Protein AF-A0AAD8ZBL0-F1 (afdb_monomer)

Nearest PDB structures (foldseek):
  8afz-assembly1_A  TM=7.408E-01  e=2.639E-10  Homo sapiens
  4ckg-assembly1_A  TM=6.333E-01  e=9.654E-02  Homo sapiens
  1i4d-assembly1_B  TM=4.138E-01  e=4.995E-02  Homo sapiens
  4nqi-assembly1_B  TM=3.858E-01  e=5.488E-02  Dictyostelium discoideum
  1i4d-assembly1_A  TM=3.928E-01  e=6.944E-02  Homo sapiens

Foldseek 3Di:
DPVVVVVVVVVVVVVVVVVVVPVPDDDDDPPPPDPPCPVVVVVVVVVVVVVVVVVVVVVVVVVVVVVVVVVCLLVVVDPDPVCCVVDPDNNVVVNVVVVVVVVVVVVVVVPPDDDDDPDPPPDPDDPDQQQDWDWDAALVRDIDIDGNVCVVVRVVVSVVVVVPVPPPDPPPVPDDPVRVVVVVVVVVVVVVVVVVPDPDDDDDPLNPCVPPPDDDDPPDDRADPDPVRNVVVVVVVVVVVVVVVVVVVVVVVVVVVVVVVVVVVVVVVVVVVVVVVPDDDDDDDDDDDDDDDDDDDDDDDDDDDDDDDDDDDDDPPPPDDPPPDPPDDPPDDDADPVCVPVPPDPVVVVVVVLVPDDPVPHDDPVVPDDDDDDDPDDQDQQQWQLVQWAFPDWDDDPFWIKTWIWTDGNVPDDIAIEIDTVVLVVVLVLLLVPPPVDLLSLLALQQFQQDDQGPDDPDDPVVNCLRRPLCSDDDGSPLVRVSNSVNLSVLCPDPPSSSRVSNNCSRHPRDRPPPDPDDPDPLVPQLVVLSPCLDPVLVVLSVVLVVLLVLLVVLVVQLVVLCVQQDDPDPVSNLSNVVSNLVSVLSNLSSVLSVLLSVLSSNFLSSLSSSVSSSVVSLVSSVVSLVVLVVVLVVLVVCLVVDDPVCNVVSVVVNVVSVVSSVSSVVSNVVNVVVCVVVSVVSNVVSVVSSVVSVVVSVVVSVVVVVVSVVVVVVSPD

Mean predicted aligned error: 22.81 Å

Sequence (718 aa):
MVDLKAELYRKQETFKQERLSQDAGAKPSIWSKQNEGVSARAQRDVEKATEEENTLNKSRQKLEEKARLYEQMTKGDFPDEETESLYLVDFTQKIIDQKREVHIRQAEKGDRDGEDTDTQIPIPPPQSEDEEWVDYVDALGRSRKCLRKDLPEFQKMDQDLQGTSRVVGPDRTLLSEDMRREMQREQWEREEEEQMKRPMGPIHYENIRDQEARELGVGYFAFSQDEEHRQKQRETLDMLRDQTTVQRSKREQLKEKRKSLLEARLAKVRMRKIKKSKLEPGAEEEEVPIADATVQEDEDKVGDLNGPPPSASTTPKVEVVIQERKDSRPGVPHVREWDRGKEFFLGQWTSRRRDERESEFAPPTSYFTDDKRDASNKESALNVNASSIKISDVSQDGDMLTFAITSQNLSGSGGVCVFRTYEDFIWLQQSLFSQEDVPELQGVIFPPLPGKPLPSHSHTQAKVLKQLGFLSLGDKWQIYCKALELYLQQVAAHTLLSKNKELYNFLSSSESPGKQRSKKGIFNRLSQVMEEMRKEGHKKFLEVVLTKQKLALACGHFSTSLHLCVNQENADAVAFSKICLKLSDIIETMKRNFEKVSDNDMSTLGLGLELESRYQEAKREMLFRRTCRLVELDNANKNVDRAKPNKKAHMEEVQKATQKEFNLISSVAKQEIVHYHRTRVQVLRDFLIDWCEKQLSTAQESSTLFSQYLEACKGLAV

Organism: NCBI:txid2609070

Structure (mmCIF, N/CA/C/O backbone):
data_AF-A0AAD8ZBL0-F1
#
_entry.id   AF-A0AAD8ZBL0-F1
#
loop_
_atom_site.group_PDB
_atom_site.id
_atom_site.type_symbol
_atom_site.label_atom_id
_atom_site.label_alt_id
_atom_site.label_comp_id
_atom_site.label_asym_id
_atom_site.label_entity_id
_atom_site.label_seq_id
_atom_site.pdbx_PDB_ins_code
_atom_site.Cartn_x
_atom_site.Cartn_y
_atom_site.Cartn_z
_atom_site.occupancy
_atom_site.B_iso_or_equiv
_atom_site.auth_seq_id
_atom_site.auth_comp_id
_atom_site.auth_asym_id
_atom_site.auth_atom_id
_atom_site.pdbx_PDB_model_num
ATOM 1 N N . MET A 1 1 ? -82.265 -38.383 -0.611 1.00 50.84 1 MET A N 1
ATOM 2 C CA . MET A 1 1 ? -81.178 -39.357 -0.344 1.00 50.84 1 MET A CA 1
ATOM 3 C C . MET A 1 1 ? -79.758 -38.774 -0.484 1.00 50.84 1 MET A C 1
ATOM 5 O O . MET A 1 1 ? -78.807 -39.530 -0.349 1.00 50.84 1 MET A O 1
ATOM 9 N N . VAL A 1 2 ? -79.583 -37.460 -0.710 1.00 54.34 2 VAL A N 1
ATOM 10 C CA . VAL A 1 2 ? -78.250 -36.825 -0.851 1.00 54.34 2 VAL A CA 1
ATOM 11 C C . VAL A 1 2 ? -77.817 -36.062 0.417 1.00 54.34 2 VAL A C 1
ATOM 13 O O . VAL A 1 2 ? -76.625 -35.902 0.644 1.00 54.34 2 VAL A O 1
ATOM 16 N N . ASP A 1 3 ? -78.747 -35.713 1.311 1.00 57.59 3 ASP A N 1
ATOM 17 C CA . ASP A 1 3 ? -78.436 -34.980 2.554 1.00 57.59 3 ASP A CA 1
ATOM 18 C C . ASP A 1 3 ? -77.899 -35.875 3.688 1.00 57.59 3 ASP A C 1
ATOM 20 O O . ASP A 1 3 ? -76.963 -35.525 4.400 1.00 57.59 3 ASP A O 1
ATOM 24 N N . LEU A 1 4 ? -78.413 -37.105 3.789 1.00 64.44 4 LEU A N 1
ATOM 25 C CA . LEU A 1 4 ? -78.043 -38.050 4.851 1.00 64.44 4 LEU A CA 1
ATOM 26 C C . LEU A 1 4 ? -76.572 -38.476 4.788 1.00 64.44 4 LEU A C 1
ATOM 28 O O . LEU A 1 4 ? -75.959 -38.722 5.819 1.00 64.44 4 LEU A O 1
ATOM 32 N N . LYS A 1 5 ? -75.988 -38.543 3.584 1.00 71.38 5 LYS A N 1
ATOM 33 C CA . LYS A 1 5 ? -74.578 -38.910 3.394 1.00 71.38 5 LYS A CA 1
ATOM 34 C C . LYS A 1 5 ? -73.641 -37.770 3.800 1.00 71.38 5 LYS A C 1
ATOM 36 O O . LYS A 1 5 ? -72.589 -38.041 4.370 1.00 71.38 5 LYS A O 1
ATOM 41 N N . ALA A 1 6 ? -74.032 -36.521 3.546 1.00 74.25 6 ALA A N 1
ATOM 42 C CA . ALA A 1 6 ? -73.282 -35.341 3.971 1.00 74.25 6 ALA A CA 1
ATOM 43 C C . ALA A 1 6 ? -73.350 -35.156 5.495 1.00 74.25 6 ALA A C 1
ATOM 45 O O . ALA A 1 6 ? -72.344 -34.838 6.128 1.00 74.25 6 ALA A O 1
ATOM 46 N N . GLU A 1 7 ? -74.509 -35.431 6.095 1.00 77.00 7 GLU A N 1
ATOM 47 C CA . GLU A 1 7 ? -74.698 -35.375 7.544 1.00 77.00 7 GLU A CA 1
ATOM 48 C C . GLU A 1 7 ? -73.941 -36.499 8.274 1.00 77.00 7 GLU A C 1
ATOM 50 O O . GLU A 1 7 ? -73.299 -36.250 9.295 1.00 77.00 7 GLU A O 1
ATOM 55 N N . LEU A 1 8 ? -73.905 -37.711 7.702 1.00 79.31 8 LEU A N 1
ATOM 56 C CA . LEU A 1 8 ? -73.068 -38.815 8.190 1.00 79.31 8 LEU A CA 1
ATOM 57 C C . LEU A 1 8 ? -71.579 -38.482 8.119 1.00 79.31 8 LEU A C 1
ATOM 59 O O . LEU A 1 8 ? -70.851 -38.767 9.066 1.00 79.31 8 LEU A O 1
ATOM 63 N N . TYR A 1 9 ? -71.129 -37.854 7.029 1.00 78.12 9 TYR A N 1
ATOM 64 C CA . TYR A 1 9 ? -69.725 -37.474 6.873 1.00 78.12 9 TYR A CA 1
ATOM 65 C C . TYR A 1 9 ? -69.316 -36.399 7.884 1.00 78.12 9 TYR A C 1
ATOM 67 O O . TYR A 1 9 ? -68.274 -36.526 8.523 1.00 78.12 9 TYR A O 1
ATOM 75 N N . ARG A 1 10 ? -70.172 -35.391 8.109 1.00 78.31 10 ARG A N 1
ATOM 76 C CA . ARG A 1 10 ? -69.953 -34.384 9.158 1.00 78.31 10 ARG A CA 1
ATOM 77 C C . ARG A 1 10 ? -69.924 -35.017 10.545 1.00 78.31 10 ARG A C 1
ATOM 79 O O . ARG A 1 10 ? -69.007 -34.727 11.302 1.00 78.31 10 ARG A O 1
ATOM 86 N N . LYS A 1 11 ? -70.854 -35.931 10.859 1.00 80.38 11 LYS A N 1
ATOM 87 C CA . LYS A 1 11 ? -70.844 -36.648 12.145 1.00 80.38 11 LYS A CA 1
ATOM 88 C C . LYS A 1 11 ? -69.634 -37.568 12.314 1.00 80.38 11 LYS A C 1
ATOM 90 O O . LYS A 1 11 ? -69.156 -37.755 13.429 1.00 80.38 11 LYS A O 1
ATOM 95 N N . GLN A 1 12 ? -69.114 -38.129 11.226 1.00 76.38 12 GLN A N 1
ATOM 96 C CA . GLN A 1 12 ? -67.906 -38.947 11.253 1.00 76.38 12 GLN A CA 1
ATOM 97 C C . GLN A 1 12 ? -66.645 -38.097 11.467 1.00 76.38 12 GLN A C 1
ATOM 99 O O . GLN A 1 12 ? -65.740 -38.536 12.178 1.00 76.38 12 GLN A O 1
ATOM 104 N N . GLU A 1 13 ? -66.580 -36.887 10.905 1.00 75.00 13 GLU A N 1
ATOM 105 C CA . GLU A 1 13 ? -65.489 -35.945 11.181 1.00 75.00 13 GLU A CA 1
ATOM 106 C C . GLU A 1 13 ? -65.547 -35.385 12.604 1.00 75.00 13 GLU A C 1
ATOM 108 O O . GLU A 1 13 ? -64.514 -35.370 13.275 1.00 75.00 13 GLU A O 1
ATOM 113 N N . THR A 1 14 ? -66.734 -35.039 13.116 1.00 73.38 14 THR A N 1
ATOM 114 C CA . THR A 1 14 ? -66.879 -34.613 14.519 1.00 73.38 14 THR A CA 1
ATOM 115 C C . THR A 1 14 ? -66.514 -35.741 15.480 1.00 73.38 14 THR A C 1
ATOM 117 O O . THR A 1 14 ? -65.819 -35.494 16.457 1.00 73.38 14 THR A O 1
ATOM 120 N N . PHE A 1 15 ? -66.871 -36.994 15.173 1.00 71.75 15 PHE A N 1
ATOM 121 C CA . PHE A 1 15 ? -66.494 -38.151 15.993 1.00 71.75 15 PHE A CA 1
ATOM 122 C C . PHE A 1 15 ? -64.986 -38.453 15.940 1.00 71.75 15 PHE A C 1
ATOM 124 O O . PHE A 1 15 ? -64.397 -38.875 16.934 1.00 71.75 15 PHE A O 1
ATOM 131 N N . LYS A 1 16 ? -64.324 -38.213 14.797 1.00 72.81 16 LYS A N 1
ATOM 132 C CA . LYS A 1 16 ? -62.858 -38.303 14.690 1.00 72.81 16 LYS A CA 1
ATOM 133 C C . LYS A 1 16 ? -62.161 -37.193 15.484 1.00 72.81 16 LYS A C 1
ATOM 135 O O . LYS A 1 16 ? -61.176 -37.485 16.158 1.00 72.81 16 LYS A O 1
ATOM 140 N N . GLN A 1 17 ? -62.675 -35.961 15.451 1.00 65.81 17 GLN A N 1
ATOM 141 C CA . GLN A 1 17 ? -62.169 -34.858 16.277 1.00 65.81 17 GLN A CA 1
ATOM 142 C C . GLN A 1 17 ? -62.417 -35.093 17.773 1.00 65.81 17 GLN A C 1
ATOM 144 O O . GLN A 1 17 ? -61.515 -34.848 18.572 1.00 65.81 17 GLN A O 1
ATOM 149 N N . GLU A 1 18 ? -63.570 -35.643 18.164 1.00 64.38 18 GLU A N 1
ATOM 150 C CA . GLU A 1 18 ? -63.848 -36.008 19.559 1.00 64.38 18 GLU A CA 1
ATOM 151 C C . GLU A 1 18 ? -62.961 -37.160 20.036 1.00 64.38 18 GLU A C 1
ATOM 153 O O . GLU A 1 18 ? -62.407 -37.064 21.127 1.00 64.38 18 GLU A O 1
ATOM 158 N N . ARG A 1 19 ? -62.716 -38.197 19.217 1.00 63.44 19 ARG A N 1
ATOM 159 C CA . ARG A 1 19 ? -61.765 -39.267 19.579 1.00 63.44 19 ARG A CA 1
ATOM 160 C C . ARG A 1 19 ? -60.334 -38.761 19.736 1.00 63.44 19 ARG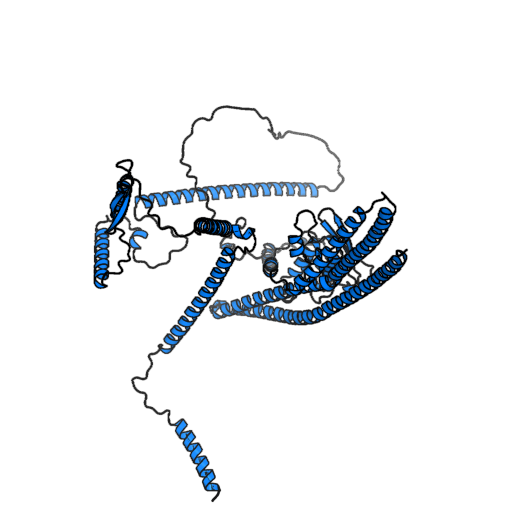 A C 1
ATOM 162 O O . ARG A 1 19 ? -59.654 -39.198 20.655 1.00 63.44 19 ARG A O 1
ATOM 169 N N . LEU A 1 20 ? -59.886 -37.840 18.880 1.00 54.72 20 LEU A N 1
ATOM 170 C CA . LEU A 1 20 ? -58.570 -37.200 19.017 1.00 54.72 20 LEU A CA 1
ATOM 171 C C . LEU A 1 20 ? -58.494 -36.282 20.250 1.00 54.72 20 LEU A C 1
ATOM 173 O O . LEU A 1 20 ? -57.408 -36.074 20.781 1.00 54.72 20 LEU A O 1
ATOM 177 N N . SER A 1 21 ? -59.635 -35.777 20.729 1.00 51.28 21 SER A N 1
ATOM 178 C CA . SER A 1 21 ? -59.731 -34.939 21.934 1.00 51.28 21 SER A CA 1
ATOM 179 C C . SER A 1 21 ? -59.930 -35.748 23.226 1.00 51.28 21 SER A C 1
ATOM 181 O O . SER A 1 21 ? -59.638 -35.246 24.308 1.00 51.28 21 SER A O 1
ATOM 183 N N . GLN A 1 22 ? -60.409 -36.996 23.136 1.00 49.47 22 GLN A N 1
ATOM 184 C CA . GLN A 1 22 ? -60.715 -37.863 24.283 1.00 49.47 22 GLN A CA 1
ATOM 185 C C . GLN A 1 22 ? -59.680 -38.967 24.561 1.00 49.47 22 GLN A C 1
ATOM 187 O O . GLN A 1 22 ? -59.798 -39.635 25.586 1.00 49.47 22 GLN A O 1
ATOM 192 N N . ASP A 1 23 ? -58.626 -39.119 23.750 1.00 45.22 23 ASP A N 1
ATOM 193 C CA . ASP A 1 23 ? -57.521 -40.061 24.031 1.00 45.22 23 ASP A CA 1
ATOM 194 C C . ASP A 1 23 ? -56.408 -39.478 24.936 1.00 45.22 23 ASP A C 1
ATOM 196 O O . ASP A 1 23 ? -55.287 -39.979 24.985 1.00 45.22 23 ASP A O 1
ATOM 200 N N . ALA A 1 24 ? -56.716 -38.434 25.715 1.00 46.47 24 ALA A N 1
ATOM 201 C CA . ALA A 1 24 ? -55.834 -37.877 26.751 1.00 46.47 24 ALA A CA 1
ATOM 202 C C . ALA A 1 24 ? -56.323 -38.177 28.185 1.00 46.47 24 ALA A C 1
ATOM 204 O O . ALA A 1 24 ? -56.061 -37.422 29.119 1.00 46.47 24 ALA A O 1
ATOM 205 N N . GLY A 1 25 ? -57.054 -39.280 28.367 1.00 44.97 25 GLY A N 1
ATOM 206 C CA . GLY A 1 25 ? -57.648 -39.690 29.643 1.00 44.97 25 GLY A CA 1
ATOM 207 C C . GLY A 1 25 ? -57.038 -40.947 30.266 1.00 44.97 25 GLY A C 1
ATOM 208 O O . GLY A 1 25 ? -57.769 -41.738 30.859 1.00 44.97 25 GLY A O 1
ATOM 209 N N . ALA A 1 26 ? -55.728 -41.182 30.134 1.00 47.22 26 ALA A N 1
ATOM 210 C CA . ALA A 1 26 ? -55.059 -42.242 30.889 1.00 47.22 26 ALA A CA 1
ATOM 211 C C . ALA A 1 26 ? -54.902 -41.814 32.360 1.00 47.22 26 ALA A C 1
ATOM 213 O O . ALA A 1 26 ? -54.285 -40.792 32.661 1.00 47.22 26 ALA A O 1
ATOM 214 N N . LYS A 1 27 ? -55.453 -42.604 33.292 1.00 50.03 27 LYS A N 1
ATOM 215 C CA . LYS A 1 27 ? -55.200 -42.452 34.736 1.00 50.03 27 LYS A CA 1
ATOM 216 C C . LYS A 1 27 ? -53.678 -42.406 34.972 1.00 50.03 27 LYS A C 1
ATOM 218 O O . LYS A 1 27 ? -52.985 -43.276 34.441 1.00 50.03 27 LYS A O 1
ATOM 223 N N . PRO A 1 28 ? -53.139 -41.451 35.753 1.00 44.84 28 PRO A N 1
ATOM 224 C CA . PRO A 1 28 ? -51.698 -41.339 35.922 1.00 44.84 28 PRO A CA 1
ATOM 225 C C . PRO A 1 28 ? -51.182 -42.568 36.672 1.00 44.84 28 PRO A C 1
ATOM 227 O O . PRO A 1 28 ? -51.557 -42.826 37.816 1.00 44.84 28 PRO A O 1
ATOM 230 N N . SER A 1 29 ? -50.324 -43.339 36.005 1.00 50.44 29 SER A N 1
ATOM 231 C CA . SER A 1 29 ? -49.558 -44.410 36.632 1.00 50.44 29 SER A CA 1
ATOM 232 C C . SER A 1 29 ? -48.677 -43.807 37.724 1.00 50.44 29 SER A C 1
ATOM 234 O O . SER A 1 29 ? -47.951 -42.840 37.483 1.00 50.44 29 SER A O 1
ATOM 236 N N . ILE A 1 30 ? -48.709 -44.393 38.919 1.00 50.62 30 ILE A N 1
ATOM 237 C CA . ILE A 1 30 ? -47.925 -43.967 40.091 1.00 50.62 30 ILE A CA 1
ATOM 238 C C . ILE A 1 30 ? -46.404 -43.996 39.807 1.00 50.62 30 ILE A C 1
ATOM 240 O O . ILE A 1 30 ? -45.641 -43.327 40.495 1.00 50.62 30 ILE A O 1
ATOM 244 N N . TRP A 1 31 ? -45.967 -44.661 38.730 1.00 52.16 31 TRP A N 1
ATOM 245 C CA . TRP A 1 31 ? -44.575 -44.690 38.263 1.00 52.16 31 TRP A CA 1
ATOM 246 C C . TRP A 1 31 ? -44.181 -43.614 37.237 1.00 52.16 31 TRP A C 1
ATOM 248 O O . TRP A 1 31 ? -43.035 -43.590 36.802 1.00 52.16 31 TRP A O 1
ATOM 258 N N . SER A 1 32 ? -45.087 -42.711 36.848 1.00 55.22 32 SER A N 1
ATOM 259 C CA . SER A 1 32 ? -44.827 -41.703 35.797 1.00 55.22 32 SER A CA 1
ATOM 260 C C . SER A 1 32 ? -44.511 -40.290 36.310 1.00 55.22 32 SER A C 1
ATOM 262 O O . SER A 1 32 ? -44.302 -39.376 35.514 1.00 55.22 32 SER A O 1
ATOM 264 N N . LYS A 1 33 ? -44.410 -40.089 37.631 1.00 59.84 33 LYS A N 1
ATOM 265 C CA . LYS A 1 33 ? -43.881 -38.835 38.189 1.00 59.84 33 LYS A CA 1
ATOM 266 C C . LYS A 1 33 ? -42.360 -38.817 38.044 1.00 59.84 33 LYS A C 1
ATOM 268 O O . LYS A 1 33 ? -41.643 -39.387 38.860 1.00 59.84 33 LYS A O 1
ATOM 273 N N . GLN A 1 34 ? -41.872 -38.164 36.995 1.00 61.28 34 GLN A N 1
ATOM 274 C CA . GLN A 1 34 ? -40.456 -37.839 36.858 1.00 61.28 34 GLN A CA 1
ATOM 275 C C . GLN A 1 34 ? -40.047 -36.943 38.039 1.00 61.28 34 GLN A C 1
ATOM 277 O O . GLN A 1 34 ? -40.693 -35.925 38.287 1.00 61.28 34 GLN A O 1
ATOM 282 N N . ASN A 1 35 ? -39.013 -37.344 38.789 1.00 64.88 35 ASN A N 1
ATOM 283 C CA . ASN A 1 35 ? -38.543 -36.595 39.956 1.00 64.88 35 ASN A CA 1
ATOM 284 C C . ASN A 1 35 ? -38.276 -35.127 39.591 1.00 64.88 35 ASN A C 1
ATOM 286 O O . ASN A 1 35 ? -37.651 -34.821 38.568 1.00 64.88 35 ASN A O 1
ATOM 290 N N . GLU A 1 36 ? -38.746 -34.223 40.447 1.00 66.69 36 GLU A N 1
ATOM 291 C CA . GLU A 1 36 ? -38.617 -32.783 40.255 1.00 66.69 36 GLU A CA 1
ATOM 292 C C . GLU A 1 36 ? -37.127 -32.411 40.151 1.00 66.69 36 GLU A C 1
ATOM 294 O O . GLU A 1 36 ? -36.310 -32.757 41.005 1.00 66.69 36 GLU A O 1
ATOM 299 N N . GLY A 1 37 ? -36.743 -31.785 39.035 1.00 71.31 37 GLY A N 1
ATOM 300 C CA . GLY A 1 37 ? -35.353 -31.428 38.742 1.00 71.31 37 GLY A CA 1
ATOM 301 C C . GLY A 1 37 ? -34.557 -32.423 37.887 1.00 71.31 37 GLY A C 1
ATOM 302 O O . GLY A 1 37 ? -33.443 -32.082 37.494 1.00 71.31 37 GLY A O 1
ATOM 303 N N . VAL A 1 38 ? -35.097 -33.594 37.516 1.00 75.50 38 VAL A N 1
ATOM 304 C CA . VAL A 1 38 ? -34.411 -34.523 36.586 1.00 75.50 38 VAL A CA 1
ATOM 305 C C . VAL A 1 38 ? -34.318 -33.938 35.177 1.00 75.50 38 VAL A C 1
ATOM 307 O O . VAL A 1 38 ? -33.246 -33.978 34.586 1.00 75.50 38 VAL A O 1
ATOM 310 N N . SER A 1 39 ? -35.382 -33.310 34.665 1.00 74.56 39 SER A N 1
ATOM 311 C CA . SER A 1 39 ? -35.335 -32.622 33.362 1.00 74.56 39 SER A CA 1
ATOM 312 C C . SER A 1 39 ? -34.350 -31.447 33.365 1.00 74.56 39 SER A C 1
ATOM 314 O O . SER A 1 39 ? -33.630 -31.242 32.395 1.00 74.56 39 SER A O 1
ATOM 316 N N . ALA A 1 40 ? -34.274 -30.701 34.472 1.00 76.94 40 ALA A N 1
ATOM 317 C CA . ALA A 1 40 ? -33.344 -29.582 34.623 1.00 76.94 40 ALA A CA 1
ATOM 318 C C . ALA A 1 40 ? -31.887 -30.036 34.832 1.00 76.94 40 ALA A C 1
ATOM 320 O O . ALA A 1 40 ? -30.961 -29.283 34.538 1.00 76.94 40 ALA A O 1
ATOM 321 N N . ARG A 1 41 ? -31.668 -31.244 35.372 1.00 77.19 41 ARG A N 1
ATOM 322 C CA . ARG A 1 41 ? -30.344 -31.873 35.471 1.00 77.19 41 ARG A CA 1
ATOM 323 C C . ARG A 1 41 ? -29.910 -32.419 34.113 1.00 77.19 41 ARG A C 1
ATOM 325 O O . ARG A 1 41 ? -28.825 -32.082 33.678 1.00 77.19 41 ARG A O 1
ATOM 332 N N . ALA A 1 42 ? -30.802 -33.109 33.404 1.00 80.44 42 ALA A N 1
ATOM 333 C CA . ALA A 1 42 ? -30.555 -33.597 32.050 1.00 80.44 42 ALA A CA 1
ATOM 334 C C . ALA A 1 42 ? -30.249 -32.456 31.063 1.00 80.44 42 ALA A C 1
ATOM 336 O O . ALA A 1 42 ? -29.322 -32.574 30.273 1.00 80.44 42 ALA A O 1
ATOM 337 N N . GLN A 1 43 ? -30.967 -31.327 31.135 1.00 78.81 43 GLN A N 1
ATOM 338 C CA . GLN A 1 43 ? -30.644 -30.141 30.329 1.00 78.81 43 GLN A CA 1
ATOM 339 C C . GLN A 1 43 ? -29.266 -29.563 30.667 1.00 78.81 43 GLN A C 1
ATOM 341 O O . GLN A 1 43 ? -28.508 -29.257 29.754 1.00 78.81 43 GLN A O 1
ATOM 346 N N . ARG A 1 44 ? -28.904 -29.482 31.954 1.00 80.38 44 ARG A N 1
ATOM 347 C CA . ARG A 1 44 ? -27.565 -29.040 32.371 1.00 80.38 44 ARG A CA 1
ATOM 348 C C . ARG A 1 44 ? -26.459 -30.006 31.960 1.00 80.38 44 ARG A C 1
ATOM 350 O O . ARG A 1 44 ? -25.381 -29.549 31.607 1.00 80.38 44 ARG A O 1
ATOM 357 N N . ASP A 1 45 ? -26.712 -31.310 31.990 1.00 81.25 45 ASP A N 1
ATOM 358 C CA . ASP A 1 45 ? -25.748 -32.322 31.551 1.00 81.25 45 ASP A CA 1
ATOM 359 C C . ASP A 1 45 ? -25.529 -32.234 30.029 1.00 81.25 45 ASP A C 1
ATOM 361 O O . ASP A 1 45 ? -24.395 -32.339 29.567 1.00 81.25 45 ASP A O 1
ATOM 365 N N . VAL A 1 46 ? -26.585 -31.948 29.254 1.00 82.00 46 VAL A N 1
ATOM 366 C CA . VAL A 1 46 ? -26.494 -31.683 27.806 1.00 82.00 46 VAL A CA 1
ATOM 367 C C . VAL A 1 46 ? -25.751 -30.377 27.521 1.00 82.00 46 VAL A C 1
ATOM 369 O O . VAL A 1 46 ? -24.842 -30.369 26.696 1.00 82.00 46 VAL A O 1
ATOM 372 N N . GLU A 1 47 ? -26.077 -29.283 28.214 1.00 78.88 47 GLU A N 1
ATOM 373 C CA . GLU A 1 47 ? -25.363 -28.006 28.071 1.00 78.88 47 GLU A CA 1
ATOM 374 C C . GLU A 1 47 ? -23.878 -28.168 28.411 1.00 78.88 47 GLU A C 1
ATOM 376 O O . GLU A 1 47 ? -23.018 -27.783 27.619 1.00 78.88 47 GLU A O 1
ATOM 381 N N . LYS A 1 48 ? -23.560 -28.841 29.520 1.00 81.19 48 LYS A N 1
ATOM 382 C CA . LYS A 1 48 ? -22.181 -29.103 29.932 1.00 81.19 48 LYS A CA 1
ATOM 383 C C . LYS A 1 48 ? -21.428 -29.967 28.918 1.00 81.19 48 LYS A C 1
ATOM 385 O O . LYS A 1 48 ? -20.303 -29.629 28.568 1.00 81.19 48 LYS A O 1
ATOM 390 N N . ALA A 1 49 ? -22.056 -31.014 28.379 1.00 83.12 49 ALA A N 1
ATOM 391 C CA . ALA A 1 49 ? -21.464 -31.826 27.317 1.00 83.12 49 ALA A CA 1
ATOM 392 C C . ALA A 1 49 ? -21.182 -30.997 26.049 1.00 83.12 49 ALA A C 1
ATOM 394 O O . ALA A 1 49 ? -20.121 -31.136 25.445 1.00 83.12 49 ALA A O 1
ATOM 395 N N . THR A 1 50 ? -22.083 -30.081 25.674 1.00 80.81 50 THR A N 1
ATOM 396 C CA . THR A 1 50 ? -21.871 -29.197 24.512 1.00 80.81 50 THR A CA 1
ATOM 397 C C . THR A 1 50 ? -20.779 -28.151 24.759 1.00 80.81 50 THR A C 1
ATOM 399 O O . THR A 1 50 ? -20.036 -27.796 23.843 1.00 80.81 50 THR A O 1
ATOM 402 N N . GLU A 1 51 ? -20.630 -27.654 25.989 1.00 81.50 51 GLU A N 1
ATOM 403 C CA . GLU A 1 51 ? -19.529 -26.765 26.371 1.00 81.50 51 GLU A CA 1
ATOM 404 C C . GLU A 1 51 ? -18.182 -27.506 26.363 1.00 81.50 51 GLU A C 1
ATOM 406 O O . GLU A 1 51 ? -17.198 -26.998 25.817 1.00 81.50 51 GLU A O 1
ATOM 411 N N . GLU A 1 52 ? -18.142 -28.729 26.893 1.00 82.50 52 GLU A N 1
ATOM 412 C CA . GLU A 1 52 ? -16.971 -29.612 26.859 1.00 82.50 52 GLU A CA 1
ATOM 413 C C . GLU A 1 52 ? -16.573 -29.958 25.413 1.00 82.50 52 GLU A C 1
ATOM 415 O O . GLU A 1 52 ? -15.404 -29.841 25.046 1.00 82.50 52 GLU A O 1
ATOM 420 N N . GLU A 1 53 ? -17.531 -30.254 24.534 1.00 86.38 53 GLU A N 1
ATOM 421 C CA . GLU A 1 53 ? -17.270 -30.497 23.110 1.00 86.38 53 GLU A CA 1
ATOM 422 C C . GLU A 1 53 ? -16.745 -29.243 22.390 1.00 86.38 53 GLU A C 1
ATOM 424 O O . GLU A 1 53 ? -15.779 -29.300 21.624 1.00 86.38 53 GLU A O 1
ATOM 429 N N . ASN A 1 54 ? -17.320 -28.072 22.671 1.00 85.38 54 ASN A N 1
ATOM 430 C CA . ASN A 1 54 ? -16.858 -26.807 22.100 1.00 85.38 54 ASN A CA 1
ATOM 431 C C . ASN A 1 54 ? -15.449 -26.426 22.578 1.00 85.38 54 ASN A C 1
ATOM 433 O O . ASN A 1 54 ? -14.667 -25.851 21.814 1.00 85.38 54 ASN A O 1
ATOM 437 N N . THR A 1 55 ? -15.106 -26.724 23.832 1.00 84.19 55 THR A N 1
ATOM 438 C CA . THR A 1 55 ? -13.755 -26.490 24.363 1.00 84.19 55 THR A CA 1
ATOM 439 C C . THR A 1 55 ? -12.744 -27.478 23.782 1.00 84.19 55 THR A C 1
ATOM 441 O O . THR A 1 55 ? -11.654 -27.046 23.397 1.00 84.19 55 THR A O 1
ATOM 444 N N . LEU A 1 56 ? -13.123 -28.749 23.601 1.00 84.94 56 LEU A N 1
ATOM 445 C CA . LEU A 1 56 ? -12.327 -29.755 22.889 1.00 84.94 56 LEU A CA 1
ATOM 446 C C . LEU A 1 56 ? -12.086 -29.381 21.424 1.00 84.94 56 LEU A C 1
ATOM 448 O O . LEU A 1 56 ? -10.962 -29.468 20.936 1.00 84.94 56 LEU A O 1
ATOM 452 N N . ASN A 1 57 ? -13.107 -28.904 20.715 1.00 87.56 57 ASN A N 1
ATOM 453 C CA . ASN A 1 57 ? -12.952 -28.484 19.324 1.00 87.56 57 ASN A CA 1
ATOM 454 C C . ASN A 1 57 ? -12.031 -27.262 19.194 1.00 87.56 57 ASN A C 1
ATOM 456 O O . ASN A 1 57 ? -11.185 -27.218 18.300 1.00 87.56 57 ASN A O 1
ATOM 460 N N . LYS A 1 58 ? -12.116 -26.298 20.121 1.00 87.19 58 LYS A N 1
ATOM 461 C CA . LYS A 1 58 ? -11.195 -25.149 20.164 1.00 87.19 58 LYS A CA 1
ATOM 462 C C . LYS A 1 58 ? -9.758 -25.564 20.476 1.00 87.19 58 LYS A C 1
ATOM 464 O O . LYS A 1 58 ? -8.834 -25.052 19.844 1.00 87.19 58 LYS A O 1
ATOM 469 N N . SER A 1 59 ? -9.549 -26.469 21.435 1.00 87.19 59 SER A N 1
ATOM 470 C CA . SER A 1 59 ? -8.205 -26.952 21.771 1.00 87.19 59 SER A CA 1
ATOM 471 C C . SER A 1 59 ? -7.601 -27.754 20.616 1.00 87.19 59 SER A C 1
ATOM 473 O O . SER A 1 59 ? -6.437 -27.538 20.278 1.00 87.19 59 SER A O 1
ATOM 475 N N . ARG A 1 60 ? -8.407 -28.579 19.935 1.00 89.75 60 ARG A N 1
ATOM 476 C CA . ARG A 1 60 ? -8.015 -29.325 18.734 1.00 89.75 60 ARG A CA 1
ATOM 477 C C . ARG A 1 60 ? -7.602 -28.406 17.586 1.00 89.75 60 ARG A C 1
ATOM 479 O O . ARG A 1 60 ? -6.513 -28.585 17.055 1.00 89.75 60 ARG A O 1
ATOM 486 N N . GLN A 1 61 ? -8.399 -27.384 17.263 1.00 90.56 61 GLN A N 1
ATOM 487 C CA . GLN A 1 61 ? -8.048 -26.400 16.227 1.00 90.56 61 GLN A CA 1
ATOM 488 C C . GLN A 1 61 ? -6.740 -25.671 16.553 1.00 90.56 61 GLN A C 1
ATOM 490 O O . GLN A 1 61 ? -5.881 -25.508 15.692 1.00 90.56 61 GLN A O 1
ATOM 495 N N . LYS A 1 62 ? -6.542 -25.279 17.818 1.00 86.81 62 LYS A N 1
ATOM 496 C CA . LYS A 1 62 ? -5.300 -24.622 18.251 1.00 86.81 62 LYS A CA 1
ATOM 497 C C . LYS A 1 62 ? -4.089 -25.550 18.195 1.00 86.81 62 LYS A C 1
ATOM 499 O O . LYS A 1 62 ? -2.992 -25.086 17.894 1.00 86.81 62 LYS A O 1
ATOM 504 N N . LEU A 1 63 ? -4.263 -26.837 18.493 1.00 85.38 63 LEU A N 1
ATOM 505 C CA . LEU A 1 63 ? -3.207 -27.839 18.345 1.00 85.38 63 LEU A CA 1
ATOM 506 C C . LEU A 1 63 ? -2.867 -28.085 16.874 1.00 85.38 63 LEU A C 1
ATOM 508 O O . LEU A 1 63 ? -1.692 -28.197 16.548 1.00 85.38 63 LEU A O 1
ATOM 512 N N . GLU A 1 64 ? -3.863 -28.098 15.993 1.00 88.44 64 GLU A N 1
ATOM 513 C CA . GLU A 1 64 ? -3.674 -28.253 14.550 1.00 88.44 64 GLU A CA 1
ATOM 514 C C . GLU A 1 64 ? -2.966 -27.038 13.927 1.00 88.44 64 GLU A C 1
ATOM 516 O O . GLU A 1 64 ? -2.009 -27.205 13.174 1.00 88.44 64 GLU A O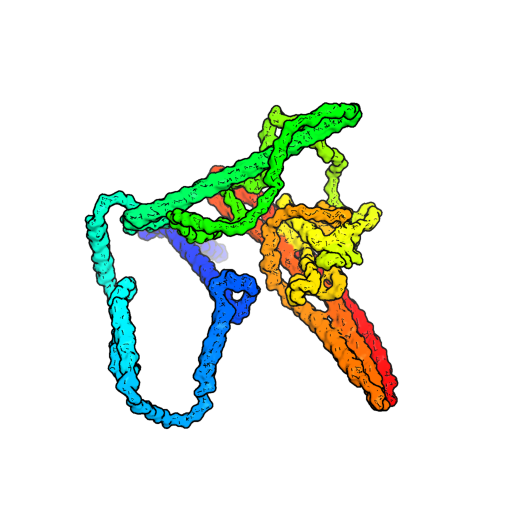 1
ATOM 521 N N . GLU A 1 65 ? -3.335 -25.813 14.320 1.00 83.56 65 GLU A N 1
ATOM 522 C CA . GLU A 1 65 ? -2.613 -24.585 13.947 1.00 83.56 65 GLU A CA 1
ATOM 523 C C . GLU A 1 65 ? -1.148 -24.621 14.414 1.00 83.56 65 GLU A C 1
ATOM 525 O O . GLU A 1 65 ? -0.241 -24.291 13.649 1.00 83.56 65 GLU A O 1
ATOM 530 N N . LYS A 1 66 ? -0.899 -25.060 15.657 1.00 80.50 66 LYS A N 1
ATOM 531 C CA . LYS A 1 66 ? 0.462 -25.205 16.198 1.00 80.50 66 LYS A CA 1
ATOM 532 C C . LYS A 1 66 ? 1.264 -26.288 15.479 1.00 80.50 66 LYS A C 1
ATOM 534 O O . LYS A 1 66 ? 2.440 -26.071 15.204 1.00 80.50 66 LYS A O 1
ATOM 539 N N . ALA A 1 67 ? 0.648 -27.428 15.171 1.00 85.12 67 ALA A N 1
ATOM 540 C CA . ALA A 1 67 ? 1.287 -28.513 14.433 1.00 85.12 67 ALA A CA 1
ATOM 541 C C . ALA A 1 67 ? 1.661 -28.065 13.014 1.00 85.12 67 ALA A C 1
ATOM 543 O O . ALA A 1 67 ? 2.784 -28.298 12.575 1.00 85.12 67 ALA A O 1
ATOM 544 N N . ARG A 1 68 ? 0.765 -27.334 12.340 1.00 85.75 68 ARG A N 1
ATOM 545 C CA . ARG A 1 68 ? 1.020 -26.752 11.019 1.00 85.75 68 ARG A CA 1
ATOM 546 C C . ARG A 1 68 ? 2.175 -25.751 11.043 1.00 85.75 68 ARG A C 1
ATOM 548 O O . ARG A 1 68 ? 3.032 -25.800 10.166 1.00 85.75 68 ARG A O 1
ATOM 555 N N . LEU A 1 69 ? 2.220 -24.880 12.051 1.00 79.56 69 LEU A N 1
ATOM 556 C CA . LEU A 1 69 ? 3.323 -23.933 12.228 1.00 79.56 69 LEU A CA 1
ATOM 557 C C . LEU A 1 69 ? 4.650 -24.671 12.467 1.00 79.56 69 LEU A C 1
ATOM 559 O O . LEU A 1 69 ? 5.661 -24.337 11.857 1.00 79.56 69 LEU A O 1
ATOM 563 N N . TYR A 1 70 ? 4.643 -25.712 13.306 1.00 77.25 70 TYR A N 1
ATOM 564 C CA . TYR A 1 70 ? 5.820 -26.550 13.551 1.00 77.25 70 TYR A CA 1
ATOM 565 C C . TYR A 1 70 ? 6.310 -27.237 12.270 1.00 77.25 70 TYR A C 1
ATOM 567 O O . TYR A 1 70 ? 7.511 -27.286 12.010 1.00 77.25 70 TYR A O 1
ATOM 575 N N . GLU A 1 71 ? 5.391 -27.734 11.441 1.00 83.88 71 GLU A N 1
ATOM 576 C CA . GLU A 1 71 ? 5.715 -28.364 10.162 1.00 83.88 71 GLU A CA 1
ATOM 577 C C . GLU A 1 71 ? 6.304 -27.362 9.153 1.00 83.88 71 GLU A C 1
ATOM 579 O O . GLU A 1 71 ? 7.259 -27.700 8.456 1.00 83.88 71 GLU A O 1
ATOM 584 N N . GLN A 1 72 ? 5.799 -26.122 9.111 1.00 80.62 72 GLN A N 1
ATOM 585 C CA . GLN A 1 72 ? 6.370 -25.040 8.295 1.00 80.62 72 GLN A CA 1
ATOM 586 C C . GLN A 1 72 ? 7.798 -24.684 8.732 1.00 80.62 72 GLN A C 1
ATOM 588 O O . GLN A 1 72 ? 8.706 -24.676 7.900 1.00 80.62 72 GLN A O 1
ATOM 593 N N . MET A 1 73 ? 8.021 -24.498 10.039 1.00 77.69 73 MET A N 1
ATOM 594 C CA . MET A 1 73 ? 9.350 -24.203 10.596 1.00 77.69 73 MET A CA 1
ATOM 595 C C . MET A 1 73 ? 10.338 -25.353 10.363 1.00 77.69 73 MET A C 1
ATOM 597 O O . MET A 1 73 ? 11.494 -25.118 10.030 1.00 77.69 73 MET A O 1
ATOM 601 N N . THR A 1 74 ? 9.882 -26.606 10.448 1.00 75.75 74 THR A N 1
ATOM 602 C CA . THR A 1 74 ? 10.724 -27.789 10.179 1.00 75.75 74 THR A CA 1
ATOM 603 C C . THR A 1 74 ? 11.083 -27.928 8.692 1.00 75.75 74 THR A C 1
ATOM 605 O O . THR A 1 74 ? 12.107 -28.516 8.356 1.00 75.75 74 THR A O 1
ATOM 608 N N . LYS A 1 75 ? 10.268 -27.374 7.784 1.00 79.25 75 LYS A N 1
ATOM 609 C CA . LYS A 1 75 ? 10.525 -27.363 6.332 1.00 79.25 75 LYS A CA 1
ATOM 610 C C . LYS A 1 75 ? 11.399 -26.187 5.871 1.00 79.25 75 LYS A C 1
ATOM 612 O O . LYS A 1 75 ? 11.762 -26.150 4.697 1.00 79.25 75 LYS A O 1
ATOM 617 N N . GLY A 1 76 ? 11.769 -25.273 6.772 1.00 65.25 76 GLY A N 1
ATOM 618 C CA . GLY A 1 76 ? 12.622 -24.118 6.474 1.00 65.25 76 GLY A CA 1
ATOM 619 C C . GLY A 1 76 ? 11.890 -22.924 5.853 1.00 65.25 76 GLY A C 1
ATOM 620 O O . GLY A 1 76 ? 12.536 -22.058 5.271 1.00 65.25 76 GLY A O 1
ATOM 621 N N . ASP A 1 77 ? 10.559 -22.879 5.958 1.00 64.62 77 ASP A N 1
ATOM 622 C CA . ASP A 1 77 ? 9.734 -21.748 5.521 1.00 64.62 77 ASP A CA 1
ATOM 623 C C . ASP A 1 77 ? 9.511 -20.809 6.718 1.00 64.62 77 ASP A C 1
ATOM 625 O O . ASP A 1 77 ? 8.516 -20.907 7.441 1.00 64.62 77 ASP A O 1
ATOM 629 N N . PHE A 1 78 ? 10.520 -19.979 7.004 1.00 63.56 78 PHE A N 1
ATOM 630 C CA . PHE A 1 78 ? 10.525 -19.081 8.157 1.00 63.56 78 PHE A CA 1
ATOM 631 C C . PHE A 1 78 ? 9.737 -17.796 7.869 1.00 63.56 78 PHE A C 1
ATOM 633 O O . PHE A 1 78 ? 10.059 -17.079 6.916 1.00 63.56 78 PHE A O 1
ATOM 640 N N . PRO A 1 79 ? 8.753 -17.434 8.709 1.00 56.31 79 PRO A N 1
ATOM 641 C CA . PRO A 1 79 ? 8.141 -16.115 8.666 1.00 56.31 79 PRO A CA 1
ATOM 642 C C . PRO A 1 79 ? 9.103 -15.076 9.276 1.00 56.31 79 PRO A C 1
ATOM 644 O O . PRO A 1 79 ? 8.946 -14.682 10.420 1.00 56.31 79 PRO A O 1
ATOM 647 N N . ASP A 1 80 ? 10.083 -14.620 8.489 1.00 54.97 80 ASP A N 1
ATOM 648 C CA . ASP A 1 80 ? 11.070 -13.561 8.801 1.00 54.97 80 ASP A CA 1
ATOM 649 C C . ASP A 1 80 ? 12.182 -13.935 9.818 1.00 54.97 80 ASP A C 1
ATOM 651 O O . ASP A 1 80 ? 11.909 -14.490 10.882 1.00 54.97 80 ASP A O 1
ATOM 655 N N . GLU A 1 81 ? 13.440 -13.575 9.513 1.00 58.47 81 GLU A N 1
ATOM 656 C CA . GLU A 1 81 ? 14.663 -13.887 10.301 1.00 58.47 81 GLU A CA 1
ATOM 657 C C . GLU A 1 81 ? 14.622 -13.331 11.740 1.00 58.47 81 GLU A C 1
ATOM 659 O O . GLU A 1 81 ? 15.199 -13.907 12.660 1.00 58.47 81 GLU A O 1
ATOM 664 N N . GLU A 1 82 ? 13.889 -12.240 11.986 1.00 57.09 82 GLU A N 1
ATOM 665 C CA . GLU A 1 82 ? 13.733 -11.684 13.339 1.00 57.09 82 GLU A CA 1
ATOM 666 C C . GLU A 1 82 ? 12.872 -12.576 14.254 1.00 57.09 82 GLU A C 1
ATOM 668 O O . GLU A 1 82 ? 13.015 -12.521 15.482 1.00 57.09 82 GLU A O 1
ATOM 673 N N . THR A 1 83 ? 12.005 -13.430 13.689 1.00 58.34 83 THR A N 1
ATOM 674 C CA . THR A 1 83 ? 11.152 -14.329 14.486 1.00 58.34 83 THR A CA 1
ATOM 675 C C . THR A 1 83 ? 11.880 -15.555 15.010 1.00 58.34 83 THR A C 1
ATOM 677 O O . THR A 1 83 ? 11.410 -16.177 15.959 1.00 58.34 83 THR A O 1
ATOM 680 N N . GLU A 1 84 ? 13.058 -15.871 14.478 1.00 56.75 84 GLU A N 1
ATOM 681 C CA . GLU A 1 84 ? 13.841 -17.021 14.922 1.00 56.75 84 GLU A CA 1
ATOM 682 C C . GLU A 1 84 ? 14.307 -16.859 16.379 1.00 56.75 84 GLU A C 1
ATOM 684 O O . GLU A 1 84 ? 14.262 -17.800 17.167 1.00 56.75 84 GLU A O 1
ATOM 689 N N . SER A 1 85 ? 14.584 -15.617 16.793 1.00 58.28 85 SER A N 1
ATOM 690 C CA . SER A 1 85 ? 14.919 -15.253 18.178 1.00 58.28 85 SER A CA 1
ATOM 691 C C . SER A 1 85 ? 13.759 -15.383 19.184 1.00 58.28 85 SER A C 1
ATOM 693 O O . SER A 1 85 ? 13.983 -15.357 20.397 1.00 58.28 85 SER A O 1
ATOM 695 N N . LEU A 1 86 ? 12.512 -15.512 18.708 1.00 62.97 86 LEU A N 1
ATOM 696 C CA . LEU A 1 86 ? 11.321 -15.677 19.552 1.00 62.97 86 LEU A CA 1
ATOM 697 C C . LEU A 1 86 ? 11.084 -17.138 19.966 1.00 62.97 86 LEU A C 1
ATOM 699 O O . LEU A 1 86 ? 10.343 -17.378 20.926 1.00 62.97 86 LEU A O 1
ATOM 703 N N . TYR A 1 87 ? 11.689 -18.107 19.275 1.00 70.25 87 TYR A N 1
ATOM 704 C CA . TYR A 1 87 ? 11.515 -19.530 19.550 1.00 70.25 87 TYR A CA 1
ATOM 705 C C . TYR A 1 87 ? 12.735 -20.094 20.288 1.00 70.25 87 TYR A C 1
ATOM 707 O O . TYR A 1 87 ? 13.874 -19.823 19.937 1.00 70.25 87 TYR A O 1
ATOM 715 N N . LEU A 1 88 ? 12.504 -20.913 21.322 1.00 68.75 88 LEU A N 1
ATOM 716 C CA . LEU A 1 88 ? 13.597 -21.566 22.065 1.00 68.75 88 LEU A CA 1
ATOM 717 C C . LEU A 1 88 ? 14.327 -22.648 21.252 1.00 68.75 88 LEU A C 1
ATOM 719 O O . LEU A 1 88 ? 15.404 -23.079 21.650 1.00 68.75 88 LEU A O 1
ATOM 723 N N . VAL A 1 89 ? 13.709 -23.143 20.178 1.00 67.81 89 VAL A N 1
ATOM 724 C CA . VAL A 1 89 ? 14.279 -24.176 19.312 1.00 67.81 89 VAL A CA 1
ATOM 725 C C . VAL A 1 89 ? 14.860 -23.488 18.088 1.00 67.81 89 VAL A C 1
ATOM 727 O O . VAL A 1 89 ? 14.118 -22.867 17.333 1.00 67.81 89 VAL A O 1
ATOM 730 N N . ASP A 1 90 ? 16.164 -23.644 17.893 1.00 74.00 90 ASP A N 1
ATOM 731 C CA . ASP A 1 90 ? 16.863 -23.219 16.686 1.00 74.00 90 ASP A CA 1
ATOM 732 C C . ASP A 1 90 ? 16.544 -24.205 15.546 1.00 74.00 90 ASP A C 1
ATOM 734 O O . ASP A 1 90 ? 17.069 -25.322 15.470 1.00 74.00 90 ASP A O 1
ATOM 738 N N . PHE A 1 91 ? 15.573 -23.837 14.711 1.00 75.38 91 PHE A N 1
ATOM 739 C CA . PHE A 1 91 ? 15.099 -24.686 13.621 1.00 75.38 91 PHE A CA 1
ATOM 740 C C . PHE A 1 91 ? 16.048 -24.660 12.418 1.00 75.38 91 PHE A C 1
ATOM 742 O O . PHE A 1 91 ? 16.111 -25.670 11.713 1.00 75.38 91 PHE A O 1
ATOM 749 N N . THR A 1 92 ? 16.815 -23.585 12.192 1.00 72.50 92 THR A N 1
ATOM 750 C CA . THR A 1 92 ? 17.851 -23.580 11.147 1.00 72.50 92 THR A CA 1
ATOM 751 C C . THR A 1 92 ? 18.955 -24.574 11.481 1.00 72.50 92 THR A C 1
ATOM 753 O O . THR A 1 92 ? 19.261 -25.429 10.644 1.00 72.50 92 THR A O 1
ATOM 756 N N . GLN A 1 93 ? 19.466 -24.574 12.717 1.00 75.12 93 GLN A N 1
ATOM 757 C CA . GLN A 1 93 ? 20.459 -25.555 13.157 1.00 75.12 93 GLN A CA 1
ATOM 758 C C . GLN A 1 93 ? 19.900 -26.984 13.115 1.00 75.12 93 GLN A C 1
ATOM 760 O O . GLN A 1 93 ? 20.560 -27.894 12.617 1.00 75.12 93 GLN A O 1
ATOM 765 N N . LYS A 1 94 ? 18.640 -27.188 13.521 1.00 76.19 94 LYS A N 1
ATOM 766 C CA . LYS A 1 94 ? 17.985 -28.506 13.472 1.00 76.19 94 LYS A CA 1
ATOM 767 C C . LYS A 1 94 ? 17.840 -29.061 12.048 1.00 76.19 94 LYS A C 1
ATOM 769 O O . LYS A 1 94 ? 18.008 -30.262 11.841 1.00 76.19 94 LYS A O 1
ATOM 774 N N . ILE A 1 95 ? 17.545 -28.211 11.061 1.00 77.94 95 ILE A N 1
ATOM 775 C CA . ILE A 1 95 ? 17.488 -28.602 9.641 1.00 77.94 95 ILE A CA 1
ATOM 776 C C . ILE A 1 95 ? 18.892 -28.922 9.114 1.00 77.94 95 ILE A C 1
ATOM 778 O O . ILE A 1 95 ? 19.056 -29.879 8.351 1.00 77.94 95 ILE A O 1
ATOM 782 N N . ILE A 1 96 ? 19.901 -28.141 9.512 1.00 75.12 96 ILE A N 1
ATOM 783 C CA . ILE A 1 96 ? 21.306 -28.379 9.155 1.00 75.12 96 ILE A CA 1
ATOM 784 C C . ILE A 1 96 ? 21.763 -29.732 9.703 1.00 75.12 96 ILE A C 1
ATOM 786 O O . ILE A 1 96 ? 22.276 -30.547 8.937 1.00 75.12 96 ILE A O 1
ATOM 790 N N . ASP A 1 97 ? 21.507 -30.007 10.980 1.00 74.69 97 ASP A N 1
ATOM 791 C CA . ASP A 1 97 ? 21.863 -31.265 11.635 1.00 74.69 97 ASP A CA 1
ATOM 792 C C . ASP A 1 97 ? 21.135 -32.448 10.990 1.00 74.69 97 ASP A C 1
ATOM 794 O O . ASP A 1 97 ? 21.759 -33.457 10.678 1.00 74.69 97 ASP A O 1
ATOM 798 N N . GLN A 1 98 ? 19.845 -32.306 10.664 1.00 77.44 98 GLN A N 1
ATOM 799 C CA . GLN A 1 98 ? 19.084 -33.350 9.976 1.00 77.44 98 GLN A CA 1
ATOM 800 C C . GLN A 1 98 ? 19.612 -33.629 8.560 1.00 77.44 98 GLN A C 1
ATOM 802 O O . GLN A 1 98 ? 19.703 -34.788 8.154 1.00 77.44 98 GLN A O 1
ATOM 807 N N . LYS A 1 99 ? 19.989 -32.595 7.795 1.00 75.06 99 LYS A N 1
ATOM 808 C CA . LYS A 1 99 ? 20.633 -32.775 6.483 1.00 75.06 99 LYS A CA 1
ATOM 809 C C . LYS A 1 99 ? 22.008 -33.417 6.616 1.00 75.06 99 LYS A C 1
ATOM 811 O O . LYS A 1 99 ? 22.349 -34.257 5.789 1.00 75.06 99 LYS A O 1
ATOM 816 N N . ARG A 1 100 ? 22.773 -33.055 7.648 1.00 75.31 100 ARG A N 1
ATOM 817 C CA . ARG A 1 100 ? 24.080 -33.645 7.958 1.00 75.31 100 ARG A CA 1
ATOM 818 C C . ARG A 1 100 ? 23.942 -35.127 8.301 1.00 75.31 100 ARG A C 1
ATOM 820 O O . ARG A 1 100 ? 24.665 -35.937 7.739 1.00 75.31 100 ARG A O 1
ATOM 827 N N . GLU A 1 101 ? 22.949 -35.483 9.110 1.00 71.25 101 GLU A N 1
ATOM 828 C CA . GLU A 1 101 ? 22.594 -36.860 9.468 1.00 71.25 101 GLU A CA 1
ATOM 829 C C . GLU A 1 101 ? 22.197 -37.690 8.234 1.00 71.25 101 GLU A C 1
ATOM 831 O O . GLU A 1 101 ? 22.628 -38.829 8.070 1.00 71.25 101 GLU A O 1
ATOM 836 N N . VAL A 1 102 ? 21.401 -37.117 7.320 1.00 71.56 102 VAL A N 1
ATOM 837 C CA . VAL A 1 102 ? 21.028 -37.772 6.052 1.00 71.56 102 VAL A CA 1
ATOM 838 C C . VAL A 1 102 ? 22.240 -37.932 5.133 1.00 71.56 102 VAL A C 1
ATOM 840 O O . VAL A 1 102 ? 22.376 -38.979 4.509 1.00 71.56 102 VAL A O 1
ATOM 843 N N . HIS A 1 103 ? 23.139 -36.946 5.084 1.00 65.56 103 HIS A N 1
ATOM 844 C CA . HIS A 1 103 ? 24.391 -37.033 4.329 1.00 65.56 103 HIS A CA 1
ATOM 845 C C . HIS A 1 103 ? 25.333 -38.105 4.889 1.00 65.56 103 HIS A C 1
ATOM 847 O O . HIS A 1 103 ? 25.948 -38.825 4.111 1.00 65.56 103 HIS A O 1
ATOM 853 N N . ILE A 1 104 ? 25.412 -38.244 6.217 1.00 65.56 104 ILE A N 1
ATOM 854 C CA . ILE A 1 104 ? 26.181 -39.299 6.894 1.00 65.56 104 ILE A CA 1
ATOM 855 C C . ILE A 1 104 ? 25.577 -40.671 6.567 1.00 65.56 104 ILE A C 1
ATOM 857 O O . ILE A 1 104 ? 26.285 -41.552 6.095 1.00 65.56 104 ILE A O 1
ATOM 861 N N . ARG A 1 105 ? 24.251 -40.824 6.671 1.00 60.66 105 ARG A N 1
ATOM 862 C CA . ARG A 1 105 ? 23.552 -42.070 6.301 1.00 60.66 105 ARG A CA 1
ATOM 863 C C . ARG A 1 105 ? 23.645 -42.411 4.813 1.00 60.66 105 ARG A C 1
ATOM 865 O O . ARG A 1 105 ? 23.580 -43.582 4.456 1.00 60.66 105 ARG A O 1
ATOM 872 N N . GLN A 1 106 ? 23.741 -41.412 3.935 1.00 56.06 106 GLN A N 1
ATOM 873 C CA . GLN A 1 106 ? 23.950 -41.613 2.497 1.00 56.06 106 GLN A CA 1
ATOM 874 C C . GLN A 1 106 ? 25.411 -41.940 2.172 1.00 56.06 106 GLN A C 1
ATOM 876 O O . GLN A 1 106 ? 25.644 -42.765 1.296 1.00 56.06 106 GLN A O 1
ATOM 881 N N . ALA A 1 107 ? 26.376 -41.374 2.902 1.00 54.41 107 ALA A N 1
ATOM 882 C CA . ALA A 1 107 ? 27.785 -41.749 2.808 1.00 54.41 107 ALA A CA 1
ATOM 883 C C . ALA A 1 107 ? 28.023 -43.189 3.298 1.00 54.41 107 ALA A C 1
ATOM 885 O O . ALA A 1 107 ? 28.760 -43.929 2.659 1.00 54.41 107 ALA A O 1
ATOM 886 N N . GLU A 1 108 ? 27.316 -43.633 4.341 1.00 51.78 108 GLU A N 1
ATOM 887 C CA . GLU A 1 108 ? 27.331 -45.031 4.810 1.00 51.78 108 GLU A CA 1
ATOM 888 C C . GLU A 1 108 ? 26.633 -46.010 3.845 1.00 51.78 108 GLU A C 1
ATOM 890 O O . GLU A 1 108 ? 26.901 -47.210 3.871 1.00 51.78 108 GLU A O 1
ATOM 895 N N . LYS A 1 109 ? 25.744 -45.518 2.970 1.00 46.09 109 LYS A N 1
ATOM 896 C CA . LYS A 1 109 ? 25.072 -46.314 1.925 1.00 46.09 109 LYS A CA 1
ATOM 897 C C . LYS A 1 109 ? 25.771 -46.273 0.564 1.00 46.09 109 LYS A C 1
ATOM 899 O O . LYS A 1 109 ? 25.407 -47.056 -0.306 1.00 46.09 109 LYS A O 1
ATOM 904 N N . GLY A 1 110 ? 26.726 -45.364 0.377 1.00 39.81 110 GLY A N 1
ATOM 905 C CA . GLY A 1 110 ? 27.428 -45.128 -0.886 1.00 39.81 110 GLY A CA 1
ATOM 906 C C . GLY A 1 110 ? 28.616 -46.053 -1.145 1.00 39.81 110 GLY A C 1
ATOM 907 O O . GLY A 1 110 ? 29.230 -45.934 -2.197 1.00 39.81 110 GLY A O 1
ATOM 908 N N . ASP A 1 111 ? 28.921 -46.967 -0.221 1.00 38.75 111 ASP A N 1
ATOM 909 C CA . ASP A 1 111 ? 30.049 -47.903 -0.328 1.00 38.75 111 ASP A CA 1
ATOM 910 C C . ASP A 1 111 ? 29.585 -49.368 -0.368 1.00 38.75 111 ASP A C 1
ATOM 912 O O . ASP A 1 111 ? 30.216 -50.277 0.171 1.00 38.75 111 ASP A O 1
ATOM 916 N N . ARG A 1 112 ? 28.399 -49.608 -0.947 1.00 41.62 112 ARG A N 1
ATOM 917 C CA . ARG A 1 112 ? 27.802 -50.945 -0.973 1.00 41.62 112 ARG A CA 1
ATOM 918 C C . ARG A 1 112 ? 27.040 -51.266 -2.252 1.00 41.62 112 ARG A C 1
ATOM 920 O O . ARG A 1 112 ? 25.943 -51.788 -2.165 1.00 41.62 112 ARG A O 1
ATOM 927 N N . ASP A 1 113 ? 27.658 -51.012 -3.402 1.00 35.97 113 ASP A N 1
ATOM 928 C CA . ASP A 1 113 ? 27.276 -51.620 -4.685 1.00 35.97 113 ASP A CA 1
ATOM 929 C C . ASP A 1 113 ? 28.546 -52.063 -5.437 1.00 35.97 113 ASP A C 1
ATOM 931 O O . ASP A 1 113 ? 28.951 -51.491 -6.447 1.00 35.97 113 ASP A O 1
ATOM 935 N N . GLY A 1 114 ? 29.204 -53.084 -4.885 1.00 34.38 114 GLY A N 1
ATOM 936 C CA . GLY A 1 114 ? 30.261 -53.860 -5.523 1.00 34.38 114 GLY A CA 1
ATOM 937 C C . GLY A 1 114 ? 29.967 -55.344 -5.314 1.00 34.38 114 GLY A C 1
ATOM 938 O O . GLY A 1 114 ? 29.852 -55.792 -4.180 1.00 34.38 114 GLY A O 1
ATOM 939 N N . GLU A 1 115 ? 29.761 -56.026 -6.434 1.00 37.69 115 GLU A N 1
ATOM 940 C CA . GLU A 1 115 ? 29.571 -57.457 -6.691 1.00 37.69 115 GLU A CA 1
ATOM 941 C C . GLU A 1 115 ? 29.867 -58.481 -5.571 1.00 37.69 115 GLU A C 1
ATOM 943 O O . GLU A 1 115 ? 30.886 -58.464 -4.887 1.00 37.69 115 GLU A O 1
ATOM 948 N N . ASP A 1 116 ? 28.941 -59.433 -5.494 1.00 39.34 116 ASP A N 1
ATOM 949 C CA . ASP A 1 116 ? 28.915 -60.687 -4.745 1.00 39.34 116 ASP A CA 1
ATOM 950 C C . ASP A 1 116 ? 30.286 -61.393 -4.632 1.00 39.34 116 ASP A C 1
ATOM 952 O O . ASP A 1 116 ? 30.837 -61.892 -5.614 1.00 39.34 116 ASP A O 1
ATOM 956 N N . THR A 1 117 ? 30.842 -61.488 -3.420 1.00 33.09 117 THR A N 1
ATOM 957 C CA . THR A 1 117 ? 31.772 -62.567 -3.053 1.00 33.09 117 THR A CA 1
ATOM 958 C C . THR A 1 117 ? 31.644 -62.866 -1.562 1.00 33.09 117 THR A C 1
ATOM 960 O O . THR A 1 117 ? 32.053 -62.094 -0.693 1.00 33.09 117 THR A O 1
ATOM 963 N N . ASP A 1 118 ? 31.073 -64.031 -1.284 1.00 46.03 118 ASP A N 1
ATOM 964 C CA . ASP A 1 118 ? 31.104 -64.732 -0.009 1.00 46.03 118 ASP A CA 1
ATOM 965 C C . ASP A 1 118 ? 32.569 -65.030 0.369 1.00 46.03 118 ASP A C 1
ATOM 967 O O . ASP A 1 118 ? 33.141 -66.064 0.027 1.00 46.03 118 ASP A O 1
ATOM 971 N N . THR A 1 119 ? 33.225 -64.075 1.027 1.00 33.84 119 THR A N 1
ATOM 972 C CA . THR A 1 119 ? 34.499 -64.298 1.716 1.00 33.84 119 THR A CA 1
ATOM 973 C C . THR A 1 119 ? 34.270 -64.156 3.207 1.00 33.84 119 THR A C 1
ATOM 975 O O . THR A 1 119 ? 34.218 -63.053 3.749 1.00 33.84 119 THR A O 1
ATOM 978 N N . GLN A 1 120 ? 34.176 -65.303 3.881 1.00 44.28 120 GLN A N 1
ATOM 979 C CA . GLN A 1 120 ? 34.534 -65.400 5.287 1.00 44.28 120 GLN A CA 1
ATOM 980 C C . GLN A 1 120 ? 35.938 -64.822 5.461 1.00 44.28 120 GLN A C 1
ATOM 982 O O . GLN A 1 120 ? 36.927 -65.459 5.102 1.00 44.28 120 GLN A O 1
ATOM 987 N N . ILE A 1 121 ? 36.027 -63.605 5.990 1.00 39.41 121 ILE A N 1
ATOM 988 C CA . ILE A 1 121 ? 37.287 -63.070 6.493 1.00 39.41 121 ILE A CA 1
ATOM 989 C C . ILE A 1 121 ? 37.592 -63.878 7.762 1.00 39.41 121 ILE A C 1
ATOM 991 O O . ILE A 1 121 ? 36.821 -63.789 8.723 1.00 39.41 121 ILE A O 1
ATOM 995 N N . PRO A 1 122 ? 38.660 -64.696 7.795 1.00 45.53 122 PRO A N 1
ATOM 996 C CA . PRO A 1 122 ? 39.034 -65.415 9.001 1.00 45.53 122 PRO A CA 1
ATOM 997 C C . PRO A 1 122 ? 39.442 -64.375 10.039 1.00 45.53 122 PRO A C 1
ATOM 999 O O . PRO A 1 122 ? 40.346 -63.576 9.788 1.00 45.53 122 PRO A O 1
ATOM 1002 N N . ILE A 1 123 ? 38.764 -64.363 11.187 1.00 51.97 123 ILE A N 1
ATOM 1003 C CA . ILE A 1 123 ? 39.154 -63.521 12.319 1.00 51.97 123 ILE A CA 1
ATOM 1004 C C . ILE A 1 123 ? 40.607 -63.894 12.660 1.00 51.97 123 ILE A C 1
ATOM 1006 O O . ILE A 1 123 ? 40.869 -65.073 12.925 1.00 51.97 123 ILE A O 1
ATOM 1010 N N . PRO A 1 124 ? 41.563 -62.948 12.601 1.00 55.12 124 PRO A N 1
ATOM 1011 C CA . PRO A 1 124 ? 42.944 -63.238 12.951 1.00 55.12 124 PRO A CA 1
ATOM 1012 C C . PRO A 1 124 ? 43.009 -63.720 14.409 1.00 55.12 124 PRO A C 1
ATOM 1014 O O . PRO A 1 124 ? 42.263 -63.212 15.249 1.00 55.12 124 PRO A O 1
ATOM 1017 N N . PRO A 1 125 ? 43.861 -64.713 14.723 1.00 59.50 125 PRO A N 1
ATOM 1018 C CA . PRO A 1 125 ? 44.002 -65.194 16.089 1.00 59.50 125 PRO A CA 1
ATOM 1019 C C . PRO A 1 125 ? 44.430 -64.031 17.001 1.00 59.50 125 PRO A C 1
ATOM 1021 O O . PRO A 1 125 ? 45.247 -63.209 16.572 1.00 59.50 125 PRO A O 1
ATOM 1024 N N . PRO A 1 126 ? 43.879 -63.939 18.224 1.00 56.78 126 PRO A N 1
ATOM 1025 C CA . PRO A 1 126 ? 44.144 -62.826 19.131 1.00 56.78 126 PRO A CA 1
ATOM 1026 C C . PRO A 1 126 ? 45.651 -62.688 19.375 1.00 56.78 126 PRO A C 1
ATOM 1028 O O . PRO A 1 126 ? 46.327 -63.667 19.698 1.00 56.78 126 PRO A O 1
ATOM 1031 N N . GLN A 1 127 ? 46.188 -61.479 19.179 1.00 61.44 127 GLN A N 1
ATOM 1032 C CA . GLN A 1 127 ? 47.625 -61.206 19.330 1.00 61.44 127 GLN A CA 1
ATOM 1033 C C . GLN A 1 127 ? 48.046 -61.125 20.804 1.00 61.44 127 GLN A C 1
ATOM 1035 O O . GLN A 1 127 ? 49.230 -61.244 21.124 1.00 61.44 127 GLN A O 1
ATOM 1040 N N . SER A 1 128 ? 47.079 -60.958 21.704 1.00 68.06 128 SER A N 1
ATOM 1041 C CA . SER A 1 128 ? 47.254 -60.949 23.148 1.00 68.06 128 SER A CA 1
ATOM 1042 C C . SER A 1 128 ? 46.001 -61.493 23.833 1.00 68.06 128 SER A C 1
ATOM 1044 O O . SER A 1 128 ? 44.908 -61.503 23.267 1.00 68.06 128 SER A O 1
ATOM 1046 N N . GLU A 1 129 ? 46.166 -61.935 25.075 1.00 68.12 129 GLU A N 1
ATOM 1047 C CA . GLU A 1 129 ? 45.080 -62.402 25.937 1.00 68.12 129 GLU A CA 1
ATOM 1048 C C . GLU A 1 129 ? 43.893 -61.413 26.011 1.00 68.12 129 GLU A C 1
ATOM 1050 O O . GLU A 1 129 ? 42.731 -61.815 26.046 1.00 68.12 129 GLU A O 1
ATOM 1055 N N . ASP A 1 130 ? 44.164 -60.113 25.943 1.00 69.19 130 ASP A N 1
ATOM 1056 C CA . ASP A 1 130 ? 43.169 -59.050 26.103 1.00 69.19 130 ASP A CA 1
ATOM 1057 C C . ASP A 1 130 ? 42.256 -58.839 24.876 1.00 69.19 130 ASP A C 1
ATOM 1059 O O . ASP A 1 130 ? 41.189 -58.228 24.994 1.00 69.19 130 ASP A O 1
ATOM 1063 N N . GLU A 1 131 ? 42.646 -59.361 23.706 1.00 74.88 131 GLU A N 1
ATOM 1064 C CA . GLU A 1 131 ? 41.875 -59.313 22.450 1.00 74.88 131 GLU A CA 1
ATOM 1065 C C . GLU A 1 131 ? 41.030 -60.576 22.212 1.00 74.88 131 GLU A C 1
ATOM 1067 O O . GLU A 1 131 ? 40.422 -60.757 21.155 1.00 74.88 131 GLU A O 1
ATOM 1072 N N . GLU A 1 132 ? 40.972 -61.464 23.202 1.00 80.94 132 GLU A N 1
ATOM 1073 C CA . GLU A 1 132 ? 40.142 -62.659 23.164 1.00 80.94 132 GLU A CA 1
ATOM 1074 C C . GLU A 1 132 ? 38.655 -62.300 23.316 1.00 80.94 132 GLU A C 1
ATOM 1076 O O . GLU A 1 132 ? 38.264 -61.554 24.216 1.00 80.94 132 GLU A O 1
ATOM 1081 N N . TRP A 1 133 ? 37.808 -62.840 22.438 1.00 80.12 133 TRP A N 1
ATOM 1082 C CA . TRP A 1 133 ? 36.356 -62.694 22.542 1.00 80.12 133 TRP A CA 1
ATOM 1083 C C . TRP A 1 133 ? 35.809 -63.622 23.623 1.00 80.12 133 TRP A C 1
ATOM 1085 O O . TRP A 1 133 ? 35.906 -64.842 23.507 1.00 80.12 133 TRP A O 1
ATOM 1095 N N . VAL A 1 134 ? 35.176 -63.044 24.639 1.00 85.00 134 VAL A N 1
ATOM 1096 C CA . VAL A 1 134 ? 34.583 -63.764 25.764 1.00 85.00 134 VAL A CA 1
ATOM 1097 C C . VAL A 1 134 ? 33.063 -63.615 25.722 1.00 85.00 134 VAL A C 1
ATOM 1099 O O . VAL A 1 134 ? 32.526 -62.526 25.501 1.00 85.00 134 VAL A O 1
ATOM 1102 N N . ASP A 1 135 ? 32.366 -64.730 25.925 1.00 87.50 135 ASP A N 1
ATOM 1103 C CA . ASP A 1 135 ? 30.923 -64.758 26.153 1.00 87.50 135 ASP A CA 1
ATOM 1104 C C . ASP A 1 135 ? 30.614 -64.329 27.594 1.00 87.50 135 ASP A C 1
ATOM 1106 O O . ASP A 1 135 ? 31.153 -64.890 28.549 1.00 87.50 135 ASP A O 1
ATOM 1110 N N . TYR A 1 136 ? 29.708 -63.371 27.770 1.00 84.56 136 TYR A N 1
ATOM 1111 C CA . TYR A 1 136 ? 29.166 -62.992 29.071 1.00 84.56 136 TYR A CA 1
ATOM 1112 C C . TYR A 1 136 ? 27.644 -62.860 29.004 1.00 84.56 136 TYR A C 1
ATOM 1114 O O . TYR A 1 136 ? 27.054 -62.691 27.937 1.00 84.56 136 TYR A O 1
ATOM 1122 N N . VAL A 1 137 ? 26.985 -62.988 30.150 1.00 84.25 137 VAL A N 1
ATOM 1123 C CA . VAL A 1 137 ? 25.532 -62.834 30.257 1.00 84.25 137 VAL A CA 1
ATOM 1124 C C . VAL A 1 137 ? 25.257 -61.477 30.880 1.00 84.25 137 VAL A C 1
ATOM 1126 O O . VAL A 1 137 ? 25.774 -61.197 31.960 1.00 84.25 137 VAL A O 1
ATOM 1129 N N . ASP A 1 138 ? 24.477 -60.647 30.190 1.00 84.56 138 ASP A N 1
ATOM 1130 C CA . ASP A 1 138 ? 24.152 -59.305 30.672 1.00 84.56 138 ASP A CA 1
ATOM 1131 C C . ASP A 1 138 ? 23.159 -59.326 31.853 1.00 84.56 138 ASP A C 1
ATOM 1133 O O . ASP A 1 138 ? 22.526 -60.348 32.141 1.00 84.56 138 ASP A O 1
ATOM 1137 N N . ALA A 1 139 ? 22.964 -58.186 32.526 1.00 76.38 139 ALA A N 1
ATOM 1138 C CA . ALA A 1 139 ? 22.020 -58.051 33.647 1.00 76.38 139 ALA A CA 1
ATOM 1139 C C . ALA A 1 139 ? 20.557 -58.414 33.303 1.00 76.38 139 ALA A C 1
ATOM 1141 O O . ALA A 1 139 ? 19.732 -58.567 34.204 1.00 76.38 139 ALA A O 1
ATOM 1142 N N . LEU A 1 140 ? 20.225 -58.560 32.015 1.00 74.44 140 LEU A N 1
ATOM 1143 C CA . LEU A 1 140 ? 18.906 -58.941 31.507 1.00 74.44 140 LEU A CA 1
ATOM 1144 C C . LEU A 1 140 ? 18.830 -60.430 31.114 1.00 74.44 140 LEU A C 1
ATOM 1146 O O . LEU A 1 140 ? 17.811 -60.868 30.580 1.00 74.44 140 LEU A O 1
ATOM 1150 N N . GLY A 1 141 ? 19.880 -61.213 31.386 1.00 73.25 141 GLY A N 1
ATOM 1151 C CA . GLY A 1 141 ? 19.923 -62.657 31.157 1.00 73.25 141 GLY A CA 1
ATOM 1152 C C . GLY A 1 141 ? 20.208 -63.060 29.709 1.00 73.25 141 GLY A C 1
ATOM 1153 O O . GLY A 1 141 ? 19.924 -64.196 29.331 1.00 73.25 141 GLY A O 1
ATOM 1154 N N . ARG A 1 142 ? 20.742 -62.156 28.879 1.00 77.38 142 ARG A N 1
ATOM 1155 C CA . ARG A 1 142 ? 21.038 -62.423 27.463 1.00 77.38 142 ARG A CA 1
ATOM 1156 C C . ARG A 1 142 ? 22.525 -62.701 27.274 1.00 77.38 142 ARG A C 1
ATOM 1158 O O . ARG A 1 142 ? 23.362 -61.936 27.742 1.00 77.38 142 ARG A O 1
ATOM 1165 N N . SER A 1 143 ? 22.853 -63.759 26.539 1.00 85.81 143 SER A N 1
ATOM 1166 C CA . SER A 1 143 ? 24.236 -64.079 26.167 1.00 85.81 143 SER A CA 1
ATOM 1167 C C . SER A 1 143 ? 24.760 -63.095 25.115 1.00 85.81 143 SER A C 1
ATOM 1169 O O . SER A 1 143 ? 24.135 -62.909 24.069 1.00 85.81 143 SER A O 1
ATOM 1171 N N . ARG A 1 144 ? 25.902 -62.459 25.390 1.00 82.62 144 ARG A N 1
ATOM 1172 C CA . ARG A 1 144 ? 26.587 -61.480 24.533 1.00 82.62 144 ARG A CA 1
ATOM 1173 C C . ARG A 1 144 ? 28.082 -61.800 24.442 1.00 82.62 144 ARG A C 1
ATOM 1175 O O . ARG A 1 144 ? 28.641 -62.363 25.373 1.00 82.62 144 ARG A O 1
ATOM 1182 N N . LYS A 1 145 ? 28.735 -61.394 23.346 1.00 87.62 145 LYS A N 1
ATOM 1183 C CA . LYS A 1 145 ? 30.197 -61.481 23.164 1.00 87.62 145 LYS A CA 1
ATOM 1184 C C . LYS A 1 145 ? 30.834 -60.100 23.213 1.00 87.62 145 LYS A C 1
ATOM 1186 O O . LYS A 1 145 ? 30.379 -59.204 22.504 1.00 87.62 145 LYS A O 1
ATOM 1191 N N . CYS A 1 146 ? 31.897 -59.946 23.994 1.00 84.56 146 CYS A N 1
ATOM 1192 C CA . CYS A 1 146 ? 32.754 -58.758 24.001 1.00 84.56 146 CYS A CA 1
ATOM 1193 C C . CYS A 1 146 ? 34.230 -59.167 24.066 1.00 84.56 146 CYS A C 1
ATOM 1195 O O . CYS A 1 146 ? 34.540 -60.331 24.312 1.00 84.56 146 CYS A O 1
ATOM 1197 N N . LEU A 1 147 ? 35.151 -58.229 23.851 1.00 84.06 147 LEU A N 1
ATOM 1198 C CA . LEU A 1 147 ? 36.573 -58.485 24.086 1.00 84.06 147 LEU A CA 1
ATOM 1199 C C . LEU A 1 147 ? 36.844 -58.584 25.592 1.00 84.06 147 LEU A C 1
ATOM 1201 O O . LEU A 1 147 ? 36.189 -57.913 26.396 1.00 84.06 147 LEU A O 1
ATOM 1205 N N . ARG A 1 148 ? 37.828 -59.399 25.981 1.00 84.31 148 ARG A N 1
ATOM 1206 C CA . ARG A 1 148 ? 38.180 -59.634 27.388 1.00 84.31 148 ARG A CA 1
ATOM 1207 C C . ARG A 1 148 ? 38.544 -58.346 28.131 1.00 84.31 148 ARG A C 1
ATOM 1209 O O . ARG A 1 148 ? 38.153 -58.200 29.286 1.00 84.31 148 ARG A O 1
ATOM 1216 N N . LYS A 1 149 ? 39.210 -57.394 27.471 1.00 86.69 149 LYS A N 1
ATOM 1217 C CA . LYS A 1 149 ? 39.529 -56.072 28.044 1.00 86.69 149 LYS A CA 1
ATOM 1218 C C . LYS A 1 149 ? 38.303 -55.213 28.384 1.00 86.69 149 LYS A C 1
ATOM 1220 O O . LYS A 1 149 ? 38.367 -54.429 29.324 1.00 86.69 149 LYS A O 1
ATOM 1225 N N . ASP A 1 150 ? 37.199 -55.385 27.657 1.00 85.56 150 ASP A N 1
ATOM 1226 C CA . ASP A 1 150 ? 35.981 -54.576 27.810 1.00 85.56 150 ASP A CA 1
ATOM 1227 C C . ASP A 1 150 ? 34.986 -55.231 28.791 1.00 85.56 150 ASP A C 1
ATOM 1229 O O . ASP A 1 150 ? 34.068 -54.588 29.305 1.00 85.56 150 ASP A O 1
ATOM 1233 N N . LEU A 1 151 ? 35.181 -56.519 29.099 1.00 87.12 151 LEU A N 1
ATOM 1234 C CA . LEU A 1 151 ? 34.334 -57.291 30.009 1.00 87.12 151 LEU A CA 1
ATOM 1235 C C . LEU A 1 151 ? 34.168 -56.648 31.406 1.00 87.12 151 LEU A C 1
ATOM 1237 O O . LEU A 1 151 ? 33.033 -56.607 31.887 1.00 87.12 151 LEU A O 1
ATOM 1241 N N . PRO A 1 152 ? 35.216 -56.113 32.069 1.00 85.81 152 PRO A N 1
ATOM 1242 C CA . PRO A 1 152 ? 35.067 -55.478 33.379 1.00 85.81 152 PRO A CA 1
ATOM 1243 C C . PRO A 1 152 ? 34.200 -54.214 33.335 1.00 85.81 152 PRO A C 1
ATOM 1245 O O . PRO A 1 152 ? 33.476 -53.927 34.287 1.00 85.81 152 PRO A O 1
ATOM 1248 N N . GLU A 1 153 ? 34.251 -53.461 32.233 1.00 85.00 153 GLU A N 1
ATOM 1249 C CA . GLU A 1 153 ? 33.451 -52.248 32.052 1.00 85.00 153 GLU A CA 1
ATOM 1250 C C . GLU A 1 153 ? 31.971 -52.592 31.851 1.00 85.00 153 GLU A C 1
ATOM 1252 O O . GLU A 1 153 ? 31.108 -52.002 32.504 1.00 85.00 153 GLU A O 1
ATOM 1257 N N . PHE A 1 154 ? 31.673 -53.622 31.052 1.00 84.75 154 PHE A N 1
ATOM 1258 C CA . PHE A 1 154 ? 30.303 -54.113 30.889 1.00 84.75 154 PHE A CA 1
ATOM 1259 C C . PHE A 1 154 ? 29.732 -54.721 32.171 1.00 84.75 154 PHE A C 1
ATOM 1261 O O . PHE A 1 154 ? 28.574 -54.466 32.497 1.00 84.75 154 PHE A O 1
ATOM 1268 N N . GLN A 1 155 ? 30.539 -55.455 32.942 1.00 84.38 155 GLN A N 1
ATOM 1269 C CA . GLN A 1 155 ? 30.124 -55.962 34.253 1.00 84.38 155 GLN A CA 1
ATOM 1270 C C . GLN A 1 155 ? 29.845 -54.828 35.246 1.00 84.38 155 GLN A C 1
ATOM 1272 O O . GLN A 1 155 ? 28.899 -54.920 36.026 1.00 84.38 155 GLN A O 1
ATOM 1277 N N . LYS A 1 156 ? 30.622 -53.739 35.201 1.00 82.06 156 LYS A N 1
ATOM 1278 C CA . LYS A 1 156 ? 30.397 -52.552 36.033 1.00 82.06 156 LYS A CA 1
ATOM 1279 C C . LYS A 1 156 ? 29.115 -51.811 35.640 1.00 82.06 156 LYS A C 1
ATOM 1281 O O . LYS A 1 156 ? 28.326 -51.479 36.518 1.00 82.06 156 LYS A O 1
ATOM 1286 N N . MET A 1 157 ? 28.864 -51.627 34.342 1.00 75.50 157 MET A N 1
ATOM 1287 C CA . MET A 1 157 ? 27.595 -51.077 33.842 1.00 75.50 157 MET A CA 1
ATOM 1288 C C . MET A 1 157 ? 26.392 -51.929 34.265 1.00 75.50 157 MET A C 1
ATOM 1290 O O . MET A 1 157 ? 25.372 -51.388 34.691 1.00 75.50 157 MET A O 1
ATOM 1294 N N . ASP A 1 158 ? 26.513 -53.254 34.188 1.00 80.00 158 ASP A N 1
ATOM 1295 C CA . ASP A 1 158 ? 25.472 -54.179 34.640 1.00 80.00 158 ASP A CA 1
ATOM 1296 C C . ASP A 1 158 ? 25.241 -54.091 36.156 1.00 80.00 158 ASP A C 1
ATOM 1298 O O . ASP A 1 158 ? 24.103 -54.175 36.623 1.00 80.00 158 ASP A O 1
ATOM 1302 N N . GLN A 1 159 ? 26.300 -53.862 36.932 1.00 73.75 159 GLN A N 1
ATOM 1303 C CA . GLN A 1 159 ? 26.219 -53.670 38.376 1.00 73.75 159 GLN A CA 1
ATOM 1304 C C . GLN A 1 159 ? 25.557 -52.332 38.745 1.00 73.75 159 GLN A C 1
ATOM 1306 O O . GLN A 1 159 ? 24.755 -52.294 39.678 1.00 73.75 159 GLN A O 1
ATOM 1311 N N . ASP A 1 160 ? 25.798 -51.267 37.975 1.00 72.50 160 ASP A N 1
ATOM 1312 C CA . ASP A 1 160 ? 25.114 -49.975 38.122 1.00 72.50 160 ASP A CA 1
ATOM 1313 C C . ASP A 1 160 ? 23.619 -50.079 37.762 1.00 72.50 160 ASP A C 1
ATOM 1315 O O . ASP A 1 160 ? 22.768 -49.510 38.453 1.00 72.50 160 ASP A O 1
ATOM 1319 N N . LEU A 1 161 ? 23.278 -50.872 36.738 1.00 65.31 161 LEU A N 1
ATOM 1320 C CA . LEU A 1 161 ? 21.899 -51.204 36.351 1.00 65.31 161 LEU A CA 1
ATOM 1321 C C . LEU A 1 161 ? 21.173 -52.031 37.424 1.00 65.31 161 LEU A C 1
ATOM 1323 O O . LEU A 1 161 ? 19.994 -51.798 37.700 1.00 65.31 161 LEU A O 1
ATOM 1327 N N . GLN A 1 162 ? 21.864 -52.970 38.073 1.00 58.31 162 GLN A N 1
ATOM 1328 C CA . GLN A 1 162 ? 21.314 -53.705 39.216 1.00 58.31 162 GLN A CA 1
ATOM 1329 C C . GLN A 1 162 ? 21.216 -52.824 40.474 1.00 58.31 162 GLN A C 1
ATOM 1331 O O . GLN A 1 162 ? 20.237 -52.931 41.213 1.00 58.31 162 GLN A O 1
ATOM 1336 N N . GLY A 1 163 ? 22.164 -51.904 40.687 1.00 53.19 163 GLY A N 1
ATOM 1337 C CA . GLY A 1 163 ? 22.180 -50.946 41.799 1.00 53.19 163 GLY A CA 1
ATOM 1338 C C . GLY A 1 163 ? 21.098 -49.864 41.710 1.00 53.19 163 GLY A C 1
ATOM 1339 O O . GLY A 1 163 ? 20.617 -49.385 42.735 1.00 53.19 163 GLY A O 1
ATOM 1340 N N . THR A 1 164 ? 20.639 -49.539 40.499 1.00 48.03 164 THR A N 1
ATOM 1341 C CA . THR A 1 164 ? 19.456 -48.691 40.266 1.00 48.03 164 THR A CA 1
ATOM 1342 C C . THR A 1 164 ? 18.146 -49.480 40.208 1.00 48.03 164 THR A C 1
ATOM 1344 O O . THR A 1 164 ? 17.072 -48.879 40.185 1.00 48.03 164 THR A O 1
ATOM 1347 N N . SER A 1 165 ? 18.176 -50.813 40.313 1.00 44.12 165 SER A N 1
ATOM 1348 C CA . SER A 1 165 ? 16.976 -51.660 40.376 1.00 44.12 165 SER A CA 1
ATOM 1349 C C . SER A 1 165 ? 16.355 -51.712 41.783 1.00 44.12 165 SER A C 1
ATOM 1351 O O . SER A 1 165 ? 16.091 -52.761 42.364 1.00 44.12 165 SER A O 1
ATOM 1353 N N . ARG A 1 166 ? 16.080 -50.526 42.331 1.00 41.78 166 ARG A N 1
ATOM 1354 C CA . ARG A 1 166 ? 14.898 -50.247 43.160 1.00 41.78 166 ARG A CA 1
ATOM 1355 C C . ARG A 1 166 ? 14.332 -48.882 42.767 1.00 41.78 166 ARG A C 1
ATOM 1357 O O . ARG A 1 166 ? 14.097 -48.022 43.609 1.00 41.78 166 ARG A O 1
ATOM 1364 N N . VAL A 1 167 ? 14.072 -48.689 41.473 1.00 40.91 167 VAL A N 1
ATOM 1365 C CA . VAL A 1 167 ? 13.088 -47.694 41.034 1.00 40.91 167 VAL A CA 1
ATOM 1366 C C . VAL A 1 167 ? 11.721 -48.165 41.532 1.00 40.91 167 VAL A C 1
ATOM 1368 O O . VAL A 1 167 ? 11.041 -48.978 40.908 1.00 40.91 167 VAL A O 1
ATOM 1371 N N . VAL A 1 168 ? 11.327 -47.667 42.703 1.00 44.78 168 VAL A N 1
ATOM 1372 C CA . VAL A 1 168 ? 9.931 -47.629 43.146 1.00 44.78 168 VAL A CA 1
ATOM 1373 C C . VAL A 1 168 ? 9.261 -46.506 42.352 1.00 44.78 168 VAL A C 1
ATOM 1375 O O . VAL A 1 168 ? 9.114 -45.384 42.819 1.00 44.78 168 VAL A O 1
ATOM 1378 N N . GLY A 1 169 ? 8.946 -46.796 41.090 1.00 44.75 169 GLY A N 1
ATOM 1379 C CA . GLY A 1 169 ? 8.070 -45.985 40.247 1.00 44.75 169 GLY A CA 1
ATOM 1380 C C . GLY A 1 169 ? 6.643 -46.549 40.288 1.00 44.75 169 GLY A C 1
ATOM 1381 O O . GLY A 1 169 ? 6.482 -47.762 40.444 1.00 44.75 169 GLY A O 1
ATOM 1382 N N . PRO A 1 170 ? 5.597 -45.715 40.160 1.00 45.59 170 PRO A N 1
ATOM 1383 C CA . PRO A 1 170 ? 4.215 -46.097 40.466 1.00 45.59 170 PRO A CA 1
ATOM 1384 C C . PRO A 1 170 ? 3.569 -47.037 39.434 1.00 45.59 170 PRO A C 1
ATOM 1386 O O . PRO A 1 170 ? 2.464 -47.531 39.663 1.00 45.59 170 PRO A O 1
ATOM 1389 N N . ASP A 1 171 ? 4.246 -47.352 38.331 1.00 47.19 171 ASP A N 1
ATOM 1390 C CA . ASP A 1 171 ? 3.710 -48.238 37.299 1.00 47.19 171 ASP A CA 1
ATOM 1391 C C . ASP A 1 171 ? 4.101 -49.698 37.524 1.00 47.19 171 ASP A C 1
ATOM 1393 O O . ASP A 1 171 ? 4.868 -50.324 36.796 1.00 47.19 171 ASP A O 1
ATOM 1397 N N . ARG A 1 172 ? 3.490 -50.277 38.558 1.00 49.94 172 ARG A N 1
ATOM 1398 C CA . ARG A 1 172 ? 3.323 -51.726 38.671 1.00 49.94 172 ARG A CA 1
ATOM 1399 C C . ARG A 1 172 ? 2.045 -52.153 37.952 1.00 49.94 172 ARG A C 1
ATOM 1401 O O . ARG A 1 172 ? 1.006 -52.391 38.570 1.00 49.94 172 ARG A O 1
ATOM 1408 N N . THR A 1 173 ? 2.106 -52.256 36.632 1.00 53.03 173 THR A N 1
ATOM 1409 C CA . THR A 1 173 ? 0.959 -52.607 35.770 1.00 53.03 173 THR A CA 1
ATOM 1410 C C . THR A 1 173 ? 0.540 -54.086 35.867 1.00 53.03 173 THR A C 1
ATOM 1412 O O . THR A 1 173 ? -0.402 -54.494 35.200 1.00 53.03 173 THR A O 1
ATOM 1415 N N . LEU A 1 174 ? 1.195 -54.888 36.719 1.00 50.81 174 LEU A N 1
ATOM 1416 C CA . LEU A 1 174 ? 0.904 -56.316 36.932 1.00 50.81 174 LEU A CA 1
ATOM 1417 C C . LEU A 1 174 ? 0.566 -56.678 38.396 1.00 50.81 174 LEU A C 1
ATOM 1419 O O . LEU A 1 174 ? 0.688 -57.835 38.785 1.00 50.81 174 LEU A O 1
ATOM 1423 N N . LEU A 1 175 ? 0.164 -55.712 39.230 1.00 53.31 175 LEU A N 1
ATOM 1424 C CA . LEU A 1 175 ? -0.417 -56.005 40.551 1.00 53.31 175 LEU A CA 1
ATOM 1425 C C . LEU A 1 175 ? -1.941 -56.120 40.445 1.00 53.31 175 LEU A C 1
ATOM 1427 O O . LEU A 1 175 ? -2.566 -55.297 39.774 1.00 53.31 175 LEU A O 1
ATOM 1431 N N . SER A 1 176 ? -2.538 -57.094 41.141 1.00 61.84 176 SER A N 1
ATOM 1432 C CA . SER A 1 176 ? -3.996 -57.169 41.286 1.00 61.84 176 SER A CA 1
ATOM 1433 C C . SER A 1 176 ? -4.530 -55.931 42.021 1.00 61.84 176 SER A C 1
ATOM 1435 O O . SER A 1 176 ? -3.811 -55.307 42.808 1.00 61.84 176 SER A O 1
ATOM 1437 N N . GLU A 1 177 ? -5.794 -55.568 41.777 1.00 61.44 177 GLU A N 1
ATOM 1438 C CA . GLU A 1 177 ? -6.443 -54.445 42.475 1.00 61.44 177 GLU A CA 1
ATOM 1439 C C . GLU A 1 177 ? -6.321 -54.551 44.001 1.00 61.44 177 GLU A C 1
ATOM 1441 O O . GLU A 1 177 ? -6.113 -53.546 44.682 1.00 61.44 177 GLU A O 1
ATOM 1446 N N . ASP A 1 178 ? -6.403 -55.766 44.539 1.00 69.44 178 ASP A N 1
ATOM 1447 C CA . ASP A 1 178 ? -6.366 -55.987 45.982 1.00 69.44 178 ASP A CA 1
ATOM 1448 C C . ASP A 1 178 ? -4.962 -55.773 46.561 1.00 69.44 178 ASP A C 1
ATOM 1450 O O . ASP A 1 178 ? -4.828 -55.188 47.632 1.00 69.44 178 ASP A O 1
ATOM 1454 N N . MET A 1 179 ? -3.903 -56.091 45.806 1.00 69.56 179 MET A N 1
ATOM 1455 C CA . MET A 1 179 ? -2.527 -55.755 46.192 1.00 69.56 179 MET A CA 1
ATOM 1456 C C . MET A 1 179 ? -2.250 -54.243 46.161 1.00 69.56 179 MET A C 1
ATOM 1458 O O . MET A 1 179 ? -1.434 -53.759 46.943 1.00 69.56 179 MET A O 1
ATOM 1462 N N . ARG A 1 180 ? -2.919 -53.477 45.284 1.00 70.94 180 ARG A N 1
ATOM 1463 C CA . ARG A 1 180 ? -2.828 -52.001 45.292 1.00 70.94 180 ARG A CA 1
ATOM 1464 C C . ARG A 1 180 ? -3.523 -51.396 46.506 1.00 70.94 180 ARG A C 1
ATOM 1466 O O . ARG A 1 180 ? -2.976 -50.470 47.102 1.00 70.94 180 ARG A O 1
ATOM 1473 N N . ARG A 1 181 ? -4.702 -51.916 46.868 1.00 72.81 181 ARG A N 1
ATOM 1474 C CA . ARG A 1 181 ? -5.450 -51.468 48.053 1.00 72.81 181 ARG A CA 1
ATOM 1475 C C . ARG A 1 181 ? -4.681 -51.737 49.344 1.00 72.81 181 ARG A C 1
ATOM 1477 O O . ARG A 1 181 ? -4.604 -50.840 50.176 1.00 72.81 181 ARG A O 1
ATOM 1484 N N . GLU A 1 182 ? -4.079 -52.917 49.486 1.00 75.06 182 GLU A N 1
ATOM 1485 C CA . GLU A 1 182 ? -3.280 -53.250 50.673 1.00 75.06 182 GLU A CA 1
ATOM 1486 C C . GLU A 1 182 ? -2.047 -52.343 50.796 1.00 75.06 182 GLU A C 1
ATOM 1488 O O . GLU A 1 182 ? -1.781 -51.794 51.859 1.00 75.06 182 GLU A O 1
ATOM 1493 N N . MET A 1 183 ? -1.356 -52.081 49.682 1.00 72.12 183 MET A N 1
ATOM 1494 C CA . MET A 1 183 ? -0.168 -51.223 49.668 1.00 72.12 183 MET A CA 1
ATOM 1495 C C . MET A 1 183 ? -0.480 -49.759 50.018 1.00 72.12 183 MET A C 1
ATOM 1497 O O . MET A 1 183 ? 0.317 -49.116 50.696 1.00 72.12 183 MET A O 1
ATOM 1501 N N . GLN A 1 184 ? -1.630 -49.227 49.585 1.00 72.00 184 GLN A N 1
ATOM 1502 C CA . GLN A 1 184 ? -2.090 -47.895 50.009 1.00 72.00 184 GLN A CA 1
ATOM 1503 C C . G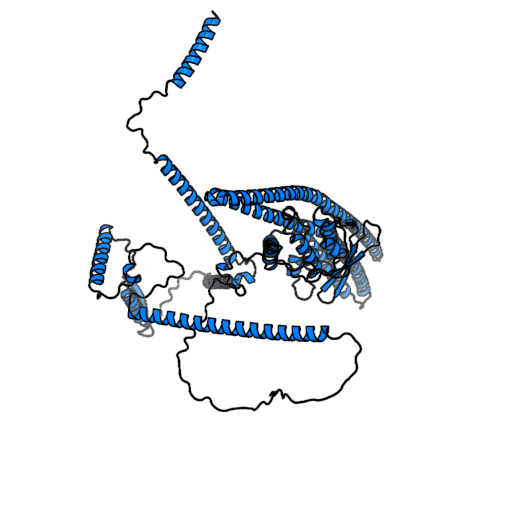LN A 1 184 ? -2.414 -47.849 51.503 1.00 72.00 184 GLN A C 1
ATOM 1505 O O . GLN A 1 184 ? -2.121 -46.852 52.158 1.00 72.00 184 GLN A O 1
ATOM 1510 N N . ARG A 1 185 ? -2.985 -48.928 52.049 1.00 75.12 185 ARG A N 1
ATOM 1511 C CA . ARG A 1 185 ? -3.279 -49.044 53.481 1.00 75.12 185 ARG A CA 1
ATOM 1512 C C . ARG A 1 185 ? -1.997 -49.051 54.313 1.00 75.12 185 ARG A C 1
ATOM 1514 O O . ARG A 1 185 ? -1.879 -48.269 55.246 1.00 75.12 185 ARG A O 1
ATOM 1521 N N . GLU A 1 186 ? -1.015 -49.860 53.918 1.00 73.50 186 GLU A N 1
ATOM 1522 C CA . GLU A 1 186 ? 0.297 -49.924 54.578 1.00 73.50 186 GLU A CA 1
ATOM 1523 C C . GLU A 1 186 ? 1.071 -48.600 54.488 1.00 73.50 186 GLU A C 1
ATOM 1525 O O . GLU A 1 186 ? 1.831 -48.262 55.393 1.00 73.50 186 GLU A O 1
ATOM 1530 N N . GLN A 1 187 ? 0.920 -47.853 53.387 1.00 71.44 187 GLN A N 1
ATOM 1531 C CA . GLN A 1 187 ? 1.498 -46.512 53.254 1.00 71.44 187 GLN A CA 1
ATOM 1532 C C . GLN A 1 187 ? 0.853 -45.535 54.239 1.00 71.44 187 GLN A C 1
ATOM 1534 O O . GLN A 1 187 ? 1.580 -44.856 54.957 1.00 71.44 187 GLN A O 1
ATOM 1539 N N . TRP A 1 188 ? -0.480 -45.542 54.344 1.00 70.12 188 TRP A N 1
ATOM 1540 C CA . TRP A 1 188 ? -1.210 -44.720 55.311 1.00 70.12 188 TRP A CA 1
ATOM 1541 C C . TRP A 1 188 ? -0.793 -45.039 56.752 1.00 70.12 188 TRP A C 1
ATOM 1543 O O . TRP A 1 188 ? -0.467 -44.137 57.517 1.00 70.12 188 TRP A O 1
ATOM 1553 N N . GLU A 1 189 ? -0.769 -46.320 57.131 1.00 75.44 189 GLU A N 1
ATOM 1554 C CA . GLU A 1 189 ? -0.389 -46.742 58.487 1.00 75.44 189 GLU A CA 1
ATOM 1555 C C . GLU A 1 189 ? 1.043 -46.314 58.841 1.00 75.44 189 GLU A C 1
ATOM 1557 O O . GLU A 1 189 ? 1.301 -45.862 59.957 1.00 75.44 189 GLU A O 1
ATOM 1562 N N . ARG A 1 190 ? 1.965 -46.384 57.873 1.00 73.88 190 ARG A N 1
ATOM 1563 C CA . ARG A 1 190 ? 3.352 -45.935 58.047 1.00 73.88 190 ARG A CA 1
ATOM 1564 C C . ARG A 1 190 ? 3.453 -44.418 58.216 1.00 73.88 190 ARG A C 1
ATOM 1566 O O . ARG A 1 190 ? 4.215 -43.956 59.061 1.00 73.88 190 ARG A O 1
ATOM 1573 N N . GLU A 1 191 ? 2.690 -43.653 57.440 1.00 67.75 191 GLU A N 1
ATOM 1574 C CA . GLU A 1 191 ? 2.649 -42.189 57.526 1.00 67.75 191 GLU A CA 1
ATOM 1575 C C . GLU A 1 191 ? 2.051 -41.707 58.862 1.00 67.75 191 GLU A C 1
ATOM 1577 O O . GLU A 1 191 ? 2.592 -40.784 59.474 1.00 67.75 191 GLU A O 1
ATOM 1582 N N . GLU A 1 192 ? 1.000 -42.365 59.367 1.00 68.44 192 GLU A N 1
ATOM 1583 C CA . GLU A 1 192 ? 0.418 -42.105 60.697 1.00 68.44 192 GLU A CA 1
ATOM 1584 C C . GLU A 1 192 ? 1.412 -42.420 61.830 1.00 68.44 192 GLU A C 1
ATOM 1586 O O . GLU A 1 192 ? 1.597 -41.614 62.747 1.00 68.44 192 GLU A O 1
ATOM 1591 N N . GLU A 1 193 ? 2.116 -43.558 61.763 1.00 70.50 193 GLU A N 1
ATOM 1592 C CA . GLU A 1 193 ? 3.156 -43.904 62.743 1.00 70.50 193 GLU A CA 1
ATOM 1593 C C . GLU A 1 193 ? 4.336 -42.919 62.726 1.00 70.50 193 GLU A C 1
ATOM 1595 O O . GLU A 1 193 ? 4.900 -42.600 63.780 1.00 70.50 193 GLU A O 1
ATOM 1600 N N . GLU A 1 194 ? 4.727 -42.423 61.550 1.00 67.06 194 GLU A N 1
ATOM 1601 C CA . GLU A 1 194 ? 5.772 -41.407 61.409 1.00 67.06 194 GLU A CA 1
ATOM 1602 C C . GLU A 1 194 ? 5.321 -40.034 61.926 1.00 67.06 194 GLU A C 1
ATOM 1604 O O . GLU A 1 194 ? 6.107 -39.359 62.599 1.00 67.06 194 GLU A O 1
ATOM 1609 N N . GLN A 1 195 ? 4.060 -39.637 61.702 1.00 64.25 195 GLN A N 1
ATOM 1610 C CA . GLN A 1 195 ? 3.488 -38.424 62.300 1.00 64.25 195 GLN A CA 1
ATOM 1611 C C . GLN A 1 195 ? 3.457 -38.503 63.830 1.00 64.25 195 GLN A C 1
ATOM 1613 O O . GLN A 1 195 ? 3.839 -37.539 64.493 1.00 64.25 195 GLN A O 1
ATOM 1618 N N . MET A 1 196 ? 3.095 -39.658 64.396 1.00 60.31 196 MET A N 1
ATOM 1619 C CA . MET A 1 196 ? 3.077 -39.880 65.848 1.00 60.31 196 MET A CA 1
ATOM 1620 C C . MET A 1 196 ? 4.478 -39.898 66.483 1.00 60.31 196 MET A C 1
ATOM 1622 O O . MET A 1 196 ? 4.617 -39.606 67.672 1.00 60.31 196 MET A O 1
ATOM 1626 N N . LYS A 1 197 ? 5.528 -40.217 65.712 1.00 66.69 197 LYS A N 1
ATOM 1627 C CA . LYS A 1 197 ? 6.933 -40.162 66.161 1.00 66.69 197 LYS A CA 1
ATOM 1628 C C . LYS A 1 197 ? 7.541 -38.758 66.113 1.00 66.69 197 LYS A C 1
ATOM 1630 O O . LYS A 1 197 ? 8.594 -38.548 66.721 1.00 66.69 197 LYS A O 1
ATOM 1635 N N . ARG A 1 198 ? 6.932 -37.798 65.405 1.00 65.31 198 ARG A N 1
ATOM 1636 C CA . ARG A 1 198 ? 7.456 -36.426 65.321 1.00 65.31 198 ARG A CA 1
ATOM 1637 C C . ARG A 1 198 ? 7.216 -35.679 66.646 1.00 65.31 198 ARG A C 1
ATOM 1639 O O . ARG A 1 198 ? 6.107 -35.702 67.174 1.00 65.31 198 ARG A O 1
ATOM 1646 N N . PRO A 1 199 ? 8.235 -35.002 67.209 1.00 60.34 199 PRO A N 1
ATOM 1647 C CA . PRO A 1 199 ? 8.080 -34.256 68.452 1.00 60.34 199 PRO A CA 1
ATOM 1648 C C . PRO A 1 199 ? 7.094 -33.091 68.270 1.00 60.34 199 PRO A C 1
ATOM 1650 O O . PRO A 1 199 ? 7.151 -32.366 67.278 1.00 60.34 199 PRO A O 1
ATOM 1653 N N . MET A 1 200 ? 6.201 -32.903 69.247 1.00 54.31 200 MET A N 1
ATOM 1654 C CA . MET A 1 200 ? 5.185 -31.842 69.268 1.00 54.31 200 MET A CA 1
ATOM 1655 C C . MET A 1 200 ? 5.834 -30.446 69.322 1.00 54.31 200 MET A C 1
ATOM 1657 O O . MET A 1 200 ? 6.124 -29.923 70.397 1.00 54.31 200 MET A O 1
ATOM 1661 N N . GLY A 1 201 ? 6.074 -29.851 68.152 1.00 61.22 201 GLY A N 1
ATOM 1662 C CA . GLY A 1 201 ? 6.507 -28.462 67.970 1.00 61.22 201 GLY A CA 1
ATOM 1663 C C . GLY A 1 201 ? 5.385 -27.556 67.433 1.00 61.22 201 GLY A C 1
ATOM 1664 O O . GLY A 1 201 ? 4.277 -28.031 67.175 1.00 61.22 201 GLY A O 1
ATOM 1665 N N . PRO A 1 202 ? 5.636 -26.244 67.251 1.00 65.88 202 PRO A N 1
ATOM 1666 C CA . PRO A 1 202 ? 4.667 -25.320 66.664 1.00 65.88 202 PRO A CA 1
ATOM 1667 C C . PRO A 1 202 ? 4.226 -25.803 65.276 1.00 65.88 202 PRO A C 1
ATOM 1669 O O . PRO A 1 202 ? 5.043 -25.977 64.373 1.00 65.88 202 PRO A O 1
ATOM 1672 N N . ILE A 1 203 ? 2.927 -26.037 65.105 1.00 65.25 203 ILE A N 1
ATOM 1673 C CA . ILE A 1 203 ? 2.392 -26.631 63.880 1.00 65.25 203 ILE A CA 1
ATOM 1674 C C . ILE A 1 203 ? 2.418 -25.587 62.753 1.00 65.25 203 ILE A C 1
ATOM 1676 O O . ILE A 1 203 ? 1.808 -24.521 62.861 1.00 65.25 203 ILE A O 1
ATOM 1680 N N . HIS A 1 204 ? 3.131 -25.887 61.666 1.00 74.00 204 HIS A N 1
ATOM 1681 C CA . HIS A 1 204 ? 3.232 -25.032 60.483 1.00 74.00 204 HIS A CA 1
ATOM 1682 C C . HIS A 1 204 ? 2.250 -25.455 59.389 1.00 74.00 204 HIS A C 1
ATOM 1684 O O . HIS A 1 204 ? 1.948 -26.636 59.252 1.00 74.00 204 HIS A O 1
ATOM 1690 N N . TYR A 1 205 ? 1.780 -24.499 58.582 1.00 76.50 205 TYR A N 1
ATOM 1691 C CA . TYR A 1 205 ? 0.766 -24.743 57.550 1.00 76.50 205 TYR A CA 1
ATOM 1692 C C . TYR A 1 205 ? 1.175 -25.840 56.548 1.00 76.50 205 TYR A C 1
ATOM 1694 O O . TYR A 1 205 ? 0.357 -26.694 56.224 1.00 76.50 205 TYR A O 1
ATOM 1702 N N . GLU A 1 206 ? 2.449 -25.891 56.137 1.00 76.00 206 GLU A N 1
ATOM 1703 C CA . GLU A 1 206 ? 2.951 -26.941 55.228 1.00 76.00 206 GLU A CA 1
ATOM 1704 C C . GLU A 1 206 ? 2.985 -28.347 55.868 1.00 76.00 206 GLU A C 1
ATOM 1706 O O . GLU A 1 206 ? 3.056 -29.336 55.149 1.00 76.00 206 GLU A O 1
ATOM 1711 N N . ASN A 1 207 ? 2.889 -28.464 57.200 1.00 70.69 207 ASN A N 1
ATOM 1712 C CA . ASN A 1 207 ? 2.899 -29.751 57.911 1.00 70.69 207 ASN A CA 1
ATOM 1713 C C . ASN A 1 207 ? 1.501 -30.387 58.032 1.00 70.69 207 ASN A C 1
ATOM 1715 O O . ASN A 1 207 ? 1.399 -31.538 58.437 1.00 70.69 207 ASN A O 1
ATOM 1719 N N . ILE A 1 208 ? 0.431 -29.639 57.728 1.00 70.44 208 ILE A N 1
ATOM 1720 C CA . ILE A 1 208 ? -0.973 -30.102 57.802 1.00 70.44 208 ILE A CA 1
ATOM 1721 C C . ILE A 1 208 ? -1.584 -30.225 56.392 1.00 70.44 208 ILE A C 1
ATOM 1723 O O . ILE A 1 208 ? -2.728 -30.634 56.222 1.00 70.44 208 ILE A O 1
ATOM 1727 N N . ARG A 1 209 ? -0.843 -29.817 55.356 1.00 67.62 209 ARG A N 1
ATOM 1728 C CA . ARG A 1 209 ? -1.373 -29.628 54.003 1.00 67.62 209 ARG A CA 1
ATOM 1729 C C . ARG A 1 209 ? -1.644 -30.931 53.255 1.00 67.62 209 ARG A C 1
ATOM 1731 O O . ARG A 1 209 ? -2.441 -30.898 52.315 1.00 67.62 209 ARG A O 1
ATOM 1738 N N . ASP A 1 210 ? -1.010 -32.034 53.641 1.00 55.91 210 ASP A N 1
ATOM 1739 C CA . ASP A 1 210 ? -1.137 -33.336 52.980 1.00 55.91 210 ASP A CA 1
ATOM 1740 C C . ASP A 1 210 ? -2.559 -33.897 53.158 1.00 55.91 210 ASP A C 1
ATOM 1742 O O . ASP A 1 210 ? -2.792 -34.728 54.025 1.00 55.91 210 ASP A O 1
ATOM 1746 N N . GLN A 1 211 ? -3.506 -33.339 52.379 1.00 52.22 211 GLN A N 1
ATOM 1747 C CA . GLN A 1 211 ? -4.910 -33.709 52.098 1.00 52.22 211 GLN A CA 1
ATOM 1748 C C . GLN A 1 211 ? -5.779 -32.507 51.623 1.00 52.22 211 GLN A C 1
ATOM 1750 O O . GLN A 1 211 ? -6.965 -32.680 51.338 1.00 52.22 211 GLN A O 1
ATOM 1755 N N . GLU A 1 212 ? -5.243 -31.283 51.486 1.00 57.84 212 GLU A N 1
ATOM 1756 C CA . GLU A 1 212 ? -6.043 -30.087 51.161 1.00 57.84 212 GLU A CA 1
ATOM 1757 C C . GLU A 1 212 ? -5.992 -29.688 49.664 1.00 57.84 212 GLU A C 1
ATOM 1759 O O . GLU A 1 212 ? -5.023 -29.106 49.178 1.00 57.84 212 GLU A O 1
ATOM 1764 N N . ALA A 1 213 ? -7.079 -29.941 48.921 1.00 55.91 213 ALA A N 1
ATOM 1765 C CA . ALA A 1 213 ? -7.213 -29.680 47.476 1.00 55.91 213 ALA A CA 1
ATOM 1766 C C . ALA A 1 213 ? -7.471 -28.199 47.095 1.00 55.91 213 ALA A C 1
ATOM 1768 O O . ALA A 1 213 ? -8.290 -27.910 46.220 1.00 55.91 213 ALA A O 1
ATOM 1769 N N . ARG A 1 214 ? -6.831 -27.232 47.769 1.00 68.62 214 ARG A N 1
ATOM 1770 C CA . ARG A 1 214 ? -7.020 -25.794 47.480 1.00 68.62 214 ARG A CA 1
ATOM 1771 C C . ARG A 1 214 ? -5.921 -25.228 46.576 1.00 68.62 214 ARG A C 1
ATOM 1773 O O . ARG A 1 214 ? -4.739 -25.499 46.768 1.00 68.62 214 ARG A O 1
ATOM 1780 N N . GLU A 1 215 ? -6.317 -24.374 45.633 1.00 60.91 215 GLU A N 1
ATOM 1781 C CA . GLU A 1 215 ? -5.403 -23.595 44.789 1.00 60.91 215 GLU A CA 1
ATOM 1782 C C . GLU A 1 215 ? -4.787 -22.435 45.593 1.00 60.91 215 GLU A C 1
ATOM 1784 O O . GLU A 1 215 ? -5.501 -21.584 46.130 1.00 60.91 215 GLU A O 1
ATOM 1789 N N . LEU A 1 216 ? -3.455 -22.386 45.688 1.00 70.69 216 LEU A N 1
ATOM 1790 C CA . LEU A 1 216 ? -2.729 -21.320 46.384 1.00 70.69 216 LEU A CA 1
ATOM 1791 C C . LEU A 1 216 ? -2.368 -20.195 45.404 1.00 70.69 216 LEU A C 1
ATOM 1793 O O . LEU A 1 216 ? -1.884 -20.439 44.300 1.00 70.69 216 LEU A O 1
ATOM 1797 N N . GLY A 1 217 ? -2.622 -18.945 45.801 1.00 71.69 217 GLY A N 1
ATOM 1798 C CA . GLY A 1 217 ? -2.390 -17.769 44.958 1.00 71.69 217 GLY A CA 1
ATOM 1799 C C . GLY A 1 217 ? -0.906 -17.439 44.736 1.00 71.69 217 GLY A C 1
ATOM 1800 O O . GLY A 1 217 ? -0.030 -17.881 45.472 1.00 71.69 217 GLY A O 1
ATOM 1801 N N . VAL A 1 218 ? -0.631 -16.560 43.766 1.00 64.06 218 VAL A N 1
ATOM 1802 C CA . VAL A 1 218 ? 0.718 -16.146 43.302 1.00 64.06 218 VAL A CA 1
ATOM 1803 C C . VAL A 1 218 ? 1.663 -15.543 44.361 1.00 64.06 218 VAL A C 1
ATOM 1805 O O . VAL A 1 218 ? 2.828 -15.294 44.068 1.00 64.06 218 VAL A O 1
ATOM 1808 N N . GLY A 1 219 ? 1.184 -15.278 45.580 1.00 70.44 219 GLY A N 1
ATOM 1809 C CA . GLY A 1 219 ? 1.994 -14.796 46.707 1.00 70.44 219 GLY A CA 1
ATOM 1810 C C . GLY A 1 219 ? 2.425 -15.884 47.695 1.00 70.44 219 GLY A C 1
ATOM 1811 O O . GLY A 1 219 ? 3.047 -15.557 48.703 1.00 70.44 219 GLY A O 1
ATOM 1812 N N . TYR A 1 220 ? 2.062 -17.146 47.451 1.00 81.25 220 TYR A N 1
ATOM 1813 C CA . TYR A 1 220 ? 2.403 -18.258 48.330 1.00 81.25 220 TYR A CA 1
ATOM 1814 C C . TYR A 1 220 ? 3.878 -18.652 48.202 1.00 81.25 220 TYR A C 1
ATOM 1816 O O . TYR A 1 220 ? 4.393 -18.804 47.095 1.00 81.25 220 TYR A O 1
ATOM 1824 N N . PHE A 1 221 ? 4.543 -18.856 49.339 1.00 78.81 221 PHE A N 1
ATOM 1825 C CA . PHE A 1 221 ? 5.898 -19.397 49.411 1.00 78.81 221 PHE A CA 1
ATOM 1826 C C . PHE A 1 221 ? 5.863 -20.662 50.272 1.00 78.81 221 PHE A C 1
ATOM 1828 O O . PHE A 1 221 ? 5.547 -20.579 51.459 1.00 78.81 221 PHE A O 1
ATOM 1835 N N . ALA A 1 222 ? 6.150 -21.813 49.659 1.00 81.81 222 ALA A N 1
ATOM 1836 C CA . ALA A 1 222 ? 6.176 -23.107 50.333 1.00 81.81 222 ALA A CA 1
ATOM 1837 C C . ALA A 1 222 ? 7.426 -23.195 51.217 1.00 81.81 222 ALA A C 1
ATOM 1839 O O . ALA A 1 222 ? 8.550 -23.273 50.716 1.00 81.81 222 ALA A O 1
ATOM 1840 N N . PHE A 1 223 ? 7.237 -23.117 52.530 1.00 82.94 223 PHE A N 1
ATOM 1841 C CA . PHE A 1 223 ? 8.332 -23.211 53.489 1.00 82.94 223 PHE A CA 1
ATOM 1842 C C . PHE A 1 223 ? 8.701 -24.672 53.746 1.00 82.94 223 PHE A C 1
ATOM 1844 O O . PHE A 1 223 ? 7.854 -25.556 53.657 1.00 82.94 223 PHE A O 1
ATOM 1851 N N . SER A 1 224 ? 9.961 -24.924 54.106 1.00 83.56 224 SER A N 1
ATOM 1852 C CA . SER A 1 224 ? 10.390 -26.274 54.478 1.00 83.56 224 SER A CA 1
ATOM 1853 C C . SER A 1 224 ? 9.579 -26.808 55.666 1.00 83.56 224 SER A C 1
ATOM 1855 O O . SER A 1 224 ? 9.246 -26.065 56.602 1.00 83.56 224 SER A O 1
ATOM 1857 N N . GLN A 1 225 ? 9.293 -28.111 55.644 1.00 76.31 225 GLN A N 1
ATOM 1858 C CA . GLN A 1 225 ? 8.725 -28.818 56.792 1.00 76.31 225 GLN A CA 1
ATOM 1859 C C . GLN A 1 225 ? 9.733 -28.884 57.956 1.00 76.31 225 GLN A C 1
ATOM 1861 O O . GLN A 1 225 ? 9.320 -28.870 59.116 1.00 76.31 225 GLN A O 1
ATOM 1866 N N . ASP A 1 226 ? 11.037 -28.813 57.658 1.00 81.25 226 ASP A N 1
ATOM 1867 C CA . ASP A 1 226 ? 12.111 -28.725 58.650 1.00 81.25 226 ASP A CA 1
ATOM 1868 C C . ASP A 1 226 ? 12.222 -27.317 59.251 1.00 81.25 226 ASP A C 1
ATOM 1870 O O . ASP A 1 226 ? 12.396 -26.325 58.533 1.00 81.25 226 ASP A O 1
ATOM 1874 N N . GLU A 1 227 ? 12.186 -27.234 60.583 1.00 78.88 227 GLU A N 1
ATOM 1875 C CA . GLU A 1 227 ? 12.161 -25.964 61.323 1.00 78.88 227 GLU A CA 1
ATOM 1876 C C . GLU A 1 227 ? 13.403 -25.099 61.056 1.00 78.88 227 GLU A C 1
ATOM 1878 O O . GLU A 1 227 ? 13.282 -23.912 60.753 1.00 78.88 227 GLU A O 1
ATOM 1883 N N . GLU A 1 228 ? 14.601 -25.691 61.070 1.00 80.25 228 GLU A N 1
ATOM 1884 C CA . GLU A 1 228 ? 15.850 -24.951 60.841 1.00 80.25 228 GLU A CA 1
ATOM 1885 C C . GLU A 1 228 ? 15.943 -24.379 59.421 1.00 80.25 228 GLU A C 1
ATOM 1887 O O . GLU A 1 228 ? 16.385 -23.244 59.213 1.00 80.25 228 GLU A O 1
ATOM 1892 N N . HIS A 1 229 ? 15.514 -25.148 58.417 1.00 78.69 229 HIS A N 1
ATOM 1893 C CA . HIS A 1 229 ? 15.497 -24.682 57.033 1.00 78.69 229 HIS A CA 1
ATOM 1894 C C . HIS A 1 229 ? 14.441 -23.599 56.825 1.00 78.69 229 HIS A C 1
ATOM 1896 O O . HIS A 1 229 ? 14.700 -22.618 56.125 1.00 78.69 229 HIS A O 1
ATOM 1902 N N . ARG A 1 230 ? 13.280 -23.729 57.471 1.00 84.62 230 ARG A N 1
ATOM 1903 C CA . ARG A 1 230 ? 12.231 -22.710 57.449 1.00 84.62 230 ARG A CA 1
ATOM 1904 C C . ARG A 1 230 ? 12.690 -21.403 58.080 1.00 84.62 230 ARG A C 1
ATOM 1906 O O . ARG A 1 230 ? 12.419 -20.338 57.523 1.00 84.62 230 ARG A O 1
ATOM 1913 N N . GLN A 1 231 ? 13.397 -21.469 59.205 1.00 83.50 231 GLN A N 1
ATOM 1914 C CA . GLN A 1 231 ? 13.932 -20.285 59.868 1.00 83.50 231 GLN A CA 1
ATOM 1915 C C . GLN A 1 231 ? 14.939 -19.556 58.968 1.00 83.50 231 GLN A C 1
ATOM 1917 O O . GLN A 1 231 ? 14.794 -18.357 58.741 1.00 83.50 231 GLN A O 1
ATOM 1922 N N . LYS A 1 232 ? 15.853 -20.285 58.315 1.00 84.69 232 LYS A N 1
ATOM 1923 C CA . LYS A 1 232 ? 16.781 -19.712 57.318 1.00 84.69 232 LYS A CA 1
ATOM 1924 C C . LYS A 1 232 ? 16.055 -19.092 56.116 1.00 84.69 232 LYS A C 1
ATOM 1926 O O . LYS A 1 232 ? 16.425 -18.013 55.647 1.00 84.69 232 LYS A O 1
ATOM 1931 N N . GLN A 1 233 ? 15.003 -19.743 55.611 1.00 80.62 233 GLN A N 1
ATOM 1932 C CA . GLN A 1 233 ? 14.163 -19.200 54.534 1.00 80.62 233 GLN A CA 1
ATOM 1933 C C . GLN A 1 233 ? 13.459 -17.905 54.969 1.00 80.62 233 GLN A C 1
ATOM 1935 O O . GLN A 1 233 ? 13.394 -16.950 54.195 1.00 80.62 233 GLN A O 1
ATOM 1940 N N . ARG A 1 234 ? 12.967 -17.849 56.214 1.00 81.44 234 ARG A N 1
ATOM 1941 C CA . ARG A 1 234 ? 12.340 -16.656 56.794 1.00 81.44 234 ARG A CA 1
ATOM 1942 C C . ARG A 1 234 ? 13.334 -15.505 56.929 1.00 81.44 234 ARG A C 1
ATOM 1944 O O . ARG A 1 234 ? 13.039 -14.416 56.450 1.00 81.44 234 ARG A O 1
ATOM 1951 N N . GLU A 1 235 ? 14.511 -15.762 57.489 1.00 84.38 235 GLU A N 1
ATOM 1952 C CA . GLU A 1 235 ? 15.583 -14.769 57.644 1.00 84.38 235 GLU A CA 1
ATOM 1953 C C . GLU A 1 235 ? 16.041 -14.205 56.292 1.00 84.38 235 GLU A C 1
ATOM 1955 O O . GLU A 1 235 ? 16.234 -12.999 56.141 1.00 84.38 235 GLU A O 1
ATOM 1960 N N . THR A 1 236 ? 16.135 -15.058 55.268 1.00 80.62 236 THR A N 1
ATOM 1961 C CA . THR A 1 236 ? 16.480 -14.631 53.902 1.00 80.62 236 THR A CA 1
ATOM 1962 C C . THR A 1 236 ? 15.411 -13.703 53.313 1.00 80.62 236 THR A C 1
ATOM 1964 O O . THR A 1 236 ? 15.735 -12.694 52.679 1.00 80.62 236 THR A O 1
ATOM 1967 N N . LEU A 1 237 ? 14.128 -14.014 53.528 1.00 82.31 237 LEU A N 1
ATOM 1968 C CA . LEU A 1 237 ? 13.018 -13.171 53.076 1.00 82.31 237 LEU A CA 1
ATOM 1969 C C . LEU A 1 237 ? 12.956 -11.836 53.829 1.00 82.31 237 LEU A C 1
ATOM 1971 O O . LEU A 1 237 ? 12.689 -10.808 53.201 1.00 82.31 237 LEU A O 1
ATOM 1975 N N . ASP A 1 238 ? 13.236 -11.830 55.132 1.00 82.31 238 ASP A N 1
ATOM 1976 C CA . ASP A 1 238 ? 13.306 -10.602 55.929 1.00 82.31 238 ASP A CA 1
ATOM 1977 C C . ASP A 1 238 ? 14.488 -9.722 55.490 1.00 82.31 238 ASP A C 1
ATOM 1979 O O . ASP A 1 238 ? 14.314 -8.524 55.266 1.00 82.31 238 ASP A O 1
ATOM 1983 N N . MET A 1 239 ? 15.648 -10.313 55.188 1.00 82.00 239 MET A N 1
ATOM 1984 C CA . MET A 1 239 ? 16.784 -9.584 54.614 1.00 82.00 239 MET A CA 1
ATOM 1985 C C . MET A 1 239 ? 16.441 -8.940 53.255 1.00 82.00 239 MET A C 1
ATOM 1987 O O . MET A 1 239 ? 16.762 -7.773 53.012 1.00 82.00 239 MET A O 1
ATOM 1991 N N . LEU A 1 240 ? 15.759 -9.664 52.357 1.00 78.50 240 LEU A N 1
ATOM 1992 C CA . LEU A 1 240 ? 15.304 -9.123 51.065 1.00 78.50 240 LEU A CA 1
ATOM 1993 C C . LEU A 1 240 ? 14.280 -7.993 51.243 1.00 78.50 240 LEU A C 1
ATOM 1995 O O . LEU A 1 240 ? 14.275 -7.006 50.490 1.00 78.50 240 LEU A O 1
ATOM 1999 N N . ARG A 1 241 ? 13.412 -8.116 52.251 1.00 79.31 241 ARG A N 1
ATOM 2000 C CA . ARG A 1 241 ? 12.456 -7.076 52.622 1.00 79.31 241 ARG A CA 1
ATOM 2001 C C . ARG A 1 241 ? 13.183 -5.818 53.090 1.00 79.31 241 ARG A C 1
ATOM 2003 O O . ARG A 1 241 ? 12.855 -4.742 52.591 1.00 79.31 241 ARG A O 1
ATOM 2010 N N . ASP A 1 242 ? 14.194 -5.946 53.942 1.00 83.62 242 ASP A N 1
ATOM 2011 C CA . ASP A 1 242 ? 14.982 -4.820 54.454 1.00 83.62 242 ASP A CA 1
ATOM 2012 C C . ASP A 1 242 ? 15.804 -4.127 53.361 1.00 83.62 242 ASP A C 1
ATOM 2014 O O . ASP A 1 242 ? 15.846 -2.898 53.268 1.00 83.62 242 ASP A O 1
ATOM 2018 N N . GLN A 1 243 ? 16.380 -4.886 52.429 1.00 78.38 243 GLN A N 1
ATOM 2019 C CA . GLN A 1 243 ? 17.017 -4.295 51.250 1.00 78.38 243 GLN A CA 1
ATOM 2020 C C . GLN A 1 243 ? 16.013 -3.485 50.416 1.00 78.38 243 GLN A C 1
ATOM 2022 O O . GLN A 1 243 ? 16.306 -2.370 49.969 1.00 78.38 243 GLN A O 1
ATOM 2027 N N . THR A 1 244 ? 14.799 -4.010 50.241 1.00 78.44 244 THR A N 1
ATOM 2028 C CA . THR A 1 244 ? 13.737 -3.336 49.486 1.00 78.44 244 THR A CA 1
ATOM 2029 C C . THR A 1 244 ? 13.246 -2.068 50.194 1.00 78.44 244 THR A C 1
ATOM 2031 O O . THR A 1 244 ? 12.994 -1.057 49.529 1.00 78.44 244 THR A O 1
ATOM 2034 N N . THR A 1 245 ? 13.122 -2.071 51.525 1.00 79.62 245 THR A N 1
ATOM 2035 C CA . THR A 1 245 ? 12.715 -0.884 52.300 1.00 79.62 245 THR A CA 1
ATOM 2036 C C . THR A 1 245 ? 13.783 0.208 52.245 1.00 79.62 245 THR A C 1
ATOM 2038 O O . THR A 1 245 ? 13.447 1.368 51.990 1.00 79.62 245 THR A O 1
ATOM 2041 N N . VAL A 1 246 ? 15.068 -0.149 52.347 1.00 82.00 246 VAL A N 1
ATOM 2042 C CA . VAL A 1 246 ? 16.190 0.794 52.196 1.00 82.00 246 VAL A CA 1
ATOM 2043 C C . VAL A 1 246 ? 16.208 1.427 50.800 1.00 82.00 246 VAL A C 1
ATOM 2045 O O . VAL A 1 246 ? 16.354 2.645 50.675 1.00 82.00 246 VAL A O 1
ATOM 2048 N N . GLN A 1 247 ? 16.007 0.642 49.737 1.00 75.25 247 GLN A N 1
ATOM 2049 C CA . GLN A 1 247 ? 15.939 1.164 48.363 1.00 75.25 247 GLN A CA 1
ATOM 2050 C C . GLN A 1 247 ? 14.750 2.116 48.159 1.00 75.25 247 GLN A C 1
ATOM 2052 O O . GLN A 1 247 ? 14.883 3.155 47.503 1.00 75.25 247 GLN A O 1
ATOM 2057 N N . ARG A 1 248 ? 13.590 1.804 48.753 1.00 72.38 248 ARG A N 1
ATOM 2058 C CA . ARG A 1 248 ? 12.415 2.690 48.723 1.00 72.38 248 ARG A CA 1
ATOM 2059 C C . ARG A 1 248 ? 12.694 4.021 49.420 1.00 72.38 248 ARG A C 1
ATOM 2061 O O . ARG A 1 248 ? 12.429 5.059 48.816 1.00 72.38 248 ARG A O 1
ATOM 2068 N N . SER A 1 249 ? 13.298 3.993 50.609 1.00 82.12 249 SER A N 1
ATOM 2069 C CA . SER A 1 249 ? 13.683 5.201 51.352 1.00 82.12 249 SER A CA 1
ATOM 2070 C C . SER A 1 249 ? 14.693 6.060 50.574 1.00 82.12 249 SER A C 1
ATOM 2072 O O . SER A 1 249 ? 14.488 7.261 50.397 1.00 82.12 249 SER A O 1
ATOM 2074 N N . LYS A 1 250 ? 15.726 5.451 49.969 1.00 81.62 250 LYS A N 1
ATOM 2075 C CA . LYS A 1 250 ? 16.684 6.169 49.102 1.00 81.62 250 LYS A CA 1
ATOM 2076 C C . LYS A 1 250 ? 16.003 6.840 47.905 1.00 81.62 250 LYS A C 1
ATOM 2078 O O . LYS A 1 250 ? 16.303 7.991 47.582 1.00 81.62 250 LYS A O 1
ATOM 2083 N N . ARG A 1 251 ? 15.070 6.146 47.242 1.00 77.81 251 ARG A N 1
ATOM 2084 C CA . ARG A 1 251 ? 14.313 6.698 46.104 1.00 77.81 251 ARG A CA 1
ATOM 2085 C C . ARG A 1 251 ? 13.412 7.859 46.526 1.00 77.81 251 ARG A C 1
ATOM 2087 O O . ARG A 1 251 ? 13.273 8.819 45.768 1.00 77.81 251 ARG A O 1
ATOM 2094 N N . GLU A 1 252 ? 12.813 7.775 47.708 1.00 82.88 252 GLU A N 1
ATOM 2095 C CA . GLU A 1 252 ? 11.998 8.841 48.289 1.00 82.88 252 GLU A CA 1
ATOM 2096 C C . GLU A 1 252 ? 12.838 10.086 48.589 1.00 82.88 252 GLU A C 1
ATOM 2098 O O . GLU A 1 252 ? 12.519 11.161 48.084 1.00 82.88 252 GLU A O 1
ATOM 2103 N N . GLN A 1 253 ? 13.990 9.927 49.245 1.00 83.25 253 GLN A N 1
ATOM 2104 C CA . GLN A 1 253 ? 14.931 11.026 49.488 1.00 83.25 253 GLN A CA 1
ATOM 2105 C C . GLN A 1 253 ? 15.425 11.675 48.186 1.00 83.25 253 GLN A C 1
ATOM 2107 O O . GLN A 1 253 ? 15.524 12.899 48.091 1.00 83.25 253 GLN A O 1
ATOM 2112 N N . LEU A 1 254 ? 15.708 10.884 47.144 1.00 77.00 254 LEU A N 1
ATOM 2113 C CA . LEU A 1 254 ? 16.117 11.417 45.841 1.00 77.00 254 LEU A CA 1
ATOM 2114 C C . LEU A 1 254 ? 14.987 12.221 45.174 1.00 77.00 254 LEU A C 1
ATOM 2116 O O . LEU A 1 254 ? 15.236 13.241 44.527 1.00 77.00 254 LEU A O 1
ATOM 2120 N N . LYS A 1 255 ? 13.738 11.769 45.328 1.00 83.94 255 LYS A N 1
ATOM 2121 C CA . LYS A 1 255 ? 12.551 12.475 44.836 1.00 83.94 255 LYS A CA 1
ATOM 2122 C C . LYS A 1 255 ? 12.340 13.790 45.591 1.00 83.94 255 LYS A C 1
ATOM 2124 O O . LYS A 1 255 ? 12.076 14.799 44.941 1.00 83.94 255 LYS A O 1
ATOM 2129 N N . GLU A 1 256 ? 12.509 13.789 46.912 1.00 88.12 256 GLU A N 1
ATOM 2130 C CA . GLU A 1 256 ? 12.457 14.985 47.765 1.00 88.12 256 GLU A CA 1
ATOM 2131 C C . GLU A 1 256 ? 13.510 16.015 47.325 1.00 88.12 256 GLU A C 1
ATOM 2133 O O . GLU A 1 256 ? 13.174 17.165 47.047 1.00 88.12 256 GLU A O 1
ATOM 2138 N N . LYS A 1 257 ? 14.765 15.581 47.123 1.00 86.25 257 LYS A N 1
ATOM 2139 C CA . LYS A 1 257 ? 15.862 16.433 46.622 1.00 86.25 257 LYS A CA 1
ATOM 2140 C C . LYS A 1 257 ? 15.572 17.025 45.239 1.00 86.25 257 LYS A C 1
ATOM 2142 O O . LYS A 1 257 ? 15.850 18.194 44.984 1.00 86.25 257 LYS A O 1
ATOM 2147 N N . ARG A 1 258 ? 14.994 16.240 44.321 1.00 81.19 258 ARG A N 1
ATOM 2148 C CA . ARG A 1 258 ? 14.594 16.738 42.989 1.00 81.19 258 ARG A CA 1
ATOM 2149 C C . ARG A 1 258 ? 13.467 17.767 43.083 1.00 81.19 258 ARG A C 1
ATOM 2151 O O . ARG A 1 258 ? 13.470 18.741 42.331 1.00 81.19 258 ARG A O 1
ATOM 2158 N N . LYS A 1 259 ? 12.518 17.560 44.000 1.00 87.00 259 LYS A N 1
ATOM 2159 C CA . LYS A 1 259 ? 11.404 18.480 44.247 1.00 87.00 259 LYS A CA 1
ATOM 2160 C C . LYS A 1 259 ? 11.900 19.805 44.831 1.00 87.00 259 LYS A C 1
ATOM 2162 O O . LYS A 1 259 ? 11.526 20.850 44.305 1.00 87.00 259 LYS A O 1
ATOM 2167 N N . SER A 1 260 ? 12.786 19.771 45.828 1.00 85.00 260 SER A N 1
ATOM 2168 C CA . SER A 1 260 ? 13.343 20.987 46.434 1.00 85.00 260 SER A CA 1
ATOM 2169 C C . SER A 1 260 ? 14.199 21.792 45.449 1.00 85.00 260 SER A C 1
ATOM 2171 O O . SER A 1 260 ? 14.086 23.015 45.392 1.00 85.00 260 SER A O 1
ATOM 2173 N N . LEU A 1 261 ? 14.982 21.127 44.591 1.00 82.69 261 LEU A N 1
ATOM 2174 C CA . LEU A 1 261 ? 15.754 21.797 43.539 1.00 82.69 261 LEU A CA 1
ATOM 2175 C C . LEU A 1 261 ? 14.849 22.502 42.513 1.00 82.69 261 LEU A C 1
ATOM 2177 O O . LEU A 1 261 ? 15.123 23.632 42.100 1.00 82.69 261 LEU A O 1
ATOM 2181 N N . LEU A 1 262 ? 13.758 21.847 42.104 1.00 75.25 262 LEU A N 1
ATOM 2182 C CA . LEU A 1 262 ? 12.774 22.431 41.193 1.00 75.25 262 LEU A CA 1
ATOM 2183 C C . LEU A 1 262 ? 12.084 23.645 41.828 1.00 75.25 262 LEU A C 1
ATOM 2185 O O . LEU A 1 262 ? 11.915 24.674 41.173 1.00 75.25 262 LEU A O 1
ATOM 2189 N N . GLU A 1 263 ? 11.730 23.547 43.107 1.00 83.38 263 GLU A N 1
ATOM 2190 C CA . GLU A 1 263 ? 11.121 24.635 43.866 1.00 83.38 263 GLU A CA 1
ATOM 2191 C C . GLU A 1 263 ? 12.066 25.836 44.012 1.00 83.38 263 GLU A C 1
ATOM 2193 O O . GLU A 1 263 ? 11.663 26.967 43.730 1.00 83.38 263 GLU A O 1
ATOM 2198 N N . ALA A 1 264 ? 13.346 25.601 44.314 1.00 88.19 264 ALA A N 1
ATOM 2199 C CA . ALA A 1 264 ? 14.373 26.641 44.342 1.00 88.19 264 ALA A CA 1
ATOM 2200 C C . ALA A 1 264 ? 14.540 27.328 42.972 1.00 88.19 264 ALA A C 1
ATOM 2202 O O . ALA A 1 264 ? 14.668 28.554 42.887 1.00 88.19 264 ALA A O 1
ATOM 2203 N N . ARG A 1 265 ? 14.479 26.564 41.871 1.00 83.38 265 ARG A N 1
ATOM 2204 C CA . ARG A 1 265 ? 14.519 27.114 40.506 1.00 83.38 265 ARG A CA 1
ATOM 2205 C C . ARG A 1 265 ? 13.294 27.984 40.215 1.00 83.38 265 ARG A C 1
ATOM 2207 O O . ARG A 1 265 ? 13.441 29.079 39.673 1.00 83.38 265 ARG A O 1
ATOM 2214 N N . LEU A 1 266 ? 12.102 27.541 40.614 1.00 79.88 266 LEU A N 1
ATOM 2215 C CA . LEU A 1 266 ? 10.861 28.307 40.468 1.00 79.88 266 LEU A CA 1
ATOM 2216 C C . LEU A 1 266 ? 10.861 29.582 41.324 1.00 79.88 266 LEU A C 1
ATOM 2218 O O . LEU A 1 266 ? 10.354 30.610 40.876 1.00 79.88 266 LEU A O 1
ATOM 2222 N N . ALA A 1 267 ? 11.450 29.552 42.521 1.00 83.12 267 ALA A N 1
ATOM 2223 C CA . ALA A 1 267 ? 11.616 30.734 43.364 1.00 83.12 267 ALA A CA 1
ATOM 2224 C C . ALA A 1 267 ? 12.546 31.770 42.707 1.00 83.12 267 ALA A C 1
ATOM 2226 O O . ALA A 1 267 ? 12.185 32.943 42.614 1.00 83.12 267 ALA A O 1
ATOM 2227 N N . LYS A 1 268 ? 13.684 31.343 42.137 1.00 83.69 268 LYS A N 1
ATOM 2228 C CA . LYS A 1 268 ? 14.581 32.235 41.372 1.00 83.69 268 LYS A CA 1
ATOM 2229 C C . LYS A 1 268 ? 13.881 32.868 40.164 1.00 83.69 268 LYS A C 1
ATOM 2231 O O . LYS A 1 268 ? 14.077 34.051 39.892 1.00 83.69 268 LYS A O 1
ATOM 2236 N N . VAL A 1 269 ? 13.032 32.115 39.458 1.00 76.19 269 VAL A N 1
ATOM 2237 C CA . VAL A 1 269 ? 12.221 32.650 38.348 1.00 76.19 269 VAL A CA 1
ATOM 2238 C C . VAL A 1 269 ? 11.203 33.678 38.849 1.00 76.19 269 VAL A C 1
ATOM 2240 O O . VAL A 1 269 ? 11.076 34.738 38.238 1.00 76.19 269 VAL A O 1
ATOM 2243 N N . ARG A 1 270 ? 10.527 33.420 39.977 1.00 78.94 270 ARG A N 1
ATOM 2244 C CA . ARG A 1 270 ? 9.605 34.386 40.600 1.00 78.94 270 ARG A CA 1
ATOM 2245 C C . ARG A 1 270 ? 10.317 35.684 40.981 1.00 78.94 270 ARG A C 1
ATOM 2247 O O . ARG A 1 270 ? 9.824 36.753 40.637 1.00 78.94 270 ARG A O 1
ATOM 2254 N N . MET A 1 271 ? 11.508 35.601 41.576 1.00 72.56 271 MET A N 1
ATOM 2255 C CA . MET A 1 271 ? 12.315 36.781 41.918 1.00 72.56 271 MET A CA 1
ATOM 2256 C C . MET A 1 271 ? 12.750 37.570 40.675 1.00 72.56 271 MET A C 1
ATOM 2258 O O . MET A 1 271 ? 12.658 38.795 40.664 1.00 72.56 271 MET A O 1
ATOM 2262 N N . ARG A 1 272 ? 13.145 36.892 39.585 1.00 73.88 272 ARG A N 1
ATOM 2263 C CA . ARG A 1 272 ? 13.449 37.552 38.300 1.00 73.88 272 ARG A CA 1
ATOM 2264 C C . ARG A 1 272 ? 12.221 38.219 37.685 1.00 73.88 272 ARG A C 1
ATOM 2266 O O . ARG A 1 272 ? 12.342 39.311 37.145 1.00 73.88 272 ARG A O 1
ATOM 2273 N N . LYS A 1 273 ? 11.045 37.593 37.784 1.00 71.56 273 LYS A N 1
ATOM 2274 C CA . LYS A 1 273 ? 9.787 38.153 37.274 1.00 71.56 273 LYS A CA 1
ATOM 2275 C C . LYS A 1 273 ? 9.368 39.399 38.062 1.00 71.56 273 LYS A C 1
ATOM 2277 O O . LYS A 1 273 ? 9.011 40.385 37.436 1.00 71.56 273 LYS A O 1
ATOM 2282 N N . ILE A 1 274 ? 9.504 39.382 39.392 1.00 69.81 274 ILE A N 1
ATOM 2283 C CA . ILE A 1 274 ? 9.228 40.539 40.266 1.00 69.81 274 ILE A CA 1
ATOM 2284 C C . ILE A 1 274 ? 10.228 41.677 40.017 1.00 69.81 274 ILE A C 1
ATOM 2286 O O . ILE A 1 274 ? 9.836 42.839 39.971 1.00 69.81 274 ILE A O 1
ATOM 2290 N N . LYS A 1 275 ? 11.515 41.358 39.817 1.00 67.38 275 LYS A N 1
ATOM 2291 C CA . LYS A 1 275 ? 12.539 42.361 39.484 1.00 67.38 275 LYS A CA 1
ATOM 2292 C C . LYS A 1 275 ? 12.310 42.967 38.092 1.00 67.38 275 LYS A C 1
ATOM 2294 O O . LYS A 1 275 ? 12.532 44.154 37.911 1.00 67.38 275 LYS A O 1
ATOM 2299 N N . LYS A 1 276 ? 11.809 42.177 37.135 1.00 60.94 276 LYS A N 1
ATOM 2300 C CA . LYS A 1 276 ? 11.479 42.625 35.772 1.00 60.94 276 LYS A CA 1
ATOM 2301 C C . LYS A 1 276 ? 10.160 43.405 35.692 1.00 60.94 276 LYS A C 1
ATOM 2303 O O . LYS A 1 276 ? 10.053 44.291 34.863 1.00 60.94 276 LYS A O 1
ATOM 2308 N N . SER A 1 277 ? 9.180 43.121 36.556 1.00 52.47 277 SER A N 1
ATOM 2309 C CA . SER A 1 277 ? 7.915 43.873 36.620 1.00 52.47 277 SER A CA 1
ATOM 2310 C C . SER A 1 277 ? 8.014 45.189 37.400 1.00 52.47 277 SER A C 1
ATOM 2312 O O . SER A 1 277 ? 7.033 45.918 37.469 1.00 52.47 277 SER A O 1
ATOM 2314 N N . LYS A 1 278 ? 9.160 45.471 38.032 1.00 55.62 278 LYS A N 1
ATOM 2315 C CA . LYS A 1 278 ? 9.432 46.722 38.758 1.00 55.62 278 LYS A CA 1
ATOM 2316 C C . LYS A 1 278 ? 10.314 47.709 37.978 1.00 55.62 278 LYS A C 1
ATOM 2318 O O . LYS A 1 278 ? 10.763 48.681 38.569 1.00 55.62 278 LYS A O 1
ATOM 2323 N N . LEU A 1 279 ? 10.559 47.480 36.686 1.00 46.09 279 LEU A N 1
ATOM 2324 C CA . LEU A 1 279 ? 11.228 48.455 35.821 1.00 46.09 279 LEU A CA 1
ATOM 2325 C C . LEU A 1 279 ? 10.310 48.867 34.661 1.00 46.09 279 LEU A C 1
ATOM 2327 O O . LEU A 1 279 ? 10.115 48.099 33.724 1.00 46.09 279 LEU A O 1
ATOM 2331 N N . GLU A 1 280 ? 9.804 50.095 34.744 1.00 37.28 280 GLU A N 1
ATOM 2332 C CA . GLU A 1 280 ? 9.433 50.971 33.622 1.00 37.28 280 GLU A CA 1
ATOM 2333 C C . GLU A 1 280 ? 10.341 52.225 33.706 1.00 37.28 280 GLU A C 1
ATOM 2335 O O . GLU A 1 280 ? 10.891 52.499 34.778 1.00 37.28 280 GLU A O 1
ATOM 2340 N N . PRO A 1 281 ? 10.593 52.919 32.583 1.00 42.06 281 PRO A N 1
ATOM 2341 C CA . PRO A 1 281 ? 11.854 53.601 32.300 1.00 42.06 281 PRO A CA 1
ATOM 2342 C C . PRO A 1 281 ? 11.900 55.054 32.794 1.00 42.06 281 PRO A C 1
ATOM 2344 O O . PRO A 1 281 ? 10.969 55.823 32.576 1.00 42.06 281 PRO A O 1
ATOM 2347 N N . GLY A 1 282 ? 13.043 55.444 33.369 1.00 43.78 282 GLY A N 1
ATOM 2348 C CA . GLY A 1 282 ? 13.399 56.842 33.631 1.00 43.78 282 GLY A CA 1
ATOM 2349 C C . GLY A 1 282 ? 13.507 57.209 35.110 1.00 43.78 282 GLY A C 1
ATOM 2350 O O . GLY A 1 282 ? 12.665 57.937 35.623 1.00 43.78 282 GLY A O 1
ATOM 2351 N N . ALA A 1 283 ? 14.563 56.744 35.779 1.00 33.34 283 ALA A N 1
ATOM 2352 C CA . ALA A 1 283 ? 15.151 57.435 36.925 1.00 33.34 283 ALA A CA 1
ATOM 2353 C C . ALA A 1 283 ? 16.617 57.002 37.078 1.00 33.34 283 ALA A C 1
ATOM 2355 O O . ALA A 1 283 ? 16.952 55.840 36.861 1.00 33.34 283 ALA A O 1
ATOM 2356 N N . GLU A 1 284 ? 17.431 58.003 37.373 1.00 37.09 284 GLU A N 1
ATOM 2357 C CA . GLU A 1 284 ? 18.887 58.129 37.325 1.00 37.09 284 GLU A CA 1
ATOM 2358 C C . GLU A 1 284 ? 19.722 56.987 37.924 1.00 37.09 284 GLU A C 1
ATOM 2360 O O . GLU A 1 284 ? 19.332 56.287 38.858 1.00 37.09 284 GLU A O 1
ATOM 2365 N N . GLU A 1 285 ? 20.915 56.845 37.340 1.00 45.06 285 GLU A N 1
ATOM 2366 C CA . GLU A 1 285 ? 22.038 56.082 37.868 1.00 45.06 285 GLU A CA 1
ATOM 2367 C C . GLU A 1 285 ? 22.482 56.685 39.209 1.00 45.06 285 GLU A C 1
ATOM 2369 O O . GLU A 1 285 ? 22.931 57.827 39.261 1.00 45.06 285 GLU A O 1
ATOM 2374 N N . GLU A 1 286 ? 22.409 55.894 40.279 1.00 34.81 286 GLU A N 1
ATOM 2375 C CA . GLU A 1 286 ? 23.254 56.094 41.454 1.00 34.81 286 GLU A CA 1
ATOM 2376 C C . GLU A 1 286 ? 24.145 54.871 41.663 1.00 34.81 286 GLU A C 1
ATOM 2378 O O . GLU A 1 286 ? 23.724 53.711 41.621 1.00 34.81 286 GLU A O 1
ATOM 2383 N N . GLU A 1 287 ? 25.418 55.186 41.844 1.00 35.94 287 GLU A N 1
ATOM 2384 C CA . GLU A 1 287 ? 26.556 54.293 41.914 1.00 35.94 287 GLU A CA 1
ATOM 2385 C C . GLU A 1 287 ? 26.904 53.969 43.392 1.00 35.94 287 GLU A C 1
ATOM 2387 O O . GLU A 1 287 ? 26.816 54.838 44.259 1.00 35.94 287 GLU A O 1
ATOM 2392 N N . VAL A 1 288 ? 27.432 52.749 43.620 1.00 33.81 288 VAL A N 1
ATOM 2393 C CA . VAL A 1 288 ? 28.287 52.274 44.755 1.00 33.81 288 VAL A CA 1
ATOM 2394 C C . VAL A 1 288 ? 27.575 51.921 46.102 1.00 33.81 288 VAL A C 1
ATOM 2396 O O . VAL A 1 288 ? 26.583 52.564 46.426 1.00 33.81 288 VAL A O 1
ATOM 2399 N N . PRO A 1 289 ? 28.030 50.945 46.954 1.00 39.09 289 PRO A N 1
ATOM 2400 C CA . PRO A 1 289 ? 29.226 50.080 46.918 1.00 39.09 289 PRO A CA 1
ATOM 2401 C C . PRO A 1 289 ? 29.010 48.555 46.927 1.00 39.09 289 PRO A C 1
ATOM 2403 O O . PRO A 1 289 ? 28.042 47.999 47.442 1.00 39.09 289 PRO A O 1
ATOM 2406 N N . ILE A 1 290 ? 30.060 47.895 46.436 1.00 43.94 290 ILE A N 1
ATOM 2407 C CA . ILE A 1 290 ? 30.434 46.495 46.640 1.00 43.94 290 ILE A CA 1
ATOM 2408 C C . ILE A 1 290 ? 30.719 46.248 48.133 1.00 43.94 290 ILE A C 1
ATOM 2410 O O . ILE A 1 290 ? 31.537 46.949 48.726 1.00 43.94 290 ILE A O 1
ATOM 2414 N N . ALA A 1 291 ? 30.094 45.222 48.714 1.00 30.73 291 ALA A N 1
ATOM 2415 C CA . ALA A 1 291 ? 30.553 44.574 49.940 1.00 30.73 291 ALA A CA 1
ATOM 2416 C C . ALA A 1 291 ? 30.323 43.057 49.840 1.00 30.73 291 ALA A C 1
ATOM 2418 O O . ALA A 1 291 ? 29.260 42.598 49.418 1.00 30.73 291 ALA A O 1
ATOM 2419 N N . ASP A 1 292 ? 31.376 42.328 50.193 1.00 35.62 292 ASP A N 1
ATOM 2420 C CA . ASP A 1 292 ? 31.622 40.900 50.027 1.00 35.62 292 ASP A CA 1
ATOM 2421 C C . ASP A 1 292 ? 30.492 39.951 50.440 1.00 35.62 292 ASP A C 1
ATOM 2423 O O . ASP A 1 292 ? 29.990 39.973 51.564 1.00 35.62 292 ASP A O 1
ATOM 2427 N N . ALA A 1 293 ? 30.230 38.981 49.565 1.00 31.53 293 ALA A N 1
ATOM 2428 C CA . ALA A 1 293 ? 29.900 37.624 49.979 1.00 31.53 293 ALA A CA 1
ATOM 2429 C C . ALA A 1 293 ? 30.580 36.662 49.000 1.00 31.53 293 ALA A C 1
ATOM 2431 O O . ALA A 1 293 ? 30.048 36.318 47.944 1.00 31.53 293 ALA A O 1
ATOM 2432 N N . THR A 1 294 ? 31.802 36.289 49.361 1.00 27.52 294 THR A N 1
ATOM 2433 C CA . THR A 1 294 ? 32.617 35.232 48.771 1.00 27.52 294 THR A CA 1
ATOM 2434 C C . THR A 1 294 ? 31.805 33.948 48.593 1.00 27.52 294 THR A C 1
ATOM 2436 O O . THR A 1 294 ? 31.448 33.263 49.550 1.00 27.52 294 THR A O 1
ATOM 2439 N N . VAL A 1 295 ? 31.531 33.606 47.336 1.00 31.25 295 VAL A N 1
ATOM 2440 C CA . VAL A 1 295 ? 31.264 32.231 46.918 1.00 31.25 295 VAL A CA 1
ATOM 2441 C C . VAL A 1 295 ? 32.638 31.614 46.682 1.00 31.25 295 VAL A C 1
ATOM 2443 O O . VAL A 1 295 ? 33.341 32.025 45.764 1.00 31.25 295 VAL A O 1
ATOM 2446 N N . GLN A 1 296 ? 33.044 30.681 47.543 1.00 28.56 296 GLN A N 1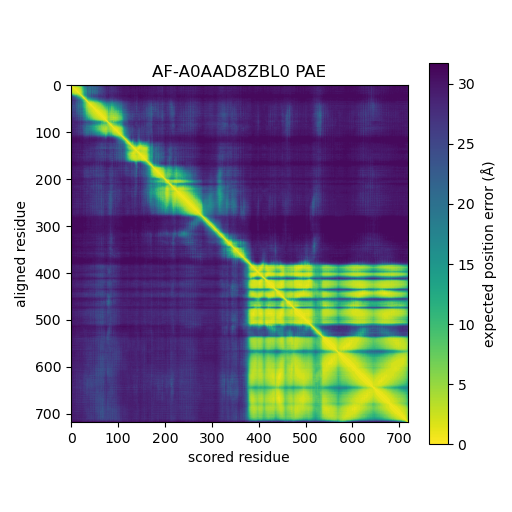
ATOM 2447 C CA . GLN A 1 296 ? 34.149 29.778 47.238 1.00 28.56 296 GLN A CA 1
ATOM 2448 C C . GLN A 1 296 ? 33.690 28.851 46.110 1.00 28.56 296 GLN A C 1
ATOM 2450 O O . GLN A 1 296 ? 32.900 27.930 46.318 1.00 28.56 296 GLN A O 1
ATOM 2455 N N . GLU A 1 297 ? 34.138 29.169 44.901 1.00 30.17 297 GLU A N 1
ATOM 2456 C CA . GLU A 1 297 ? 34.340 28.192 43.842 1.00 30.17 297 GLU A CA 1
ATOM 2457 C C . GLU A 1 297 ? 35.645 27.457 44.162 1.00 30.17 297 GLU A C 1
ATOM 2459 O O . GLU A 1 297 ? 36.708 28.069 44.154 1.00 30.17 297 GLU A O 1
ATOM 2464 N N . ASP A 1 298 ? 35.551 26.163 44.460 1.00 27.53 298 ASP A N 1
ATOM 2465 C CA . ASP A 1 298 ? 36.688 25.240 44.438 1.00 27.53 298 ASP A CA 1
ATOM 2466 C C . ASP A 1 298 ? 36.404 24.169 43.365 1.00 27.53 298 ASP A C 1
ATOM 2468 O O . ASP A 1 298 ? 35.918 23.075 43.649 1.00 27.53 298 ASP A O 1
ATOM 2472 N N . GLU A 1 299 ? 36.677 24.524 42.111 1.00 32.00 299 GLU A N 1
ATOM 2473 C CA . GLU A 1 299 ? 37.264 23.645 41.085 1.00 32.00 299 GLU A CA 1
ATOM 2474 C C . GLU A 1 299 ? 38.626 24.308 40.785 1.00 32.00 299 GLU A C 1
ATOM 2476 O O . GLU A 1 299 ? 38.691 25.523 40.638 1.00 32.00 299 GLU A O 1
ATOM 2481 N N . ASP A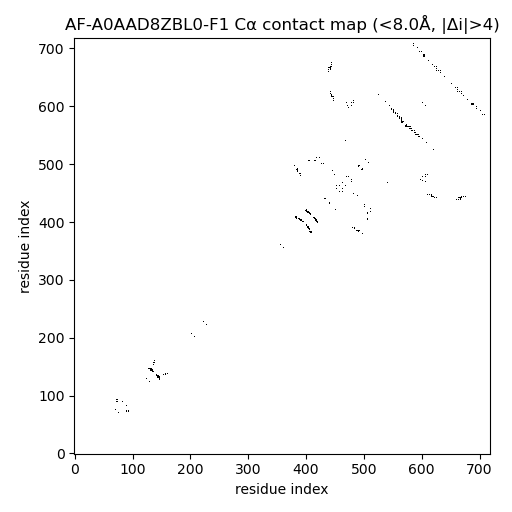 1 300 ? 39.807 23.696 40.804 1.00 36.16 300 ASP A N 1
ATOM 2482 C CA . ASP A 1 300 ? 40.272 22.362 40.449 1.00 36.16 300 ASP A CA 1
ATOM 2483 C C . ASP A 1 300 ? 41.657 22.142 41.096 1.00 36.16 300 ASP A C 1
ATOM 2485 O O . ASP A 1 300 ? 42.415 23.103 41.264 1.00 36.16 300 ASP A O 1
ATOM 2489 N N . LYS A 1 301 ? 42.075 20.884 41.310 1.00 29.69 301 LYS A N 1
ATOM 2490 C CA . LYS A 1 301 ? 43.250 20.334 40.594 1.00 29.69 301 LYS A CA 1
ATOM 2491 C C . LYS A 1 301 ? 43.538 18.862 40.893 1.00 29.69 301 LYS A C 1
ATOM 2493 O O . LYS A 1 301 ? 43.662 18.415 42.027 1.00 29.69 301 LYS A O 1
ATOM 2498 N N . VAL A 1 302 ? 43.704 18.167 39.776 1.00 41.25 302 VAL A N 1
ATOM 2499 C CA . VAL A 1 302 ? 44.167 16.799 39.543 1.00 41.25 302 VAL A CA 1
ATOM 2500 C C . VAL A 1 302 ? 45.559 16.546 40.142 1.00 41.25 302 VAL A C 1
ATOM 2502 O O . VAL A 1 302 ? 46.449 17.387 40.023 1.00 41.25 302 VAL A O 1
ATOM 2505 N N . GLY A 1 303 ? 45.750 15.351 40.712 1.00 28.11 303 GLY A N 1
ATOM 2506 C CA . GLY A 1 303 ? 47.034 14.802 41.148 1.00 28.11 303 GLY A CA 1
ATOM 2507 C C . GLY A 1 303 ? 47.046 13.272 41.028 1.00 28.11 303 GLY A C 1
ATOM 2508 O O . GLY A 1 303 ? 46.090 12.603 41.403 1.00 28.11 303 GLY A O 1
ATOM 2509 N N . ASP A 1 304 ? 48.127 12.778 40.443 1.00 31.00 304 ASP A N 1
ATOM 2510 C CA . ASP A 1 304 ? 48.371 11.475 39.821 1.00 31.00 304 ASP A CA 1
ATOM 2511 C C . ASP A 1 304 ? 48.688 10.322 40.812 1.00 31.00 304 ASP A C 1
ATOM 2513 O O . ASP A 1 304 ? 49.238 10.552 41.883 1.00 31.00 304 ASP A O 1
ATOM 2517 N N . LEU A 1 305 ? 48.392 9.090 40.375 1.00 31.61 305 LEU A N 1
ATOM 2518 C CA . LEU A 1 305 ? 49.021 7.776 40.657 1.00 31.61 305 LEU A CA 1
ATOM 2519 C C . LEU A 1 305 ? 49.340 7.260 42.092 1.00 31.61 305 LEU A C 1
ATOM 2521 O O . LEU A 1 305 ? 50.172 7.780 42.824 1.00 31.61 305 LEU A O 1
ATOM 2525 N N . ASN A 1 306 ? 48.848 6.028 42.317 1.00 35.69 306 ASN A N 1
ATOM 2526 C CA . ASN A 1 306 ? 49.446 4.890 43.048 1.00 35.69 306 ASN A CA 1
ATOM 2527 C C . ASN A 1 306 ? 49.659 4.951 44.580 1.00 35.69 306 ASN A C 1
ATOM 2529 O O . ASN A 1 306 ? 50.670 5.429 45.082 1.00 35.69 306 ASN A O 1
ATOM 2533 N N . GLY A 1 307 ? 48.794 4.227 45.307 1.00 28.31 307 GLY A N 1
ATOM 2534 C CA . GLY A 1 307 ? 49.041 3.680 46.650 1.00 28.31 307 GLY A CA 1
ATOM 2535 C C . GLY A 1 307 ? 48.076 2.514 46.952 1.00 28.31 307 GLY A C 1
ATOM 2536 O O . GLY A 1 307 ? 46.934 2.566 46.497 1.00 28.31 307 GLY A O 1
ATOM 2537 N N . PRO A 1 308 ? 48.513 1.434 47.633 1.00 32.94 308 PRO A N 1
ATOM 2538 C CA . PRO A 1 308 ? 47.832 0.133 47.634 1.00 32.94 308 PRO A CA 1
ATOM 2539 C C . PRO A 1 308 ? 46.542 0.129 48.474 1.00 32.94 308 PRO A C 1
ATOM 2541 O O . PRO A 1 308 ? 46.435 0.897 49.432 1.00 32.94 308 PRO A O 1
ATOM 2544 N N . PRO A 1 309 ? 45.570 -0.759 48.183 1.00 32.31 309 PRO A N 1
ATOM 2545 C CA . PRO A 1 309 ? 44.354 -0.850 48.980 1.00 32.31 309 PRO A CA 1
ATOM 2546 C C . PRO A 1 309 ? 44.629 -1.573 50.312 1.00 32.31 309 PRO A C 1
ATOM 2548 O O . PRO A 1 309 ? 45.195 -2.670 50.300 1.00 32.31 309 PRO A O 1
ATOM 2551 N N . PRO A 1 310 ? 44.197 -1.036 51.468 1.00 32.19 310 PRO A N 1
ATOM 2552 C CA . PRO A 1 310 ? 44.129 -1.818 52.690 1.00 32.19 310 PRO A CA 1
ATOM 2553 C C . PRO A 1 310 ? 42.872 -2.701 52.692 1.00 32.19 310 PRO A C 1
ATOM 2555 O O . PRO A 1 310 ? 41.742 -2.227 52.618 1.00 32.19 310 PRO A O 1
ATOM 2558 N N . SER A 1 311 ? 43.146 -4.003 52.750 1.00 33.34 311 SER A N 1
ATOM 2559 C CA . SER A 1 311 ? 42.408 -5.116 53.361 1.00 33.34 311 SER A CA 1
ATOM 2560 C C . SER A 1 311 ? 40.899 -4.981 53.616 1.00 33.34 311 SER A C 1
ATOM 2562 O O . SER A 1 311 ? 40.430 -4.191 54.431 1.00 33.34 311 SER A O 1
ATOM 2564 N N . ALA A 1 312 ? 40.177 -5.924 53.012 1.00 32.66 312 ALA A N 1
ATOM 2565 C CA . ALA A 1 312 ? 38.767 -6.237 53.185 1.00 32.66 312 ALA A CA 1
ATOM 2566 C C . ALA A 1 312 ? 38.318 -6.450 54.646 1.00 32.66 312 ALA A C 1
ATOM 2568 O O . ALA A 1 312 ? 38.994 -7.117 55.429 1.00 32.66 312 ALA A O 1
ATOM 2569 N N . SER A 1 313 ? 37.093 -6.004 54.949 1.00 33.09 313 SER A N 1
ATOM 2570 C CA . SER A 1 313 ? 36.195 -6.696 55.876 1.00 33.09 313 SER A CA 1
ATOM 2571 C C . SER A 1 313 ? 34.990 -7.221 55.089 1.00 33.09 313 SER A C 1
ATOM 2573 O O . SER A 1 313 ? 34.213 -6.493 54.470 1.00 33.09 313 SER A O 1
ATOM 2575 N N . THR A 1 314 ? 34.920 -8.544 55.033 1.00 34.03 314 THR A N 1
ATOM 2576 C CA . THR A 1 314 ? 34.002 -9.339 54.226 1.00 34.03 314 THR A CA 1
ATOM 2577 C C . THR A 1 314 ? 32.614 -9.359 54.865 1.00 34.03 314 THR A C 1
ATOM 2579 O O . THR A 1 314 ? 32.439 -9.910 55.946 1.00 34.03 314 THR A O 1
ATOM 2582 N N . THR A 1 315 ? 31.606 -8.823 54.176 1.00 35.03 315 THR A N 1
ATOM 2583 C CA . THR A 1 315 ? 30.231 -9.341 54.286 1.00 35.03 315 THR A CA 1
ATOM 2584 C C . THR A 1 315 ? 29.933 -10.111 52.997 1.00 35.03 315 THR A C 1
ATOM 2586 O O . THR A 1 315 ? 30.312 -9.639 51.920 1.00 35.03 315 THR A O 1
ATOM 2589 N N . PRO A 1 316 ? 29.337 -11.316 53.062 1.00 37.53 316 PRO A N 1
ATOM 2590 C CA . PRO A 1 316 ? 29.121 -12.139 51.881 1.00 37.53 316 PRO A CA 1
ATOM 2591 C C . PRO A 1 316 ? 28.064 -11.476 50.996 1.00 37.53 316 PRO A C 1
ATOM 2593 O O . PRO A 1 316 ? 26.866 -11.501 51.271 1.00 37.53 316 PRO A O 1
ATOM 2596 N N . LYS A 1 317 ? 28.533 -10.843 49.923 1.00 35.31 317 LYS A N 1
ATOM 2597 C CA . LYS A 1 317 ? 27.707 -10.283 48.861 1.00 35.31 317 LYS A CA 1
ATOM 2598 C C . LYS A 1 317 ? 27.230 -11.451 47.999 1.00 35.31 317 LYS A C 1
ATOM 2600 O O . LYS A 1 317 ? 27.915 -11.855 47.067 1.00 35.31 317 LYS A O 1
ATOM 2605 N N . VAL A 1 318 ? 26.082 -12.029 48.348 1.00 35.34 318 VAL A N 1
ATOM 2606 C CA . VAL A 1 318 ? 25.370 -12.942 47.448 1.00 35.34 318 VAL A CA 1
ATOM 2607 C C . VAL A 1 318 ? 24.894 -12.105 46.266 1.00 35.34 318 VAL A C 1
ATOM 2609 O O . VAL A 1 318 ? 24.018 -11.248 46.399 1.00 35.34 318 VAL A O 1
ATOM 2612 N N . GLU A 1 319 ? 25.530 -12.306 45.118 1.00 33.72 319 GLU A N 1
ATOM 2613 C CA . GLU A 1 319 ? 25.140 -11.715 43.847 1.00 33.72 319 GLU A CA 1
ATOM 2614 C C . GLU A 1 319 ? 23.859 -12.401 43.365 1.00 33.72 319 GLU A C 1
ATOM 2616 O O . GLU A 1 319 ? 23.873 -13.395 42.645 1.00 33.72 319 GLU A O 1
ATOM 2621 N N . VAL A 1 320 ? 22.716 -11.893 43.827 1.00 31.12 320 VAL A N 1
ATOM 2622 C CA . VAL A 1 320 ? 21.421 -12.262 43.261 1.00 31.12 320 VAL A CA 1
ATOM 2623 C C . VAL A 1 320 ? 21.248 -11.447 41.987 1.00 31.12 320 VAL A C 1
ATOM 2625 O O . VAL A 1 320 ? 20.931 -10.256 42.030 1.00 31.12 320 VAL A O 1
ATOM 2628 N N . VAL A 1 321 ? 21.479 -12.104 40.851 1.00 32.81 321 VAL A N 1
ATOM 2629 C CA . VAL A 1 321 ? 21.042 -11.651 39.529 1.00 32.81 321 VAL A CA 1
ATOM 2630 C C . VAL A 1 321 ? 19.572 -11.255 39.644 1.00 32.81 321 VAL A C 1
ATOM 2632 O O . VAL A 1 321 ? 18.709 -12.082 39.941 1.00 32.81 321 VAL A O 1
ATOM 2635 N N . ILE A 1 322 ? 19.290 -9.965 39.466 1.00 33.84 322 ILE A N 1
ATOM 2636 C CA . ILE A 1 322 ? 17.933 -9.424 39.479 1.00 33.84 322 ILE A CA 1
ATOM 2637 C C . ILE A 1 322 ? 17.217 -10.002 38.258 1.00 33.84 322 ILE A C 1
ATOM 2639 O O . ILE A 1 322 ? 17.312 -9.472 37.155 1.00 33.84 322 ILE A O 1
ATOM 2643 N N . GLN A 1 323 ? 16.505 -11.108 38.450 1.00 34.19 323 GLN A N 1
ATOM 2644 C CA . GLN A 1 323 ? 15.559 -11.601 37.465 1.00 34.19 323 GLN A CA 1
ATOM 2645 C C . GLN A 1 323 ? 14.349 -10.663 37.497 1.00 34.19 323 GLN A C 1
ATOM 2647 O O . GLN A 1 323 ? 13.519 -10.709 38.409 1.00 34.19 323 GLN A O 1
ATOM 2652 N N . GLU A 1 324 ? 14.304 -9.741 36.535 1.00 35.06 324 GLU A N 1
ATOM 2653 C CA . GLU A 1 324 ? 13.183 -8.829 36.335 1.00 35.06 324 GLU A CA 1
ATOM 2654 C C . GLU A 1 324 ? 11.867 -9.619 36.294 1.00 35.06 324 GLU A C 1
ATOM 2656 O O . GLU A 1 324 ? 11.703 -10.585 35.544 1.00 35.06 324 GLU A O 1
ATOM 2661 N N . ARG A 1 325 ? 10.912 -9.220 37.141 1.00 35.16 325 ARG A N 1
ATOM 2662 C CA . ARG A 1 325 ? 9.568 -9.803 37.153 1.00 35.16 325 ARG A CA 1
ATOM 2663 C C . ARG A 1 325 ? 8.917 -9.594 35.784 1.00 35.16 325 ARG A C 1
ATOM 2665 O O . ARG A 1 325 ? 8.809 -8.462 35.318 1.00 35.16 325 ARG A O 1
ATOM 2672 N N . LYS A 1 326 ? 8.398 -10.679 35.203 1.00 42.53 326 LYS A N 1
ATOM 2673 C CA . LYS A 1 326 ? 7.736 -10.736 33.885 1.00 42.53 326 LYS A CA 1
ATOM 2674 C C . LYS A 1 326 ? 6.481 -9.852 33.724 1.00 42.53 326 LYS A C 1
ATOM 2676 O O . LYS A 1 326 ? 5.976 -9.745 32.612 1.00 42.53 326 LYS A O 1
ATOM 2681 N N . ASP A 1 327 ? 6.031 -9.154 34.770 1.00 40.69 327 ASP A N 1
ATOM 2682 C CA . ASP A 1 327 ? 4.776 -8.384 34.755 1.00 40.69 327 ASP A CA 1
ATOM 2683 C C . ASP A 1 327 ? 4.950 -6.860 34.648 1.00 40.69 327 ASP A C 1
ATOM 2685 O O . ASP A 1 327 ? 3.975 -6.111 34.697 1.00 40.69 327 ASP A O 1
ATOM 2689 N N . SER A 1 328 ? 6.170 -6.364 34.439 1.00 40.66 328 SER A N 1
ATOM 2690 C CA . SER A 1 328 ? 6.377 -4.980 34.007 1.00 40.66 328 SER A CA 1
ATOM 2691 C C . SER A 1 328 ? 7.336 -4.944 32.832 1.00 40.66 328 SER A C 1
ATOM 2693 O O . SER A 1 328 ? 8.538 -5.129 33.001 1.00 40.66 328 SER A O 1
ATOM 2695 N N . ARG A 1 329 ? 6.810 -4.672 31.633 1.00 42.22 329 ARG A N 1
ATOM 2696 C CA . ARG A 1 329 ? 7.659 -4.310 30.493 1.00 42.22 329 ARG A CA 1
ATOM 2697 C C . ARG A 1 329 ? 8.489 -3.072 30.873 1.00 42.22 329 ARG A C 1
ATOM 2699 O O . ARG A 1 329 ? 7.930 -2.163 31.501 1.00 42.22 329 ARG A O 1
ATOM 2706 N N . PRO A 1 330 ? 9.772 -2.993 30.487 1.00 33.69 330 PRO A N 1
ATOM 2707 C CA . PRO A 1 330 ? 10.589 -1.812 30.737 1.00 33.69 330 PRO A CA 1
ATOM 2708 C C . PRO A 1 330 ? 9.880 -0.547 30.225 1.00 33.69 330 PRO A C 1
ATOM 2710 O O . PRO A 1 330 ? 9.500 -0.470 29.058 1.00 33.69 330 PRO A O 1
ATOM 2713 N N . GLY A 1 331 ? 9.662 0.434 31.109 1.00 46.91 331 GLY A N 1
ATOM 2714 C CA . GLY A 1 331 ? 9.151 1.765 30.747 1.00 46.91 331 GLY A CA 1
ATOM 2715 C C . GLY A 1 331 ? 7.734 2.143 31.205 1.00 46.91 331 GLY A C 1
ATOM 2716 O O . GLY A 1 331 ? 7.356 3.295 30.998 1.00 46.91 331 GLY A O 1
ATOM 2717 N N . VAL A 1 332 ? 6.959 1.266 31.861 1.00 41.88 332 VAL A N 1
ATOM 2718 C CA . VAL A 1 332 ? 5.607 1.626 32.354 1.00 41.88 332 VAL A CA 1
ATOM 2719 C C . VAL A 1 332 ? 5.559 1.705 33.892 1.00 41.88 332 VAL A C 1
ATOM 2721 O O . VAL A 1 332 ? 5.798 0.700 34.562 1.00 41.88 332 VAL A O 1
ATOM 2724 N N . PRO A 1 333 ? 5.257 2.879 34.490 1.00 43.84 333 PRO A N 1
ATOM 2725 C CA . PRO A 1 333 ? 5.157 3.031 35.942 1.00 43.84 333 PRO A CA 1
ATOM 2726 C C . PRO A 1 333 ? 3.969 2.267 36.545 1.00 43.84 333 PRO A C 1
ATOM 2728 O O . PRO A 1 333 ? 2.850 2.341 36.049 1.00 43.84 333 PRO A O 1
ATOM 2731 N N . HIS A 1 334 ? 4.198 1.594 37.672 1.00 51.16 334 HIS A N 1
ATOM 2732 C CA . HIS A 1 334 ? 3.155 0.925 38.453 1.00 51.16 334 HIS A CA 1
ATOM 2733 C C . HIS A 1 334 ? 2.118 1.928 39.005 1.00 51.16 334 HIS A C 1
ATOM 2735 O O . HIS A 1 334 ? 2.475 2.848 39.749 1.00 51.16 334 HIS A O 1
ATOM 2741 N N . VAL A 1 335 ? 0.840 1.733 38.658 1.00 51.72 335 VAL A N 1
ATOM 2742 C CA . VAL A 1 335 ? -0.302 2.558 39.095 1.00 51.72 335 VAL A CA 1
ATOM 2743 C C . VAL A 1 335 ? -0.865 2.016 40.413 1.00 51.72 335 VAL A C 1
ATOM 2745 O O . VAL A 1 335 ? -1.167 0.828 40.520 1.00 51.72 335 VAL A O 1
ATOM 2748 N N . ARG A 1 336 ? -1.006 2.883 41.425 1.00 55.84 336 ARG A N 1
ATOM 2749 C CA . ARG A 1 336 ? -1.526 2.513 42.754 1.00 55.84 336 ARG A CA 1
ATOM 2750 C C . ARG A 1 336 ? -3.039 2.312 42.719 1.00 55.84 336 ARG A C 1
ATOM 2752 O O . ARG A 1 336 ? -3.746 2.856 41.880 1.00 55.84 336 ARG A O 1
ATOM 2759 N N . GLU A 1 337 ? -3.554 1.579 43.691 1.00 48.28 337 GLU A N 1
ATOM 2760 C CA . GLU A 1 337 ? -4.965 1.202 43.798 1.00 48.28 337 GLU A CA 1
ATOM 2761 C C . GLU A 1 337 ? -5.960 2.374 43.909 1.00 48.28 337 GLU A C 1
ATOM 2763 O O . GLU A 1 337 ? -7.019 2.300 43.295 1.00 48.28 337 GLU A O 1
ATOM 2768 N N . TRP A 1 338 ? -5.610 3.494 44.555 1.00 45.31 338 TRP A N 1
ATOM 2769 C CA . TRP A 1 338 ? -6.425 4.728 44.545 1.00 45.31 338 TRP A CA 1
ATOM 2770 C C . TRP A 1 338 ? -6.153 5.652 43.345 1.00 45.31 338 TRP A C 1
ATOM 2772 O O . TRP A 1 338 ? -6.751 6.722 43.235 1.00 45.31 338 TRP A O 1
ATOM 2782 N N . ASP A 1 339 ? -5.208 5.279 42.477 1.00 51.25 339 ASP A N 1
ATOM 2783 C CA . ASP A 1 339 ? -4.957 5.917 41.182 1.00 51.25 339 ASP A CA 1
ATOM 2784 C C . ASP A 1 339 ? -5.640 5.147 40.032 1.00 51.25 339 ASP A C 1
ATOM 2786 O O . ASP A 1 339 ? -5.706 5.656 38.911 1.00 51.25 339 ASP A O 1
ATOM 2790 N N . ARG A 1 340 ? -6.233 3.969 40.302 1.00 52.06 340 ARG A N 1
ATOM 2791 C CA . ARG A 1 340 ? -7.092 3.252 39.345 1.00 52.06 340 ARG A CA 1
ATOM 2792 C C . ARG A 1 340 ? -8.338 4.085 39.043 1.00 52.06 340 ARG A C 1
ATOM 2794 O O . ARG A 1 340 ? -9.091 4.438 39.945 1.00 52.06 340 ARG A O 1
ATOM 2801 N N . GLY A 1 341 ? -8.548 4.403 37.766 1.00 53.81 341 GLY A N 1
ATOM 2802 C CA . GLY A 1 341 ? -9.652 5.253 37.304 1.00 53.81 341 GLY A CA 1
ATOM 2803 C C . GLY A 1 341 ? -9.306 6.742 37.165 1.00 53.81 341 GLY A C 1
ATOM 2804 O O . GLY A 1 341 ? -10.120 7.499 36.644 1.00 53.81 341 GLY A O 1
ATOM 2805 N N . LYS A 1 342 ? -8.086 7.169 37.530 1.00 51.97 342 LYS A N 1
ATOM 2806 C CA . LYS A 1 342 ? -7.554 8.510 37.203 1.00 51.97 342 LYS A CA 1
ATOM 2807 C C . LYS A 1 342 ? -6.936 8.583 35.799 1.00 51.97 342 LYS A C 1
ATOM 2809 O O . LYS A 1 342 ? -6.164 9.491 35.509 1.00 51.97 342 LYS A O 1
ATOM 2814 N N . GLU A 1 343 ? -7.268 7.633 34.926 1.00 46.09 343 GLU A N 1
ATOM 2815 C CA . GLU A 1 343 ? -6.742 7.552 33.554 1.00 46.09 343 GLU A CA 1
ATOM 2816 C C . GLU A 1 343 ? -7.344 8.611 32.614 1.00 46.09 343 GLU A C 1
ATOM 2818 O O . GLU A 1 343 ? -6.886 8.793 31.489 1.00 46.09 343 GLU A O 1
ATOM 2823 N N . PHE A 1 344 ? -8.311 9.388 33.105 1.00 35.91 344 PHE A N 1
ATOM 2824 C CA . PHE A 1 344 ? -8.776 10.596 32.442 1.00 35.91 344 PHE A CA 1
ATOM 2825 C C . PHE A 1 344 ? -7.818 11.753 32.722 1.00 35.91 344 PHE A C 1
ATOM 2827 O O . PHE A 1 344 ? -7.667 12.203 33.857 1.00 35.91 344 PHE A O 1
ATOM 2834 N N . PHE A 1 345 ? -7.173 12.207 31.646 1.00 44.44 345 PHE A N 1
ATOM 2835 C CA . PHE A 1 345 ? -6.379 13.424 31.491 1.00 44.44 345 PHE A CA 1
ATOM 2836 C C . PHE A 1 345 ? -6.422 14.394 32.682 1.00 44.44 345 PHE A C 1
ATOM 2838 O O . PHE A 1 345 ? -7.465 14.962 33.004 1.00 44.44 345 PHE A O 1
ATOM 2845 N N . LEU A 1 346 ? -5.248 14.696 33.249 1.00 36.81 346 LEU A N 1
ATOM 2846 C CA . LEU A 1 346 ? -5.037 15.687 34.319 1.00 36.81 346 LEU A CA 1
ATOM 2847 C C . LEU A 1 346 ? -5.688 17.066 34.019 1.00 36.81 346 LEU A C 1
ATOM 2849 O O . LEU A 1 346 ? -6.007 17.824 34.935 1.00 36.81 346 LEU A O 1
ATOM 2853 N N . GLY A 1 347 ? -5.951 17.373 32.740 1.00 48.12 347 GLY A N 1
ATOM 2854 C CA . GLY A 1 347 ? -6.718 18.544 32.296 1.00 48.12 347 GLY A CA 1
ATOM 2855 C C . GLY A 1 347 ? -8.248 18.417 32.401 1.00 48.12 347 GLY A C 1
ATOM 2856 O O . GLY A 1 347 ? -8.904 19.379 32.783 1.00 48.12 347 GLY A O 1
ATOM 2857 N N . GLN A 1 348 ? -8.834 17.247 32.122 1.00 47.16 348 GLN A N 1
ATOM 2858 C CA . GLN A 1 348 ? -10.290 17.040 32.188 1.00 47.16 348 GLN A CA 1
ATOM 2859 C C . GLN A 1 348 ? -10.791 16.937 33.630 1.00 47.16 348 GLN A C 1
ATOM 2861 O O . GLN A 1 348 ? -11.829 17.509 33.951 1.00 47.16 348 GLN A O 1
ATOM 2866 N N . TRP A 1 349 ? -10.038 16.284 34.523 1.00 49.25 349 TRP A N 1
ATOM 2867 C CA . TRP A 1 349 ? -10.393 16.224 35.947 1.00 49.25 349 TRP A CA 1
ATOM 2868 C C . TRP A 1 349 ? -10.367 17.611 36.602 1.00 49.25 349 TRP A C 1
ATOM 2870 O O . TRP A 1 349 ? -11.276 17.966 37.351 1.00 49.25 349 TRP A O 1
ATOM 2880 N N . THR A 1 350 ? -9.361 18.434 36.276 1.00 51.19 350 THR A N 1
ATOM 2881 C CA . THR A 1 350 ? -9.281 19.808 36.790 1.00 51.19 350 THR A CA 1
ATOM 2882 C C . THR A 1 350 ? -10.344 20.727 36.196 1.00 51.19 350 THR A C 1
ATOM 2884 O O . THR A 1 350 ? -10.743 21.656 36.889 1.00 51.19 350 THR A O 1
ATOM 2887 N N . SER A 1 351 ? -10.796 20.513 34.955 1.00 52.69 351 SER A N 1
ATOM 2888 C CA . SER A 1 351 ? -11.925 21.259 34.375 1.00 52.69 351 SER A CA 1
ATOM 2889 C C . SER A 1 351 ? -13.263 20.840 34.989 1.00 52.69 351 SER A C 1
ATOM 2891 O O . SER A 1 351 ? -13.975 21.702 35.482 1.00 52.69 351 SER A O 1
ATOM 2893 N N . ARG A 1 352 ? -13.545 19.537 35.136 1.00 55.41 352 ARG A N 1
ATOM 2894 C CA . ARG A 1 352 ? -14.763 19.061 35.824 1.00 55.41 352 ARG A CA 1
ATOM 2895 C C . ARG A 1 352 ? -14.861 19.559 37.269 1.00 55.41 352 ARG A C 1
ATOM 2897 O O . ARG A 1 352 ? -15.912 20.003 37.702 1.00 55.41 352 ARG A O 1
ATOM 2904 N N . ARG A 1 353 ? -13.742 19.566 38.004 1.00 58.06 353 ARG A N 1
ATOM 2905 C CA . ARG A 1 353 ? -13.675 20.138 39.363 1.00 58.06 353 ARG A CA 1
ATOM 2906 C C . ARG A 1 353 ? -13.754 21.668 39.405 1.00 58.06 353 ARG A C 1
ATOM 2908 O O . ARG A 1 353 ? -13.974 22.221 40.480 1.00 58.06 353 ARG A O 1
ATOM 2915 N N . ARG A 1 354 ? -13.523 22.357 38.282 1.00 58.78 354 ARG A N 1
ATOM 2916 C CA . ARG A 1 354 ? -13.769 23.800 38.145 1.00 58.78 354 ARG A CA 1
ATOM 2917 C C . ARG A 1 354 ? -15.252 24.075 37.888 1.00 58.78 354 ARG A C 1
ATOM 2919 O O . ARG A 1 354 ? -15.758 25.027 38.465 1.00 58.78 354 ARG A O 1
ATOM 2926 N N . ASP A 1 355 ? -15.920 23.213 37.122 1.00 60.19 355 ASP A N 1
ATOM 2927 C CA . ASP A 1 355 ? -17.354 23.309 36.814 1.00 60.19 355 ASP A CA 1
ATOM 2928 C C . ASP A 1 355 ? -18.248 22.920 38.009 1.00 60.19 355 ASP A C 1
ATOM 2930 O O . ASP A 1 355 ? -19.341 23.450 38.166 1.00 60.19 355 ASP A O 1
ATOM 2934 N N . GLU A 1 356 ? -17.772 22.030 38.889 1.00 63.50 356 GLU A N 1
ATOM 2935 C CA . GLU A 1 356 ? -18.454 21.624 40.133 1.00 63.50 356 GLU A CA 1
ATOM 2936 C C . GLU A 1 356 ? -18.242 22.597 41.317 1.00 63.50 356 GLU A C 1
ATOM 2938 O O . GLU A 1 356 ? -18.707 22.324 42.424 1.00 63.50 356 GLU A O 1
ATOM 2943 N N . ARG A 1 357 ? -17.497 23.700 41.144 1.00 69.94 357 ARG A N 1
ATOM 2944 C CA . ARG A 1 357 ? -17.153 24.619 42.244 1.00 69.94 357 ARG A CA 1
ATOM 2945 C C . ARG A 1 357 ? -18.275 25.627 42.502 1.00 69.94 357 ARG A C 1
ATOM 2947 O O . ARG A 1 357 ? -18.764 26.258 41.571 1.00 69.94 357 ARG A O 1
ATOM 2954 N N . GLU A 1 358 ? -18.600 25.852 43.774 1.00 68.00 358 GLU A N 1
ATOM 2955 C CA . GLU A 1 358 ? -19.479 26.949 44.194 1.00 68.00 358 GLU A CA 1
ATOM 2956 C C . GLU A 1 358 ? -18.925 28.308 43.732 1.00 68.00 358 GLU A C 1
ATOM 2958 O O . GLU A 1 358 ? -17.746 28.624 43.929 1.00 68.00 358 GLU A O 1
ATOM 2963 N N . SER A 1 359 ? -19.779 29.119 43.101 1.00 62.47 359 SER A N 1
ATOM 2964 C CA . SER A 1 359 ? -19.388 30.368 42.435 1.00 62.47 359 SER A CA 1
ATOM 2965 C C . SER A 1 359 ? -18.800 31.415 43.381 1.00 62.47 359 SER A C 1
ATOM 2967 O O . SER A 1 359 ? -17.958 32.200 42.957 1.00 62.47 359 SER A O 1
ATOM 2969 N N . GLU A 1 360 ? -19.188 31.407 44.659 1.00 67.19 360 GLU A N 1
ATOM 2970 C CA . GLU A 1 360 ? -18.689 32.340 45.685 1.00 67.19 360 GLU A CA 1
ATOM 2971 C C . GLU A 1 360 ? -17.207 32.126 46.035 1.00 67.19 360 GLU A C 1
ATOM 2973 O O . GLU A 1 360 ? -16.549 33.039 46.527 1.00 67.19 360 GLU A O 1
ATOM 2978 N N . PHE A 1 361 ? -16.657 30.947 45.724 1.00 57.59 361 PHE A N 1
ATOM 2979 C CA . PHE A 1 361 ? -15.250 30.599 45.946 1.00 57.59 361 PHE A CA 1
ATOM 2980 C C . PHE A 1 361 ? -14.454 30.454 44.635 1.00 57.59 361 PHE A C 1
ATOM 2982 O O . PHE A 1 361 ? -13.317 29.967 44.636 1.00 57.59 361 PHE A O 1
ATOM 2989 N N . ALA A 1 362 ? -15.026 30.852 43.493 1.00 65.69 362 ALA A N 1
ATOM 2990 C CA . ALA A 1 362 ? -14.312 30.903 42.222 1.00 65.69 362 ALA A CA 1
ATOM 2991 C C . ALA A 1 362 ? -13.433 32.172 42.137 1.00 65.69 362 ALA A C 1
ATOM 2993 O O . ALA A 1 362 ? -13.850 33.243 42.577 1.00 65.69 362 ALA A O 1
ATOM 2994 N N . PRO A 1 363 ? -12.210 32.096 41.574 1.00 58.41 363 PRO A N 1
ATOM 2995 C CA . PRO A 1 363 ? -11.388 33.288 41.376 1.00 58.41 363 PRO A CA 1
ATOM 2996 C C . PRO A 1 363 ? -12.085 34.279 40.418 1.00 58.41 363 PRO A C 1
ATOM 2998 O O . PRO A 1 363 ? -12.731 33.825 39.468 1.00 58.41 363 PRO A O 1
ATOM 3001 N N . PRO A 1 364 ? -11.941 35.606 40.615 1.00 66.06 364 PRO A N 1
ATOM 3002 C CA . PRO A 1 364 ? -12.556 36.616 39.754 1.00 66.06 364 PRO A CA 1
ATOM 3003 C C . PRO A 1 364 ? -12.233 36.405 38.268 1.00 66.06 364 PRO A C 1
ATOM 3005 O O . PRO A 1 364 ? -11.094 36.116 37.896 1.00 66.06 364 PRO A O 1
ATOM 3008 N N . THR A 1 365 ? -13.236 36.587 37.407 1.00 55.78 365 THR A N 1
ATOM 3009 C CA . THR A 1 365 ? -13.163 36.344 35.952 1.00 55.78 365 THR A CA 1
ATOM 3010 C C . THR A 1 365 ? -12.111 37.189 35.227 1.00 55.78 365 THR A C 1
ATOM 3012 O O . THR A 1 365 ? -11.658 36.804 34.150 1.00 55.78 365 THR A O 1
ATOM 3015 N N . SER A 1 366 ? -11.654 38.284 35.839 1.00 55.97 366 SER A N 1
ATOM 3016 C CA . SER A 1 366 ? -10.578 39.152 35.345 1.00 55.97 366 SER A CA 1
ATOM 3017 C C . SER A 1 366 ? -9.203 38.477 35.248 1.00 55.97 366 SER A C 1
ATOM 3019 O O . SER A 1 366 ? -8.314 39.011 34.596 1.00 55.97 366 SER A O 1
ATOM 3021 N N . TYR A 1 367 ? -9.008 37.298 35.848 1.00 52.72 367 TYR A N 1
ATOM 3022 C CA . TYR A 1 367 ? -7.748 36.546 35.752 1.00 52.72 367 TYR A CA 1
ATOM 3023 C C . TYR A 1 367 ? -7.574 35.747 34.447 1.00 52.72 367 TYR A C 1
ATOM 3025 O O . TYR A 1 367 ? -6.492 35.207 34.218 1.00 52.72 367 TYR A O 1
ATOM 3033 N N . PHE A 1 368 ? -8.611 35.633 33.607 1.00 55.88 368 PHE A N 1
ATOM 3034 C CA . PHE A 1 368 ? -8.603 34.780 32.405 1.00 55.88 368 PHE A CA 1
ATOM 3035 C C . PHE A 1 368 ? -8.708 35.548 31.079 1.00 55.88 368 PHE A C 1
ATOM 3037 O O . PHE A 1 368 ? -8.879 34.929 30.029 1.00 55.88 368 PHE A O 1
ATOM 3044 N N . THR A 1 369 ? -8.613 36.877 31.097 1.00 41.06 369 THR A N 1
ATOM 3045 C CA . THR A 1 369 ? -8.639 37.693 29.880 1.00 41.06 369 THR A CA 1
ATOM 3046 C C . THR A 1 369 ? -7.230 37.867 29.325 1.00 41.06 369 THR A C 1
ATOM 3048 O O . THR A 1 369 ? -6.538 38.795 29.719 1.00 41.06 369 THR A O 1
ATOM 3051 N N . ASP A 1 370 ? -6.825 36.995 28.402 1.00 37.22 370 ASP A N 1
ATOM 3052 C CA . ASP A 1 370 ? -5.844 37.350 27.372 1.00 37.22 370 ASP A CA 1
ATOM 3053 C C . ASP A 1 370 ? -6.260 36.721 26.030 1.00 37.22 370 ASP A C 1
ATOM 3055 O O . ASP A 1 370 ? -6.429 35.508 25.903 1.00 37.22 370 ASP A O 1
ATOM 3059 N N . ASP A 1 371 ? -6.488 37.619 25.067 1.00 40.69 371 ASP A N 1
ATOM 3060 C CA . ASP A 1 371 ? -6.700 37.459 23.624 1.00 40.69 371 ASP A CA 1
ATOM 3061 C C . ASP A 1 371 ? -7.693 36.389 23.121 1.00 40.69 371 ASP A C 1
ATOM 3063 O O . ASP A 1 371 ? -7.339 35.330 22.598 1.00 40.69 371 ASP A O 1
ATOM 3067 N N . LYS A 1 372 ? -8.979 36.761 23.098 1.00 35.19 372 LYS A N 1
ATOM 3068 C CA . LYS A 1 372 ? -9.900 36.325 22.037 1.00 35.19 372 LYS A CA 1
ATOM 3069 C C . LYS A 1 372 ? -10.315 37.537 21.212 1.00 35.19 372 LYS A C 1
ATOM 3071 O O . LYS A 1 372 ? -11.194 38.288 21.617 1.00 35.19 372 LYS A O 1
ATOM 3076 N N . ARG A 1 373 ? -9.699 37.703 20.040 1.00 34.12 373 ARG A N 1
ATOM 3077 C CA . ARG A 1 373 ? -10.319 38.466 18.951 1.00 34.12 373 ARG A CA 1
ATOM 3078 C C . ARG A 1 373 ? -11.425 37.621 18.337 1.00 34.12 373 ARG A C 1
ATOM 3080 O O . ARG A 1 373 ? -11.245 36.427 18.095 1.00 34.12 373 ARG A O 1
ATOM 3087 N N . ASP A 1 374 ? -12.555 38.273 18.115 1.00 36.88 374 ASP A N 1
ATOM 3088 C CA . ASP A 1 374 ? -13.774 37.725 17.543 1.00 36.88 374 ASP A CA 1
ATOM 3089 C C . ASP A 1 374 ? -13.531 37.021 16.202 1.00 36.88 374 ASP A C 1
ATOM 3091 O O . ASP A 1 374 ? -13.263 37.648 15.179 1.00 36.88 374 ASP A O 1
ATOM 3095 N N . ALA A 1 375 ? -13.704 35.701 16.192 1.00 31.66 375 ALA A N 1
ATOM 3096 C CA . ALA A 1 375 ? -14.016 34.948 14.988 1.00 31.66 375 ALA A CA 1
ATOM 3097 C C . ALA A 1 375 ? -15.377 34.292 15.210 1.00 31.66 375 ALA A C 1
ATOM 3099 O O . ALA A 1 375 ? -15.501 33.254 15.862 1.00 31.66 375 ALA A O 1
ATOM 3100 N N . SER A 1 376 ? -16.413 34.960 14.705 1.00 33.28 376 SER A N 1
ATOM 3101 C CA . SER A 1 376 ? -17.765 34.416 14.642 1.00 33.28 376 SER A CA 1
ATOM 3102 C C . SER A 1 376 ? -17.759 33.033 13.982 1.00 33.28 376 SER A C 1
ATOM 3104 O O . SER A 1 376 ? -17.180 32.818 12.917 1.00 33.28 376 SER A O 1
ATOM 3106 N N . ASN A 1 377 ? -18.387 32.091 14.674 1.00 35.00 377 ASN A N 1
ATOM 3107 C CA . ASN A 1 377 ? -18.482 30.685 14.332 1.00 35.00 377 ASN A CA 1
ATOM 3108 C C . ASN A 1 377 ? -19.399 30.513 13.104 1.00 35.00 377 ASN A C 1
ATOM 3110 O O . ASN A 1 377 ? -20.622 30.497 13.232 1.00 35.00 377 ASN A O 1
ATOM 3114 N N . LYS A 1 378 ? -18.811 30.420 11.907 1.00 35.47 378 LYS A N 1
ATOM 3115 C CA . LYS A 1 378 ? -19.436 29.805 10.729 1.00 35.47 378 LYS A CA 1
ATOM 3116 C C . LYS A 1 378 ? -18.645 28.541 10.420 1.00 35.47 378 LYS A C 1
ATOM 3118 O O . LYS A 1 378 ? -17.443 28.621 10.190 1.00 35.47 378 LYS A O 1
ATOM 3123 N N . GLU A 1 379 ? -19.319 27.396 10.438 1.00 42.19 379 GLU A N 1
ATOM 3124 C CA . GLU A 1 379 ? -18.783 26.103 10.007 1.00 42.19 379 GLU A CA 1
ATOM 3125 C C . GLU A 1 379 ? -18.182 26.236 8.599 1.00 42.19 379 GLU A C 1
ATOM 3127 O O . GLU A 1 379 ? -18.897 26.324 7.601 1.00 42.19 379 GLU A O 1
ATOM 3132 N N . SER A 1 380 ? -16.855 26.317 8.508 1.00 43.91 380 SER A N 1
ATOM 3133 C CA . SER A 1 380 ? -16.154 26.469 7.237 1.00 43.91 380 SER A CA 1
ATOM 3134 C C . SER A 1 380 ? -15.941 25.094 6.611 1.00 43.91 380 SER A C 1
ATOM 3136 O O . SER A 1 380 ? -14.987 24.392 6.949 1.00 43.91 380 SER A O 1
ATOM 3138 N N . ALA A 1 381 ? -16.826 24.705 5.694 1.00 52.97 381 ALA A N 1
ATOM 3139 C CA . ALA A 1 381 ? -16.503 23.676 4.712 1.00 52.97 381 ALA A CA 1
ATOM 3140 C C . ALA A 1 381 ? -15.213 24.071 3.966 1.00 52.97 381 ALA A C 1
ATOM 3142 O O . ALA A 1 381 ? -14.984 25.262 3.728 1.00 52.97 381 ALA A O 1
ATOM 3143 N N . LEU A 1 382 ? -14.365 23.099 3.607 1.00 59.44 382 LEU A N 1
ATOM 3144 C CA . LEU A 1 382 ? -13.192 23.367 2.777 1.00 59.44 382 LEU A CA 1
ATOM 3145 C C . LEU A 1 382 ? -13.612 24.089 1.504 1.00 59.44 382 LEU A C 1
ATOM 3147 O O . LEU A 1 382 ? -14.311 23.537 0.659 1.00 59.44 382 LEU A O 1
ATOM 3151 N N . ASN A 1 383 ? -13.129 25.315 1.345 1.00 67.81 383 ASN A N 1
ATOM 3152 C CA . ASN A 1 383 ? -13.364 26.100 0.146 1.00 67.81 383 ASN A CA 1
ATOM 3153 C C . ASN A 1 383 ? -12.317 25.776 -0.934 1.00 67.81 383 ASN A C 1
ATOM 3155 O O . ASN A 1 383 ? -11.889 26.655 -1.661 1.00 67.81 383 ASN A O 1
ATOM 3159 N N . VAL A 1 384 ? -11.827 24.538 -1.013 1.00 77.19 384 VAL A N 1
ATOM 3160 C CA . VAL A 1 384 ? -10.785 24.135 -1.970 1.00 77.19 384 VAL A CA 1
ATOM 3161 C C . VAL A 1 384 ? -11.402 23.190 -2.986 1.00 77.19 384 VAL A C 1
ATOM 3163 O O . VAL A 1 384 ? -12.045 22.210 -2.614 1.00 77.19 384 VAL A O 1
ATOM 3166 N N . ASN A 1 385 ? -11.202 23.463 -4.276 1.00 84.44 385 ASN A N 1
ATOM 3167 C CA . ASN A 1 385 ? -11.646 22.540 -5.311 1.00 84.44 385 ASN A CA 1
ATOM 3168 C C . ASN A 1 385 ? -10.751 21.291 -5.288 1.00 84.44 385 ASN A C 1
ATOM 3170 O O . ASN A 1 385 ? -9.573 21.383 -5.638 1.00 84.44 385 ASN A O 1
ATOM 3174 N N . ALA A 1 386 ? -11.302 20.129 -4.926 1.00 89.69 386 ALA A N 1
ATOM 3175 C CA . ALA A 1 386 ? -10.549 18.878 -4.848 1.00 89.69 386 ALA A CA 1
ATOM 3176 C C . ALA A 1 386 ? -9.784 18.572 -6.147 1.00 89.69 386 ALA A C 1
ATOM 3178 O O . ALA A 1 386 ? -8.603 18.254 -6.085 1.00 89.69 386 ALA A O 1
ATOM 3179 N N . SER A 1 387 ? -10.386 18.769 -7.327 1.00 89.69 387 SER A N 1
ATOM 3180 C CA . SER A 1 387 ? -9.728 18.482 -8.615 1.00 89.69 387 SER A CA 1
ATOM 3181 C C . SER A 1 387 ? -8.617 19.471 -8.987 1.00 89.69 387 SER A C 1
ATOM 3183 O O . SER A 1 387 ? -7.895 19.252 -9.958 1.00 89.69 387 SER A O 1
ATOM 3185 N N . SER A 1 388 ? -8.497 20.584 -8.260 1.00 91.19 388 SER A N 1
ATOM 3186 C CA . SER A 1 388 ? -7.442 21.579 -8.475 1.00 91.19 388 SER A CA 1
ATOM 3187 C C . SER A 1 388 ? -6.147 21.257 -7.730 1.00 91.19 388 SER A C 1
ATOM 3189 O O . SER A 1 388 ? -5.128 21.880 -8.021 1.00 91.19 388 SER A O 1
ATOM 3191 N N . ILE A 1 389 ? -6.180 20.309 -6.783 1.00 95.00 389 ILE A N 1
ATOM 3192 C CA . ILE A 1 389 ? -5.010 19.920 -5.995 1.00 95.00 389 ILE A CA 1
ATOM 3193 C C . ILE A 1 389 ? -4.028 19.183 -6.905 1.00 95.00 389 ILE A C 1
ATOM 3195 O O . ILE A 1 389 ? -4.380 18.148 -7.475 1.00 95.00 389 ILE A O 1
ATOM 3199 N N . LYS A 1 390 ? -2.806 19.706 -7.028 1.00 94.38 390 LYS A N 1
ATOM 3200 C CA . LYS A 1 390 ? -1.721 19.113 -7.820 1.00 94.38 390 LYS A CA 1
ATOM 3201 C C . LYS A 1 390 ? -0.406 19.132 -7.065 1.00 94.38 390 LYS A C 1
ATOM 3203 O O . LYS A 1 390 ? -0.099 20.121 -6.400 1.00 94.38 390 LYS A O 1
ATOM 3208 N N . ILE A 1 391 ? 0.394 18.084 -7.233 1.00 94.31 391 ILE A N 1
ATOM 3209 C CA . ILE A 1 391 ? 1.794 18.088 -6.791 1.00 94.31 391 ILE A CA 1
ATOM 3210 C C . ILE A 1 391 ? 2.649 18.484 -7.990 1.00 94.31 391 ILE A C 1
ATOM 3212 O O . ILE A 1 391 ? 2.821 17.700 -8.920 1.00 94.31 391 ILE A O 1
ATOM 3216 N N . SER A 1 392 ? 3.104 19.736 -8.006 1.00 89.44 392 SER A N 1
ATOM 3217 C CA . SER A 1 392 ? 3.777 20.330 -9.165 1.00 89.44 392 SER A CA 1
ATOM 3218 C C . SER A 1 392 ? 5.258 19.992 -9.235 1.00 89.44 392 SER A C 1
ATOM 3220 O O . SER A 1 392 ? 5.811 19.957 -10.329 1.00 89.44 392 SER A O 1
ATOM 3222 N N . ASP A 1 393 ? 5.892 19.783 -8.081 1.00 88.56 393 ASP A N 1
ATOM 3223 C CA . ASP A 1 393 ? 7.327 19.535 -7.998 1.00 88.56 393 ASP A CA 1
ATOM 3224 C C . ASP A 1 393 ? 7.696 18.728 -6.747 1.00 88.56 393 ASP A C 1
ATOM 3226 O O . ASP A 1 393 ? 6.946 18.693 -5.762 1.00 88.56 393 ASP A O 1
ATOM 3230 N N . VAL A 1 394 ? 8.863 18.095 -6.795 1.00 90.00 394 VAL A N 1
ATOM 3231 C CA . VAL A 1 394 ? 9.467 17.350 -5.693 1.00 90.00 394 VAL A CA 1
ATOM 3232 C C . VAL A 1 394 ? 10.952 17.676 -5.616 1.00 90.00 394 VAL A C 1
ATOM 3234 O O . VAL A 1 394 ? 11.706 17.449 -6.558 1.00 90.00 394 VAL A O 1
ATOM 3237 N N . SER A 1 395 ? 11.382 18.193 -4.469 1.00 88.69 395 SER A N 1
ATOM 3238 C CA . SER A 1 395 ? 12.791 18.420 -4.171 1.00 88.69 395 SER A CA 1
ATOM 3239 C C . SER A 1 395 ? 13.292 17.393 -3.161 1.00 88.69 395 SER A C 1
ATOM 3241 O O . SER A 1 395 ? 12.561 16.960 -2.265 1.00 88.69 395 SER A O 1
ATOM 3243 N N . GLN A 1 396 ? 14.548 16.986 -3.323 1.00 85.50 396 GLN A N 1
ATOM 3244 C CA . GLN A 1 396 ? 15.229 16.073 -2.417 1.00 85.50 396 GLN A CA 1
ATOM 3245 C C . GLN A 1 396 ? 16.385 16.809 -1.741 1.00 85.50 396 GLN A C 1
ATOM 3247 O O . GLN A 1 396 ? 17.280 17.307 -2.422 1.00 85.50 396 GLN A O 1
ATOM 3252 N N . ASP A 1 397 ? 16.358 16.856 -0.411 1.00 82.31 397 ASP A N 1
ATOM 3253 C CA . ASP A 1 397 ? 17.448 17.357 0.425 1.00 82.31 397 ASP A CA 1
ATOM 3254 C C . ASP A 1 397 ? 17.923 16.222 1.343 1.00 82.31 397 ASP A C 1
ATOM 3256 O O . ASP A 1 397 ? 17.239 15.832 2.296 1.00 82.31 397 ASP A O 1
ATOM 3260 N N . GLY A 1 398 ? 19.049 15.601 0.980 1.00 82.06 398 GLY A N 1
ATOM 3261 C CA . GLY A 1 398 ? 19.508 14.346 1.579 1.00 82.06 398 GLY A CA 1
ATOM 3262 C C . GLY A 1 398 ? 18.462 13.229 1.452 1.00 82.06 398 GLY A C 1
ATOM 3263 O O . GLY A 1 398 ? 18.057 12.856 0.349 1.00 82.06 398 GLY A O 1
ATOM 3264 N N . ASP A 1 399 ? 18.001 12.719 2.595 1.00 77.31 399 ASP A N 1
ATOM 3265 C CA . ASP A 1 399 ? 16.962 11.681 2.684 1.00 77.31 399 ASP A CA 1
ATOM 3266 C C . ASP A 1 399 ? 15.534 12.252 2.786 1.00 77.31 399 ASP A C 1
ATOM 3268 O O . ASP A 1 399 ? 14.560 11.511 2.946 1.00 77.31 399 ASP A O 1
ATOM 3272 N N . MET A 1 400 ? 15.373 13.576 2.734 1.00 82.88 400 MET A N 1
ATOM 3273 C CA . MET A 1 400 ? 14.078 14.224 2.905 1.00 82.88 400 MET A CA 1
ATOM 3274 C C . MET A 1 400 ? 13.501 14.669 1.561 1.00 82.88 400 MET A C 1
ATOM 3276 O O . MET A 1 400 ? 14.074 15.504 0.865 1.00 82.88 400 MET A O 1
ATOM 3280 N N . LEU A 1 401 ? 12.322 14.141 1.225 1.00 88.50 401 LEU A N 1
ATOM 3281 C CA . LEU A 1 401 ? 11.531 14.607 0.087 1.00 88.50 401 LEU A CA 1
ATOM 3282 C C . LEU A 1 401 ? 10.558 15.701 0.522 1.00 88.50 401 LEU A C 1
ATOM 3284 O O . LEU A 1 401 ? 9.809 15.523 1.491 1.00 88.50 401 LEU A O 1
ATOM 3288 N N . THR A 1 402 ? 10.545 16.793 -0.236 1.00 91.38 402 THR A N 1
ATOM 3289 C CA . THR A 1 402 ? 9.616 17.911 -0.075 1.00 91.38 402 THR A CA 1
ATOM 3290 C C . THR A 1 402 ? 8.777 18.061 -1.338 1.00 91.38 402 THR A C 1
ATOM 3292 O O . THR A 1 402 ? 9.303 18.179 -2.439 1.00 91.38 402 THR A O 1
ATOM 3295 N N . PHE A 1 403 ? 7.459 18.060 -1.177 1.00 93.38 403 PHE A N 1
ATOM 3296 C CA . PHE A 1 403 ? 6.472 18.110 -2.247 1.00 93.38 403 PHE A CA 1
ATOM 3297 C C . PHE A 1 403 ? 5.850 19.505 -2.314 1.00 93.38 403 PHE A C 1
ATOM 3299 O O . PHE A 1 403 ? 5.326 19.997 -1.310 1.00 93.38 403 PHE A O 1
ATOM 3306 N N . ALA A 1 404 ? 5.881 20.126 -3.491 1.00 94.06 404 ALA A N 1
ATOM 3307 C CA . ALA A 1 404 ? 5.187 21.379 -3.762 1.00 94.06 404 ALA A CA 1
ATOM 3308 C C . ALA A 1 404 ? 3.733 21.082 -4.153 1.00 94.06 404 ALA A C 1
ATOM 3310 O O . ALA A 1 404 ? 3.467 20.500 -5.206 1.00 94.06 404 ALA A O 1
ATOM 3311 N N . ILE A 1 405 ? 2.790 21.463 -3.295 1.00 95.38 405 ILE A N 1
ATOM 3312 C CA . ILE A 1 405 ? 1.355 21.230 -3.470 1.00 95.38 405 ILE A CA 1
ATOM 3313 C C . ILE A 1 405 ? 0.696 22.547 -3.853 1.00 95.38 405 ILE A C 1
ATOM 3315 O O . ILE A 1 405 ? 0.760 23.523 -3.110 1.00 95.38 405 ILE A O 1
ATOM 3319 N N . THR A 1 406 ? 0.009 22.552 -4.989 1.00 92.88 406 THR A N 1
ATOM 3320 C CA . THR A 1 406 ? -0.783 23.686 -5.466 1.00 92.88 406 THR A CA 1
ATOM 3321 C C . THR A 1 406 ? -2.269 23.365 -5.372 1.00 92.88 406 THR A C 1
ATOM 3323 O O . THR A 1 406 ? -2.682 22.243 -5.654 1.00 92.88 406 THR A O 1
ATOM 3326 N N . SER A 1 407 ? -3.084 24.333 -4.953 1.00 91.31 407 SER A N 1
ATOM 3327 C CA . SER A 1 407 ? -4.542 24.190 -4.883 1.00 91.31 407 SER A CA 1
ATOM 3328 C C . SER A 1 407 ? -5.251 25.509 -5.189 1.00 91.31 407 SER A C 1
ATOM 3330 O O . SER A 1 407 ? -4.691 26.587 -4.986 1.00 91.31 407 SER A O 1
ATOM 3332 N N . GLN A 1 408 ? -6.481 25.443 -5.704 1.00 85.88 408 GLN A N 1
ATOM 3333 C CA . GLN A 1 408 ? -7.309 26.618 -5.982 1.00 85.88 408 GLN A CA 1
ATOM 3334 C C . GLN A 1 408 ? -8.471 26.717 -4.994 1.00 85.88 408 GLN A C 1
ATOM 3336 O O . GLN A 1 408 ? -9.199 25.748 -4.750 1.00 85.88 408 GLN A O 1
ATOM 3341 N N . ASN A 1 409 ? -8.662 27.922 -4.460 1.00 77.81 409 ASN A N 1
ATOM 3342 C CA . ASN A 1 409 ? -9.787 28.240 -3.597 1.00 77.81 409 ASN A CA 1
ATOM 3343 C C . ASN A 1 409 ? -11.037 28.546 -4.446 1.00 77.81 409 ASN A C 1
ATOM 3345 O O . ASN A 1 409 ? -10.975 29.288 -5.426 1.00 77.81 409 ASN A O 1
ATOM 3349 N N . LEU A 1 410 ? -12.182 27.998 -4.051 1.00 68.38 410 LEU A N 1
ATOM 3350 C CA . LEU A 1 410 ? -13.488 28.209 -4.672 1.00 68.38 410 LEU A CA 1
ATOM 3351 C C . LEU A 1 410 ? -13.983 29.661 -4.523 1.00 68.38 410 LEU A C 1
ATOM 3353 O O . LEU A 1 410 ? -14.812 30.091 -5.318 1.00 68.38 410 LEU A O 1
ATOM 3357 N N . SER A 1 411 ? -13.462 30.449 -3.568 1.00 64.56 411 SER A N 1
ATOM 3358 C CA . SER A 1 411 ? -13.790 31.882 -3.427 1.00 64.56 411 SER A CA 1
ATOM 3359 C C . SER A 1 411 ? -13.045 32.816 -4.391 1.00 64.56 411 SER A C 1
ATOM 3361 O O . SER A 1 411 ? -13.137 34.031 -4.235 1.00 64.56 411 SER A O 1
ATOM 3363 N N . GLY A 1 412 ? -12.294 32.298 -5.369 1.00 55.72 412 GLY A N 1
ATOM 3364 C CA . GLY A 1 412 ? -11.658 33.117 -6.413 1.00 55.72 412 GLY A CA 1
ATOM 3365 C C . GLY A 1 412 ? -10.393 33.877 -5.989 1.00 55.72 412 GLY A C 1
ATOM 3366 O O . GLY A 1 412 ? -9.814 34.595 -6.800 1.00 55.72 412 GLY A O 1
ATOM 3367 N N . SER A 1 413 ? -9.920 33.710 -4.750 1.00 55.06 413 SER A N 1
ATOM 3368 C CA . SER A 1 413 ? -8.573 34.131 -4.345 1.00 55.06 413 SER A CA 1
ATOM 3369 C C . SER A 1 413 ? -7.542 33.188 -4.973 1.00 55.06 413 SER A C 1
ATOM 3371 O O . SER A 1 413 ? -7.768 31.978 -4.972 1.00 55.06 413 SER A O 1
ATOM 3373 N N . GLY A 1 414 ? -6.443 33.736 -5.504 1.00 62.97 414 GLY A N 1
ATOM 3374 C CA . GLY A 1 414 ? -5.425 33.020 -6.287 1.00 62.97 414 GLY A CA 1
ATOM 3375 C C . GLY A 1 414 ? -4.938 31.684 -5.702 1.00 62.97 414 GLY A C 1
ATOM 3376 O O . GLY A 1 414 ? -5.111 31.392 -4.520 1.00 62.97 414 GLY A O 1
ATOM 3377 N N . GLY A 1 415 ? -4.335 30.856 -6.562 1.00 76.50 415 GLY A N 1
ATOM 3378 C CA . GLY A 1 415 ? -3.840 29.532 -6.180 1.00 76.50 415 GLY A CA 1
ATOM 3379 C C . GLY A 1 415 ? -2.848 29.593 -5.016 1.00 76.50 415 GLY A C 1
ATOM 3380 O O . GLY A 1 415 ? -1.966 30.450 -4.992 1.00 76.50 415 GLY A O 1
ATOM 3381 N N . VAL A 1 416 ? -2.998 28.680 -4.058 1.00 86.19 416 VAL A N 1
ATOM 3382 C CA . VAL A 1 416 ? -2.106 28.550 -2.904 1.00 86.19 416 VAL A CA 1
ATOM 3383 C C . VAL A 1 416 ? -1.084 27.460 -3.198 1.00 86.19 416 VAL A C 1
ATOM 3385 O O . VAL A 1 416 ? -1.456 26.380 -3.658 1.00 86.19 416 VAL A O 1
ATOM 3388 N N . CYS A 1 417 ? 0.191 27.749 -2.941 1.00 91.12 417 CYS A N 1
ATOM 3389 C CA . CYS A 1 417 ? 1.288 26.793 -3.035 1.00 91.12 417 CYS A CA 1
ATOM 3390 C C . CYS A 1 417 ? 1.886 26.574 -1.643 1.00 91.12 417 CYS A C 1
ATOM 3392 O O . CYS A 1 417 ? 2.260 27.538 -0.974 1.00 91.12 417 CYS A O 1
ATOM 3394 N N . VAL A 1 418 ? 1.967 25.318 -1.209 1.00 92.69 418 VAL A N 1
ATOM 3395 C CA . VAL A 1 418 ? 2.549 24.919 0.077 1.00 92.69 418 VAL A CA 1
ATOM 3396 C C . VAL A 1 418 ? 3.555 23.795 -0.125 1.00 92.69 418 VAL A C 1
ATOM 3398 O O . VAL A 1 418 ? 3.400 22.960 -1.011 1.00 92.69 418 VAL A O 1
ATOM 3401 N N . PHE A 1 419 ? 4.575 23.751 0.724 1.00 92.81 419 PHE A N 1
ATOM 3402 C CA . PHE A 1 419 ? 5.601 22.713 0.696 1.00 92.81 419 PHE A CA 1
ATOM 3403 C C . PHE A 1 419 ? 5.391 21.753 1.864 1.00 92.81 419 PHE A C 1
ATOM 3405 O O . PHE A 1 419 ? 5.196 22.190 3.003 1.00 92.81 419 PHE A O 1
ATOM 3412 N N . ARG A 1 420 ? 5.384 20.448 1.585 1.00 93.38 420 ARG A N 1
ATOM 3413 C CA . ARG A 1 420 ? 5.134 19.403 2.587 1.00 93.38 420 ARG A CA 1
ATOM 3414 C C . ARG A 1 420 ? 6.133 18.275 2.473 1.00 93.38 420 ARG A C 1
ATOM 3416 O O . ARG A 1 420 ? 6.443 17.821 1.380 1.00 93.38 420 ARG A O 1
ATOM 3423 N N . THR A 1 421 ? 6.590 17.788 3.609 1.00 92.69 421 THR A N 1
ATOM 3424 C CA . THR A 1 421 ? 7.371 16.558 3.719 1.00 92.69 421 THR A CA 1
ATOM 3425 C C . THR A 1 421 ? 6.444 15.356 3.843 1.00 92.69 421 THR A C 1
ATOM 3427 O O . THR A 1 421 ? 5.277 15.497 4.208 1.00 92.69 421 THR A O 1
ATOM 3430 N N . TYR A 1 422 ? 6.954 14.145 3.606 1.00 90.88 422 TYR A N 1
ATOM 3431 C CA . TYR A 1 422 ? 6.157 12.932 3.824 1.00 90.88 422 TYR A CA 1
ATOM 3432 C C . TYR A 1 422 ? 5.660 12.790 5.282 1.00 90.88 422 TYR A C 1
ATOM 3434 O O . TYR A 1 422 ? 4.558 12.301 5.515 1.00 90.88 422 TYR A O 1
ATOM 3442 N N . GLU A 1 423 ? 6.421 13.270 6.270 1.00 90.69 423 GLU A N 1
ATOM 3443 C CA . GLU A 1 423 ? 5.993 13.264 7.678 1.00 90.69 423 GLU A CA 1
ATOM 3444 C C . GLU A 1 423 ? 4.761 14.155 7.916 1.00 90.69 423 GLU A C 1
ATOM 3446 O O . GLU A 1 423 ? 3.907 13.809 8.732 1.00 90.69 423 GLU A O 1
ATOM 3451 N N . ASP A 1 424 ? 4.604 15.244 7.155 1.00 93.06 424 ASP A N 1
ATOM 3452 C CA . ASP A 1 424 ? 3.405 16.087 7.226 1.00 93.06 424 ASP A CA 1
ATOM 3453 C C . ASP A 1 424 ? 2.164 15.340 6.708 1.00 93.06 424 ASP A C 1
ATOM 3455 O O . ASP A 1 424 ? 1.064 15.514 7.236 1.00 93.06 424 ASP A O 1
ATOM 3459 N N . PHE A 1 425 ? 2.322 14.469 5.703 1.00 93.75 425 PHE A N 1
ATOM 3460 C CA . PHE A 1 425 ? 1.235 13.606 5.229 1.00 93.75 425 PHE A CA 1
ATOM 3461 C C . PHE A 1 425 ? 0.844 12.553 6.271 1.00 93.75 425 PHE A C 1
ATOM 3463 O O . PHE A 1 425 ? -0.347 12.306 6.470 1.00 93.75 425 PHE A O 1
ATOM 3470 N N . ILE A 1 426 ? 1.823 11.960 6.969 1.00 90.69 426 ILE A N 1
ATOM 3471 C CA . ILE A 1 426 ? 1.555 11.051 8.095 1.00 90.69 426 ILE A CA 1
ATOM 3472 C C . ILE A 1 426 ? 0.791 11.794 9.190 1.00 90.69 426 ILE A C 1
ATOM 3474 O O . ILE A 1 426 ? -0.192 11.273 9.718 1.00 90.69 426 ILE A O 1
ATOM 3478 N N . TRP A 1 427 ? 1.229 13.009 9.525 1.00 90.94 427 TRP A N 1
ATOM 3479 C CA . TRP A 1 427 ? 0.546 13.848 10.498 1.00 90.94 427 TRP A CA 1
ATOM 3480 C C . TRP A 1 427 ? -0.901 14.119 10.075 1.00 90.94 427 TRP A C 1
ATOM 3482 O O . TRP A 1 427 ? -1.808 13.910 10.878 1.00 90.94 427 TRP A O 1
ATOM 3492 N N . LEU A 1 428 ? -1.145 14.482 8.810 1.00 92.25 428 LEU A N 1
ATOM 3493 C CA . LEU A 1 428 ? -2.498 14.700 8.294 1.00 92.25 428 LEU A CA 1
ATOM 3494 C C . LEU A 1 428 ? -3.350 13.430 8.425 1.00 92.25 428 LEU A C 1
ATOM 3496 O O . LEU A 1 428 ? -4.453 13.492 8.961 1.00 92.25 428 LEU A O 1
ATOM 3500 N N . GLN A 1 429 ? -2.833 12.274 7.995 1.00 90.56 429 GLN A N 1
ATOM 3501 C CA . GLN A 1 429 ? -3.526 10.987 8.116 1.00 90.56 429 GLN A CA 1
ATOM 3502 C C . GLN A 1 429 ? -3.904 10.686 9.575 1.00 90.56 429 GLN A C 1
ATOM 3504 O O . GLN A 1 429 ? -5.027 10.276 9.867 1.00 90.56 429 GLN A O 1
ATOM 3509 N N . GLN A 1 430 ? -2.985 10.924 10.512 1.00 86.50 430 GLN A N 1
ATOM 3510 C CA . GLN A 1 430 ? -3.235 10.732 11.939 1.00 86.50 430 GLN A CA 1
ATOM 3511 C C . GLN A 1 430 ? -4.259 11.728 12.490 1.00 86.50 430 GLN A C 1
ATOM 3513 O O . GLN A 1 430 ? -5.103 11.335 13.295 1.00 86.50 430 GLN A O 1
ATOM 3518 N N . SER A 1 431 ? -4.223 12.987 12.056 1.00 87.19 431 SER A N 1
ATOM 3519 C CA . SER A 1 431 ? -5.203 14.015 12.426 1.00 87.19 431 SER A CA 1
ATOM 3520 C C . SER A 1 431 ? -6.603 13.689 11.903 1.00 87.19 431 SER A C 1
ATOM 3522 O O . SER A 1 431 ? -7.590 13.939 12.593 1.00 87.19 431 SER A O 1
ATOM 3524 N N . LEU A 1 432 ? -6.702 13.070 10.723 1.00 87.56 432 LEU A N 1
ATOM 3525 C CA . LEU A 1 432 ? -7.961 12.550 10.186 1.00 87.56 432 LEU A CA 1
ATOM 3526 C C . LEU A 1 432 ? -8.487 11.364 11.019 1.00 87.56 432 LEU A C 1
ATOM 3528 O O . LEU A 1 432 ? -9.693 11.255 11.221 1.00 87.56 432 LEU A O 1
ATOM 3532 N N . PHE A 1 433 ? -7.604 10.504 11.541 1.00 81.75 433 PHE A N 1
ATOM 3533 C CA . PHE A 1 433 ? -7.982 9.368 12.395 1.00 81.75 433 PHE A CA 1
ATOM 3534 C C . PHE A 1 433 ? -8.320 9.740 13.845 1.00 81.75 433 PHE A C 1
ATOM 3536 O O . PHE A 1 433 ? -9.154 9.083 14.463 1.00 81.75 433 PHE A O 1
ATOM 3543 N N . SER A 1 434 ? -7.664 10.756 14.409 1.00 74.81 434 SER A N 1
ATOM 3544 C CA . SER A 1 434 ? -7.694 11.061 15.852 1.00 74.81 434 SER A CA 1
ATOM 3545 C C . SER A 1 434 ? -8.928 11.850 16.305 1.00 74.81 434 SER A C 1
ATOM 3547 O O . SER A 1 434 ? -8.941 12.413 17.398 1.00 74.81 434 SER A O 1
ATOM 3549 N N . GLN A 1 435 ? -9.974 11.910 15.483 1.00 68.94 435 GLN A N 1
ATOM 3550 C CA . GLN A 1 435 ? -11.244 12.546 15.829 1.00 68.94 435 GLN A CA 1
ATOM 3551 C C . GLN A 1 435 ? -12.078 11.592 16.707 1.00 68.94 435 GLN A C 1
ATOM 3553 O O . GLN A 1 435 ? -13.044 10.982 16.254 1.00 68.94 435 GLN A O 1
ATOM 3558 N N . GLU A 1 436 ? -11.659 11.440 17.970 1.00 54.53 436 GLU A N 1
ATOM 3559 C CA . GLU A 1 436 ? -12.260 10.524 18.958 1.00 54.53 436 GLU A CA 1
ATOM 3560 C C . GLU A 1 436 ? -13.742 10.839 19.252 1.00 54.53 436 GLU A C 1
ATOM 3562 O O . GLU A 1 436 ? -14.506 9.929 19.563 1.00 54.53 436 GLU A O 1
ATOM 3567 N N . ASP A 1 437 ? -14.175 12.090 19.071 1.00 62.66 437 ASP A N 1
ATOM 3568 C CA . ASP A 1 437 ? -15.530 12.550 19.412 1.00 62.66 437 ASP A CA 1
ATOM 3569 C C . ASP A 1 437 ? -16.577 12.337 18.299 1.00 62.66 437 ASP A C 1
ATOM 3571 O O . ASP A 1 437 ? -17.743 12.702 18.464 1.00 62.66 437 ASP A O 1
ATOM 3575 N N . VAL A 1 438 ? -16.195 11.759 17.152 1.00 79.06 438 VAL A N 1
ATOM 3576 C CA . VAL A 1 438 ? -17.095 11.570 16.001 1.00 79.06 438 VAL A CA 1
ATOM 3577 C C . VAL A 1 438 ? -17.186 10.081 15.641 1.00 79.06 438 VAL A C 1
ATOM 3579 O O . VAL A 1 438 ? -16.419 9.592 14.806 1.00 79.06 438 VAL A O 1
ATOM 3582 N N . PRO A 1 439 ? -18.150 9.331 16.217 1.00 78.75 439 PRO A N 1
ATOM 3583 C CA . PRO A 1 439 ? -18.286 7.894 15.973 1.00 78.75 439 PRO A CA 1
ATOM 3584 C C . PRO A 1 439 ? -18.476 7.546 14.490 1.00 78.75 439 PRO A C 1
ATOM 3586 O O . PRO A 1 439 ? -18.063 6.480 14.050 1.00 78.75 439 PRO A O 1
ATOM 3589 N N . GLU A 1 440 ? -19.046 8.454 13.692 1.00 85.50 440 GLU A N 1
ATOM 3590 C CA . GLU A 1 440 ? -19.248 8.288 12.244 1.00 85.50 440 GLU A CA 1
ATOM 3591 C C . GLU A 1 440 ? -17.948 7.980 11.488 1.00 85.50 440 GLU A C 1
ATOM 3593 O O . GLU A 1 440 ? -17.949 7.168 10.564 1.00 85.50 440 GLU A O 1
ATOM 3598 N N . LEU A 1 441 ? -16.818 8.545 11.921 1.00 88.00 441 LEU A N 1
ATOM 3599 C CA . LEU A 1 441 ? -15.520 8.354 11.268 1.00 88.00 441 LEU A CA 1
ATOM 3600 C C . LEU A 1 441 ? -14.979 6.934 11.414 1.00 88.00 441 LEU A C 1
ATOM 3602 O O . LEU A 1 441 ? -14.214 6.468 10.571 1.00 88.00 441 LEU A O 1
ATOM 3606 N N . GLN A 1 442 ? -15.404 6.200 12.441 1.00 88.38 442 GLN A N 1
ATOM 3607 C CA . GLN A 1 442 ? -15.041 4.789 12.587 1.00 88.38 442 GLN A CA 1
ATOM 3608 C C . GLN A 1 442 ? -15.672 3.924 11.482 1.00 88.38 442 GLN A C 1
ATOM 3610 O O . GLN A 1 442 ? -15.173 2.838 11.194 1.00 88.38 442 GLN A O 1
ATOM 3615 N N . GLY A 1 443 ? -16.734 4.413 10.829 1.00 92.25 443 GLY A N 1
ATOM 3616 C CA . GLY A 1 443 ? -17.349 3.781 9.663 1.00 92.25 443 GLY A CA 1
ATOM 3617 C C . GLY A 1 443 ? -16.769 4.216 8.312 1.00 92.25 443 GLY A C 1
ATOM 3618 O O . GLY A 1 443 ? -17.169 3.647 7.302 1.00 92.25 443 GLY A O 1
ATOM 3619 N N . VAL A 1 444 ? -15.846 5.186 8.269 1.00 93.88 444 VAL A N 1
ATOM 3620 C CA . VAL A 1 444 ? -15.262 5.727 7.023 1.00 93.88 444 VAL A CA 1
ATOM 3621 C C . VAL A 1 444 ? -14.182 4.809 6.455 1.00 93.88 444 VAL A C 1
ATOM 3623 O O . VAL A 1 444 ? -13.322 4.330 7.202 1.00 93.88 444 VAL A O 1
ATOM 3626 N N . ILE A 1 445 ? -14.175 4.592 5.134 1.00 93.94 445 ILE A N 1
ATOM 3627 C CA . ILE A 1 445 ? -13.030 3.995 4.435 1.00 93.94 445 ILE A CA 1
ATOM 3628 C C . ILE A 1 445 ? -12.073 5.134 4.088 1.00 93.94 445 ILE A C 1
ATOM 3630 O O . ILE A 1 445 ? -12.267 5.858 3.116 1.00 93.94 445 ILE A O 1
ATOM 3634 N N . PHE A 1 446 ? -11.037 5.316 4.904 1.00 92.88 446 PHE A N 1
ATOM 3635 C CA . PHE A 1 446 ? -10.099 6.414 4.693 1.00 92.88 446 PHE A CA 1
ATOM 3636 C C . PHE A 1 446 ? -9.310 6.209 3.397 1.00 92.88 446 PHE A C 1
ATOM 3638 O O . PHE A 1 446 ? -8.820 5.097 3.171 1.00 92.88 446 PHE A O 1
ATOM 3645 N N . PRO A 1 447 ? -9.136 7.265 2.578 1.00 93.81 447 PRO A N 1
ATOM 3646 C CA . PRO A 1 447 ? -8.196 7.234 1.472 1.00 93.81 447 PRO A CA 1
ATOM 3647 C C . PRO A 1 447 ? -6.821 6.770 1.969 1.00 93.81 447 PRO A C 1
ATOM 3649 O O . PRO A 1 447 ? -6.327 7.305 2.965 1.00 93.81 447 PRO A O 1
ATOM 3652 N N . PRO A 1 448 ? -6.218 5.748 1.345 1.00 90.94 448 PRO A N 1
ATOM 3653 C CA . PRO A 1 448 ? -4.971 5.186 1.826 1.00 90.94 448 PRO A CA 1
ATOM 3654 C C . PRO A 1 448 ? -3.796 6.092 1.457 1.00 90.94 448 PRO A C 1
ATOM 3656 O O . PRO A 1 448 ? -3.557 6.367 0.278 1.00 90.94 448 PRO A O 1
ATOM 3659 N N . LEU A 1 449 ? -3.027 6.510 2.461 1.00 91.56 449 LEU A N 1
ATOM 3660 C CA . LEU A 1 449 ? -1.768 7.210 2.237 1.00 91.56 449 LEU A CA 1
ATOM 3661 C C . LEU A 1 449 ? -0.746 6.258 1.578 1.00 91.56 449 LEU A C 1
ATOM 3663 O O . LEU A 1 449 ? -0.564 5.138 2.064 1.00 91.56 449 LEU A O 1
ATOM 3667 N N . PRO A 1 450 ? -0.065 6.667 0.490 1.00 89.38 450 PRO A N 1
ATOM 3668 C CA . PRO A 1 450 ? 1.048 5.906 -0.065 1.00 89.38 450 PRO A CA 1
ATOM 3669 C C . PRO A 1 450 ? 2.140 5.631 0.963 1.00 89.38 450 PRO A C 1
ATOM 3671 O O . PRO A 1 450 ? 2.416 6.502 1.770 1.00 89.38 450 PRO A O 1
ATOM 3674 N N . GLY A 1 451 ? 2.760 4.446 0.933 1.00 83.94 451 GLY A N 1
ATOM 3675 C CA . GLY A 1 451 ? 3.800 4.075 1.900 1.00 83.94 451 GLY A CA 1
ATOM 3676 C C . GLY A 1 451 ? 5.040 4.972 1.829 1.00 83.94 451 GLY A C 1
ATOM 3677 O O . GLY A 1 451 ? 5.363 5.489 0.767 1.00 83.94 451 GLY A O 1
ATOM 3678 N N . LYS A 1 452 ? 5.757 5.118 2.953 1.00 84.75 452 LYS A N 1
ATOM 3679 C CA . LYS A 1 452 ? 6.906 6.032 3.091 1.00 84.75 452 LYS A CA 1
ATOM 3680 C C . LYS A 1 452 ? 7.954 5.817 1.991 1.00 84.75 452 LYS A C 1
ATOM 3682 O O . LYS A 1 452 ? 8.396 4.678 1.830 1.00 84.75 452 LYS A O 1
ATOM 3687 N N . PRO A 1 453 ? 8.395 6.879 1.286 1.00 79.81 453 PRO A N 1
ATOM 3688 C CA . PRO A 1 453 ? 9.437 6.743 0.284 1.00 79.81 453 PRO A CA 1
ATOM 3689 C C . PRO A 1 453 ? 10.759 6.408 0.982 1.00 79.81 453 PRO A C 1
ATOM 3691 O O . PRO A 1 453 ? 11.071 6.965 2.037 1.00 79.81 453 PRO A O 1
ATOM 3694 N N . LEU A 1 454 ? 11.520 5.480 0.405 1.00 71.50 454 LEU A N 1
ATOM 3695 C CA . LEU A 1 454 ? 12.818 5.039 0.915 1.00 71.50 454 LEU A CA 1
ATOM 3696 C C . LEU A 1 454 ? 13.908 5.548 -0.040 1.00 71.50 454 LEU A C 1
ATOM 3698 O O . LEU A 1 454 ? 14.082 4.955 -1.106 1.00 71.50 454 LEU A O 1
ATOM 3702 N N . PRO A 1 455 ? 14.604 6.654 0.279 1.00 61.50 455 PRO A N 1
ATOM 3703 C CA . PRO A 1 455 ? 15.710 7.130 -0.542 1.00 61.50 455 PRO A CA 1
ATOM 3704 C C . PRO A 1 455 ? 16.859 6.104 -0.586 1.00 61.50 455 PRO A C 1
ATOM 3706 O O . PRO A 1 455 ? 17.137 5.370 0.362 1.00 61.50 455 PRO A O 1
ATOM 3709 N N . SER A 1 456 ? 17.475 6.015 -1.762 1.00 59.12 456 SER A N 1
ATOM 3710 C CA . SER A 1 456 ? 18.073 4.819 -2.374 1.00 59.12 456 SER A CA 1
ATOM 3711 C C . SER A 1 456 ? 19.437 4.335 -1.826 1.00 59.12 456 SER A C 1
ATOM 3713 O O . SER A 1 456 ? 20.184 3.696 -2.568 1.00 59.12 456 SER A O 1
ATOM 3715 N N . HIS A 1 457 ? 19.815 4.584 -0.568 1.00 53.16 457 HIS A N 1
ATOM 3716 C CA . HIS A 1 457 ? 21.185 4.257 -0.108 1.00 53.16 457 HIS A CA 1
ATOM 3717 C C . HIS A 1 457 ? 21.301 3.216 1.014 1.00 53.16 457 HIS A C 1
ATOM 3719 O O . HIS A 1 457 ? 22.384 2.671 1.207 1.00 53.16 457 HIS A O 1
ATOM 3725 N N . SER A 1 458 ? 20.217 2.874 1.716 1.00 53.00 458 SER A N 1
ATOM 3726 C CA . SER A 1 458 ? 20.271 1.973 2.884 1.00 53.00 458 SER A CA 1
ATOM 3727 C C . SER A 1 458 ? 19.455 0.681 2.751 1.00 53.00 458 SER A C 1
ATOM 3729 O O . SER A 1 458 ? 19.663 -0.259 3.520 1.00 53.00 458 SER A O 1
ATOM 3731 N N . HIS A 1 459 ? 18.536 0.596 1.786 1.00 60.62 459 HIS A N 1
ATOM 3732 C CA . HIS A 1 459 ? 17.596 -0.521 1.662 1.00 60.62 459 HIS A CA 1
ATOM 3733 C C . HIS A 1 459 ? 17.824 -1.334 0.384 1.00 60.62 459 HIS A C 1
ATOM 3735 O O . HIS A 1 459 ? 18.088 -0.784 -0.682 1.00 60.62 459 HIS A O 1
ATOM 3741 N N . THR A 1 460 ? 17.685 -2.662 0.474 1.00 66.75 460 THR A N 1
ATOM 3742 C CA . THR A 1 460 ? 17.772 -3.538 -0.702 1.00 66.75 460 THR A CA 1
ATOM 3743 C C . THR A 1 460 ? 16.585 -3.305 -1.637 1.00 66.75 460 THR A C 1
ATOM 3745 O O . THR A 1 460 ? 15.452 -3.122 -1.186 1.00 66.75 460 THR A O 1
ATOM 3748 N N . GLN A 1 461 ? 16.822 -3.382 -2.950 1.00 67.50 461 GLN A N 1
ATOM 3749 C CA . GLN A 1 461 ? 15.792 -3.199 -3.982 1.00 67.50 461 GLN A CA 1
ATOM 3750 C C . GLN A 1 461 ? 14.562 -4.098 -3.750 1.00 67.50 461 GLN A C 1
ATOM 3752 O O . GLN A 1 461 ? 13.429 -3.668 -3.948 1.00 67.50 461 GLN A O 1
ATOM 3757 N N . ALA A 1 462 ? 14.766 -5.318 -3.241 1.00 69.69 462 ALA A N 1
ATOM 3758 C CA . ALA A 1 462 ? 13.688 -6.242 -2.889 1.00 69.69 462 ALA A CA 1
ATOM 3759 C C . ALA A 1 462 ? 12.792 -5.730 -1.743 1.00 69.69 462 ALA A C 1
ATOM 3761 O O . ALA A 1 462 ? 11.570 -5.856 -1.823 1.00 69.69 462 ALA A O 1
ATOM 3762 N N . LYS A 1 463 ? 13.371 -5.123 -0.693 1.00 69.75 463 LYS A N 1
ATOM 3763 C CA . LYS A 1 463 ? 12.607 -4.538 0.426 1.00 69.75 463 LYS A CA 1
ATOM 3764 C C . LYS A 1 463 ? 11.789 -3.333 -0.041 1.00 69.75 463 LYS A C 1
ATOM 3766 O O . LYS A 1 463 ? 10.603 -3.238 0.267 1.00 69.75 463 LYS A O 1
ATOM 3771 N N . VAL A 1 464 ? 12.405 -2.466 -0.844 1.00 73.25 464 VAL A N 1
ATOM 3772 C CA . VAL A 1 464 ? 11.757 -1.274 -1.411 1.00 73.25 464 VAL A CA 1
ATOM 3773 C C . VAL A 1 464 ? 10.590 -1.672 -2.326 1.00 73.25 464 VAL A C 1
ATOM 3775 O O . VAL A 1 464 ? 9.485 -1.150 -2.176 1.00 73.25 464 VAL A O 1
ATOM 3778 N N . LEU A 1 465 ? 10.789 -2.663 -3.200 1.00 75.44 465 LEU A N 1
ATOM 3779 C CA . LEU A 1 465 ? 9.753 -3.187 -4.093 1.00 75.44 465 LEU A CA 1
ATOM 3780 C C . LEU A 1 465 ? 8.608 -3.875 -3.329 1.00 75.44 465 LEU A C 1
ATOM 3782 O O . LEU A 1 465 ? 7.436 -3.708 -3.675 1.00 75.44 465 LEU A O 1
ATOM 3786 N N . LYS A 1 466 ? 8.921 -4.622 -2.259 1.00 74.94 466 LYS A N 1
ATOM 3787 C CA . LYS A 1 466 ? 7.907 -5.236 -1.386 1.00 74.94 466 LYS A CA 1
ATOM 3788 C C . LYS A 1 466 ? 7.011 -4.160 -0.773 1.00 74.94 466 LYS A C 1
ATOM 3790 O O . LYS A 1 466 ? 5.794 -4.285 -0.865 1.00 74.94 466 LYS A O 1
ATOM 3795 N N . GLN A 1 467 ? 7.590 -3.091 -0.234 1.00 73.38 467 GLN A N 1
ATOM 3796 C CA . GLN A 1 467 ? 6.841 -2.037 0.453 1.00 73.38 467 GLN A CA 1
ATOM 3797 C C . GLN A 1 467 ? 6.062 -1.122 -0.501 1.00 73.38 467 GLN A C 1
ATOM 3799 O O . GLN A 1 467 ? 4.886 -0.851 -0.281 1.00 73.38 467 GLN A O 1
ATOM 3804 N N . LEU A 1 468 ? 6.701 -0.638 -1.563 1.00 77.12 468 LEU A N 1
ATOM 3805 C CA . LEU A 1 468 ? 6.151 0.435 -2.397 1.00 77.12 468 LEU A CA 1
ATOM 3806 C C . LEU A 1 468 ? 5.531 -0.050 -3.711 1.00 77.12 468 LEU A C 1
ATOM 3808 O O . LEU A 1 468 ? 4.840 0.731 -4.370 1.00 77.12 468 LEU A O 1
ATOM 3812 N N . GLY A 1 469 ? 5.771 -1.306 -4.104 1.00 83.19 469 GLY A N 1
ATOM 3813 C CA . GLY A 1 469 ? 5.281 -1.855 -5.367 1.00 83.19 469 GLY A CA 1
ATOM 3814 C C . GLY A 1 469 ? 5.706 -0.985 -6.549 1.00 83.19 469 GLY A C 1
ATOM 3815 O O . GLY A 1 469 ? 6.863 -0.571 -6.638 1.00 83.19 469 GLY A O 1
ATOM 3816 N N . PHE A 1 470 ? 4.756 -0.644 -7.421 1.00 82.62 470 PHE A N 1
ATOM 3817 C CA . PHE A 1 470 ? 4.993 0.220 -8.586 1.00 82.62 470 PHE A CA 1
ATOM 3818 C C . PHE A 1 470 ? 5.529 1.610 -8.227 1.00 82.62 470 PHE A C 1
ATOM 3820 O O . PHE A 1 470 ? 6.207 2.220 -9.044 1.00 82.62 470 PHE A O 1
ATOM 3827 N N . LEU A 1 471 ? 5.269 2.115 -7.014 1.00 82.25 471 LEU A N 1
ATOM 3828 C CA . LEU A 1 471 ? 5.735 3.446 -6.615 1.00 82.25 471 LEU A CA 1
ATOM 3829 C C . LEU A 1 471 ? 7.242 3.508 -6.344 1.00 82.25 471 LEU A C 1
ATOM 3831 O O . LEU A 1 471 ? 7.781 4.603 -6.214 1.00 82.25 471 LEU A O 1
ATOM 3835 N N . SER A 1 472 ? 7.903 2.352 -6.226 1.00 75.44 472 SER A N 1
ATOM 3836 C CA . SER A 1 472 ? 9.369 2.277 -6.145 1.00 75.44 472 SER A CA 1
ATOM 3837 C C . SER A 1 472 ? 10.063 2.325 -7.498 1.00 75.44 472 SER A C 1
ATOM 3839 O O . SER A 1 472 ? 11.286 2.416 -7.543 1.00 75.44 472 SER A O 1
ATOM 3841 N N . LEU A 1 473 ? 9.304 2.204 -8.586 1.00 69.50 473 LEU A N 1
ATOM 3842 C CA . LEU A 1 473 ? 9.854 2.100 -9.923 1.00 69.50 473 LEU A CA 1
ATOM 3843 C C . LEU A 1 473 ? 9.826 3.469 -10.619 1.00 69.50 473 LEU A C 1
ATOM 3845 O O . LEU A 1 473 ? 8.836 4.200 -10.543 1.00 69.50 473 LEU A O 1
ATOM 3849 N N . GLY A 1 474 ? 10.915 3.790 -11.321 1.00 63.94 474 GLY A N 1
ATOM 3850 C CA . GLY A 1 474 ? 11.083 5.016 -12.104 1.00 63.94 474 GLY A CA 1
ATOM 3851 C C . GLY A 1 474 ? 12.001 6.054 -11.449 1.00 63.94 474 GLY A C 1
ATOM 3852 O O . GLY A 1 474 ? 12.025 6.226 -10.234 1.00 63.94 474 GLY A O 1
ATOM 3853 N N . ASP A 1 475 ? 12.724 6.801 -12.281 1.00 61.25 475 ASP A N 1
ATOM 3854 C CA . ASP A 1 475 ? 13.888 7.592 -11.851 1.00 61.25 475 ASP A CA 1
ATOM 3855 C C . ASP A 1 475 ? 13.556 8.988 -11.277 1.00 61.25 475 ASP A C 1
ATOM 3857 O O . ASP A 1 475 ? 14.461 9.768 -10.990 1.00 61.25 475 ASP A O 1
ATOM 3861 N N . LYS A 1 476 ? 12.272 9.368 -11.145 1.00 67.25 476 LYS A N 1
ATOM 3862 C CA . LYS A 1 476 ? 11.876 10.782 -10.912 1.00 67.25 476 LYS A CA 1
ATOM 3863 C C . LYS A 1 476 ? 10.736 11.031 -9.919 1.00 67.25 476 LYS A C 1
ATOM 3865 O O . LYS A 1 476 ? 10.135 12.099 -9.963 1.00 67.25 476 LYS A O 1
ATOM 3870 N N . TRP A 1 477 ? 10.366 10.070 -9.070 1.00 81.88 477 TRP A N 1
ATOM 3871 C CA . TRP A 1 477 ? 9.263 10.211 -8.090 1.00 81.88 477 TRP A CA 1
ATOM 3872 C C . TRP A 1 477 ? 7.888 10.615 -8.668 1.00 81.88 477 TRP A C 1
ATOM 3874 O O . TRP A 1 477 ? 6.946 10.833 -7.911 1.00 81.88 477 TRP A O 1
ATOM 3884 N N . GLN A 1 478 ? 7.717 10.698 -9.990 1.00 85.00 478 GLN A N 1
ATOM 3885 C CA . GLN A 1 478 ? 6.504 11.229 -10.623 1.00 85.00 478 GLN A CA 1
ATOM 3886 C C . GLN A 1 478 ? 5.271 10.380 -10.305 1.00 85.00 478 GLN A C 1
ATOM 3888 O O . GLN A 1 478 ? 4.224 10.907 -9.934 1.00 85.00 478 GLN A O 1
ATOM 3893 N N . ILE A 1 479 ? 5.414 9.054 -10.390 1.00 86.56 479 ILE A N 1
ATOM 3894 C CA . ILE A 1 479 ? 4.352 8.099 -10.050 1.00 86.56 479 ILE A CA 1
ATOM 3895 C C . ILE A 1 479 ? 3.988 8.229 -8.565 1.00 86.56 479 ILE A C 1
ATOM 3897 O O . ILE A 1 479 ? 2.812 8.247 -8.204 1.00 86.56 479 ILE A O 1
ATOM 3901 N N . TYR A 1 480 ? 4.998 8.395 -7.709 1.00 88.94 480 TYR A N 1
ATOM 3902 C CA . TYR A 1 480 ? 4.817 8.609 -6.277 1.00 88.94 480 TYR A CA 1
ATOM 3903 C C . TYR A 1 480 ? 4.058 9.917 -5.982 1.00 88.94 480 TYR A C 1
ATOM 3905 O O . TYR A 1 480 ? 3.083 9.917 -5.228 1.00 88.94 480 TYR A O 1
ATOM 3913 N N . CYS A 1 481 ? 4.436 11.019 -6.637 1.00 91.50 481 CYS A N 1
ATOM 3914 C CA . CYS A 1 481 ? 3.741 12.304 -6.546 1.00 91.50 481 CYS A CA 1
ATOM 3915 C C . CYS A 1 481 ? 2.290 12.185 -7.019 1.00 91.50 481 CYS A C 1
ATOM 3917 O O . CYS A 1 481 ? 1.386 12.688 -6.357 1.00 91.50 481 CYS A O 1
ATOM 3919 N N . LYS A 1 482 ? 2.037 11.454 -8.111 1.00 90.75 482 LYS A N 1
ATOM 3920 C CA . LYS A 1 482 ? 0.673 11.218 -8.591 1.00 90.75 482 LYS A CA 1
ATOM 3921 C C . LYS A 1 482 ? -0.168 10.433 -7.581 1.00 90.75 482 LYS A C 1
ATOM 3923 O O . LYS A 1 482 ? -1.345 10.737 -7.407 1.00 90.75 482 LYS A O 1
ATOM 3928 N N . ALA A 1 483 ? 0.423 9.464 -6.882 1.00 92.19 483 ALA A N 1
ATOM 3929 C CA . ALA A 1 483 ? -0.258 8.722 -5.824 1.00 92.19 483 ALA A CA 1
ATOM 3930 C C . ALA A 1 483 ? -0.625 9.619 -4.625 1.00 92.19 483 ALA A C 1
ATOM 3932 O O . ALA A 1 483 ? -1.745 9.539 -4.121 1.00 92.19 483 ALA A O 1
ATOM 3933 N N . LEU A 1 484 ? 0.288 10.495 -4.189 1.00 94.31 484 LEU A N 1
ATOM 3934 C CA . LEU A 1 484 ? 0.018 11.473 -3.126 1.00 94.31 484 LEU A CA 1
ATOM 3935 C C . LEU A 1 484 ? -1.023 12.522 -3.543 1.00 94.31 484 LEU A C 1
ATOM 3937 O O . LEU A 1 484 ? -1.872 12.901 -2.737 1.00 94.31 484 LEU A O 1
ATOM 3941 N N . GLU A 1 485 ? -0.987 12.967 -4.800 1.00 94.81 485 GLU A N 1
ATOM 3942 C CA . GLU A 1 485 ? -1.998 13.857 -5.373 1.00 94.81 485 GLU A CA 1
ATOM 3943 C C . GLU A 1 485 ? -3.388 13.213 -5.298 1.00 94.81 485 GLU A C 1
ATOM 3945 O O . GLU A 1 485 ? -4.310 13.815 -4.750 1.00 94.81 485 GLU A O 1
ATOM 3950 N N . LEU A 1 486 ? -3.526 11.970 -5.776 1.00 92.75 486 LEU A N 1
ATOM 3951 C CA . LEU A 1 486 ? -4.786 11.222 -5.715 1.00 92.75 486 LEU A CA 1
ATOM 3952 C C . LEU A 1 486 ? -5.288 11.063 -4.277 1.00 92.75 486 LEU A C 1
ATOM 3954 O O . LEU A 1 486 ? -6.480 11.241 -4.032 1.00 92.75 486 LEU A O 1
ATOM 3958 N N . TYR A 1 487 ? -4.390 10.788 -3.325 1.00 95.31 487 TYR A N 1
ATOM 3959 C CA . TYR A 1 487 ? -4.729 10.747 -1.903 1.00 95.31 487 TYR A CA 1
ATOM 3960 C C . TYR A 1 487 ? -5.358 12.071 -1.439 1.00 95.31 487 TYR A C 1
ATOM 3962 O O . TYR A 1 487 ? -6.477 12.066 -0.926 1.00 95.31 487 TYR A O 1
ATOM 3970 N N . LEU A 1 488 ? -4.707 13.217 -1.675 1.00 95.88 488 LEU A N 1
ATOM 3971 C CA . LEU A 1 488 ? -5.237 14.521 -1.255 1.00 95.88 488 LEU A CA 1
ATOM 3972 C C . LEU A 1 488 ? -6.563 14.863 -1.936 1.00 95.88 488 LEU A C 1
ATOM 3974 O O . LEU A 1 488 ? -7.485 15.336 -1.272 1.00 95.88 488 LEU A O 1
ATOM 3978 N N . GLN A 1 489 ? -6.678 14.597 -3.239 1.00 94.62 489 GLN A N 1
ATOM 3979 C CA . GLN A 1 489 ? -7.913 14.805 -3.997 1.00 94.62 489 GLN A CA 1
ATOM 3980 C C . GLN A 1 489 ? -9.067 13.981 -3.412 1.00 94.62 489 GLN A C 1
ATOM 3982 O O . GLN A 1 489 ? -10.175 14.493 -3.262 1.00 94.62 489 GLN A O 1
ATOM 3987 N N . GLN A 1 490 ? -8.813 12.729 -3.027 1.00 93.25 490 GLN A N 1
ATOM 3988 C CA . GLN A 1 490 ? -9.818 11.848 -2.433 1.00 93.25 490 GLN A CA 1
ATOM 3989 C C . GLN A 1 490 ? -10.224 12.289 -1.024 1.00 93.25 490 GLN A C 1
ATOM 3991 O O . GLN A 1 490 ? -11.416 12.304 -0.723 1.00 93.25 490 GLN A O 1
ATOM 3996 N N . VAL A 1 491 ? -9.275 12.705 -0.175 1.00 94.12 491 VAL A N 1
ATOM 3997 C CA . VAL A 1 491 ? -9.608 13.247 1.155 1.00 94.12 491 VAL A CA 1
ATOM 3998 C C . VAL A 1 491 ? -10.421 14.541 1.014 1.00 94.12 491 VAL A C 1
ATOM 4000 O O . VAL A 1 491 ? -11.440 14.699 1.686 1.00 94.12 491 VAL A O 1
ATOM 4003 N N . ALA A 1 492 ? -10.030 15.442 0.107 1.00 93.81 492 ALA A N 1
ATOM 4004 C CA . ALA A 1 492 ? -10.729 16.706 -0.129 1.00 93.81 492 ALA A CA 1
ATOM 4005 C C . ALA A 1 492 ? -12.118 16.534 -0.771 1.00 93.81 492 ALA A C 1
ATOM 4007 O O . ALA A 1 492 ? -13.011 17.337 -0.512 1.00 93.81 492 ALA A O 1
ATOM 4008 N N . ALA A 1 493 ? -12.325 15.494 -1.583 1.00 91.75 493 ALA A N 1
ATOM 4009 C CA . ALA A 1 493 ? -13.622 15.188 -2.190 1.00 91.75 493 ALA A CA 1
ATOM 4010 C C . ALA A 1 493 ? -14.584 14.444 -1.243 1.00 91.75 493 ALA A C 1
ATOM 4012 O O . ALA A 1 493 ? -15.787 14.383 -1.504 1.00 91.75 493 ALA A O 1
ATOM 4013 N N . HIS A 1 494 ? -14.081 13.862 -0.152 1.00 91.56 494 HIS A N 1
ATOM 4014 C CA . HIS A 1 494 ? -14.880 13.047 0.757 1.00 91.56 494 HIS A CA 1
ATOM 4015 C C . HIS A 1 494 ? -15.796 13.907 1.646 1.00 91.56 494 HIS A C 1
ATOM 4017 O O . HIS A 1 494 ? -15.347 14.840 2.300 1.00 91.56 494 HIS A O 1
ATOM 4023 N N . THR A 1 495 ? -17.072 13.534 1.774 1.00 89.00 495 THR A N 1
ATOM 4024 C CA . THR A 1 495 ? -18.131 14.311 2.460 1.00 89.00 495 THR A CA 1
ATOM 4025 C C . THR A 1 495 ? -17.850 14.664 3.927 1.00 89.00 495 THR A C 1
ATOM 4027 O O . THR A 1 495 ? -18.206 15.755 4.376 1.00 89.00 495 THR A O 1
ATOM 4030 N N . LEU A 1 496 ? -17.253 13.738 4.686 1.00 88.56 496 LEU A N 1
ATOM 4031 C CA . LEU A 1 496 ? -16.860 13.942 6.088 1.00 88.56 496 LEU A CA 1
ATOM 4032 C C . LEU A 1 496 ? -15.440 14.511 6.241 1.00 88.56 496 LEU A C 1
ATOM 4034 O O . LEU A 1 496 ? -15.255 15.512 6.930 1.00 88.56 496 LEU A O 1
ATOM 4038 N N . LEU A 1 497 ? -14.440 13.907 5.588 1.00 90.94 497 LEU A N 1
ATOM 4039 C CA . LEU A 1 497 ? -13.032 14.297 5.741 1.00 90.94 497 LEU A CA 1
ATOM 4040 C C . LEU A 1 497 ? -12.746 15.716 5.229 1.00 90.94 497 LEU A C 1
ATOM 4042 O O . LEU A 1 497 ? -11.899 16.407 5.793 1.00 90.94 497 LEU A O 1
ATOM 4046 N N . SER A 1 498 ? -13.503 16.191 4.234 1.00 90.31 498 SER A N 1
ATOM 4047 C CA . SER A 1 498 ? -13.378 17.550 3.702 1.00 90.31 498 SER A CA 1
ATOM 4048 C C . SER A 1 498 ? -13.849 18.649 4.657 1.00 90.31 498 SER A C 1
ATOM 4050 O O . SER A 1 498 ? -13.732 19.831 4.359 1.00 90.31 498 SER A O 1
ATOM 4052 N N . LYS A 1 499 ? -14.402 18.304 5.819 1.00 87.19 499 LYS A N 1
ATOM 4053 C CA . LYS A 1 499 ? -14.754 19.282 6.858 1.00 87.19 499 LYS A CA 1
ATOM 4054 C C . LYS A 1 499 ? -13.660 19.420 7.914 1.00 87.19 499 LYS A C 1
ATOM 4056 O O . LYS A 1 499 ? -13.783 20.231 8.828 1.00 87.19 499 LYS A O 1
ATOM 4061 N N . ASN A 1 500 ? -12.595 18.624 7.821 1.00 87.19 500 ASN A N 1
ATOM 4062 C CA . ASN A 1 500 ? -11.520 18.647 8.796 1.00 87.19 500 ASN A CA 1
ATOM 4063 C C . ASN A 1 500 ? -10.675 19.925 8.640 1.00 87.19 500 ASN A C 1
ATOM 4065 O O . ASN A 1 500 ? -10.074 20.171 7.592 1.00 87.19 500 ASN A O 1
ATOM 4069 N N . LYS A 1 501 ? -10.598 20.726 9.709 1.00 87.56 501 LYS A N 1
ATOM 4070 C CA . LYS A 1 501 ? -9.811 21.968 9.751 1.00 87.56 501 LYS A CA 1
ATOM 4071 C C . LYS A 1 501 ? -8.320 21.731 9.488 1.00 87.56 501 LYS A C 1
ATOM 4073 O O . LYS A 1 501 ? -7.665 22.575 8.885 1.00 87.56 501 LYS A O 1
ATOM 4078 N N . GLU A 1 502 ? -7.786 20.581 9.886 1.00 89.75 502 GLU A N 1
ATOM 4079 C CA . GLU A 1 502 ? -6.380 20.249 9.661 1.00 89.75 502 GLU A CA 1
ATOM 4080 C C . GLU A 1 502 ? -6.070 19.985 8.191 1.00 89.75 502 GLU A C 1
ATOM 4082 O O . GLU A 1 502 ? -4.971 20.305 7.745 1.00 89.75 502 GLU A O 1
ATOM 4087 N N . LEU A 1 503 ? -7.039 19.504 7.402 1.00 91.44 503 LEU A N 1
ATOM 4088 C CA . LEU A 1 503 ? -6.877 19.431 5.950 1.00 91.44 503 LEU A CA 1
ATOM 4089 C C . LEU A 1 503 ? -6.795 20.835 5.331 1.00 91.44 503 LEU A C 1
ATOM 4091 O O . LEU A 1 503 ? -5.983 21.058 4.435 1.00 91.44 503 LEU A O 1
ATOM 4095 N N . TYR A 1 504 ? -7.581 21.795 5.834 1.00 88.56 504 TYR A N 1
ATOM 4096 C CA . TYR A 1 504 ? -7.495 23.188 5.383 1.00 88.56 504 TYR A CA 1
ATOM 4097 C C . TYR A 1 504 ? -6.107 23.751 5.672 1.00 88.56 504 TYR A C 1
ATOM 4099 O O . TYR A 1 504 ? -5.408 24.162 4.751 1.00 88.56 504 TYR A O 1
ATOM 4107 N N . ASN A 1 505 ? -5.673 23.669 6.933 1.00 89.06 505 ASN A N 1
ATOM 4108 C CA . ASN A 1 505 ? -4.356 24.134 7.361 1.00 89.06 505 ASN A CA 1
ATOM 4109 C C . ASN A 1 505 ? -3.238 23.466 6.548 1.00 89.06 505 ASN A C 1
ATOM 4111 O O . ASN A 1 505 ? -2.301 24.134 6.114 1.00 89.06 505 ASN A O 1
ATOM 4115 N N . PHE A 1 506 ? -3.357 22.162 6.283 1.00 92.69 506 PHE A N 1
ATOM 4116 C CA . PHE A 1 506 ? -2.394 21.419 5.482 1.00 92.69 506 PHE A CA 1
ATOM 4117 C C . PHE A 1 506 ? -2.278 21.956 4.050 1.00 92.69 506 PHE A C 1
ATOM 4119 O O . PHE A 1 506 ? -1.164 22.003 3.538 1.00 92.69 506 PHE A O 1
ATOM 4126 N N . LEU A 1 507 ? -3.374 22.388 3.420 1.00 91.75 507 LEU A N 1
ATOM 4127 C CA . LEU A 1 507 ? -3.378 22.896 2.042 1.00 91.75 507 LEU A CA 1
ATOM 4128 C C . LEU A 1 507 ? -3.120 24.406 1.932 1.00 91.75 507 LEU A C 1
ATOM 4130 O O . LEU A 1 507 ? -2.690 24.859 0.874 1.00 91.75 507 LEU A O 1
ATOM 4134 N N . SER A 1 508 ? -3.385 25.185 2.987 1.00 87.81 508 SER A N 1
ATOM 4135 C CA . SER A 1 508 ? -3.357 26.653 2.922 1.00 87.81 508 SER A CA 1
ATOM 4136 C C . SER A 1 508 ? -2.262 27.328 3.750 1.00 87.81 508 SER A C 1
ATOM 4138 O O . SER A 1 508 ? -1.915 28.472 3.467 1.00 87.81 508 SER A O 1
ATOM 4140 N N . SER A 1 509 ? -1.742 26.679 4.797 1.00 86.31 509 SER A N 1
ATOM 4141 C CA . SER A 1 509 ? -0.713 27.265 5.667 1.00 86.31 509 SER A CA 1
ATOM 4142 C C . SER A 1 509 ? 0.671 27.175 5.027 1.00 86.31 509 SER A C 1
ATOM 4144 O O . SER A 1 509 ? 1.080 26.104 4.582 1.00 86.31 509 SER A O 1
ATOM 4146 N N . SER A 1 510 ? 1.451 28.254 5.039 1.00 80.00 510 SER A N 1
ATOM 4147 C CA . SER A 1 510 ? 2.869 28.187 4.662 1.00 80.00 510 SER A CA 1
ATOM 4148 C C . SER A 1 510 ? 3.708 27.425 5.692 1.00 80.00 510 SER A C 1
ATOM 4150 O O . SER A 1 510 ? 4.703 26.802 5.333 1.00 80.00 510 SER A O 1
ATOM 4152 N N . GLU A 1 511 ? 3.301 27.436 6.963 1.00 79.75 511 GLU A N 1
ATOM 4153 C CA . GLU A 1 511 ? 3.996 26.723 8.034 1.00 79.75 511 GLU A CA 1
ATOM 4154 C C . GLU A 1 511 ? 3.678 25.225 7.994 1.00 79.75 511 GLU A C 1
ATOM 4156 O O . GLU A 1 511 ? 2.518 24.830 7.831 1.00 79.75 511 GLU A O 1
ATOM 4161 N N . SER A 1 512 ? 4.707 24.388 8.172 1.00 72.06 512 SER A N 1
ATOM 4162 C CA . SER A 1 512 ? 4.528 22.949 8.384 1.00 72.06 512 SER A CA 1
ATOM 4163 C C . SER A 1 512 ? 3.685 22.728 9.643 1.00 72.06 512 SER A C 1
ATOM 4165 O O . SER A 1 512 ? 3.973 23.378 10.656 1.00 72.06 512 SER A O 1
ATOM 4167 N N . PRO A 1 513 ? 2.710 21.803 9.642 1.00 70.12 513 PRO A N 1
ATOM 4168 C CA . PRO A 1 513 ? 2.023 21.414 10.863 1.00 70.12 513 PRO A CA 1
ATOM 4169 C C . PRO A 1 513 ? 3.075 20.924 11.863 1.00 70.12 513 PRO A C 1
ATOM 4171 O O . PRO A 1 513 ? 3.698 19.884 11.665 1.00 70.12 513 PRO A O 1
ATOM 4174 N N . GLY A 1 514 ? 3.377 21.727 12.888 1.00 56.50 514 GLY A N 1
ATOM 4175 C CA . GLY A 1 514 ? 4.470 21.423 13.810 1.00 56.50 514 GLY A CA 1
ATOM 4176 C C . GLY A 1 514 ? 4.321 20.014 14.386 1.00 56.50 514 GLY A C 1
ATOM 4177 O O . GLY A 1 514 ? 3.199 19.533 14.540 1.00 56.50 514 GLY A O 1
ATOM 4178 N N . LYS A 1 515 ? 5.443 19.357 14.726 1.00 58.44 515 LYS A N 1
ATOM 4179 C CA . LYS A 1 515 ? 5.496 18.012 15.339 1.00 58.44 515 LYS A CA 1
ATOM 4180 C C . LYS A 1 515 ? 4.801 17.986 16.713 1.00 58.44 515 LYS A C 1
ATOM 4182 O O . LYS A 1 515 ? 5.443 17.796 17.746 1.00 58.44 515 LYS A O 1
ATOM 4187 N N . GLN A 1 516 ? 3.491 18.192 16.772 1.00 51.25 516 GLN A N 1
ATOM 4188 C CA . GLN A 1 516 ? 2.704 17.866 17.942 1.00 51.25 516 GLN A CA 1
ATOM 4189 C C . GLN A 1 516 ? 2.684 16.348 18.045 1.00 51.25 516 GLN A C 1
ATOM 4191 O O . GLN A 1 516 ? 2.337 15.648 17.097 1.00 51.25 516 GLN A O 1
ATOM 4196 N N . ARG A 1 517 ? 3.110 15.832 19.201 1.00 43.31 517 ARG A N 1
ATOM 4197 C CA . ARG A 1 517 ? 3.014 14.407 19.515 1.00 43.31 517 ARG A CA 1
ATOM 4198 C C . ARG A 1 517 ? 1.535 14.021 19.520 1.00 43.31 517 ARG A C 1
ATOM 4200 O O . ARG A 1 517 ? 0.858 14.192 20.531 1.00 43.31 517 ARG A O 1
ATOM 4207 N N . SER A 1 518 ? 1.048 13.497 18.403 1.00 45.12 518 SER A N 1
ATOM 4208 C CA . SER A 1 518 ? -0.191 12.736 18.357 1.00 45.12 518 SER A CA 1
ATOM 4209 C C . SER A 1 518 ? -0.049 11.554 19.320 1.00 45.12 518 SER A C 1
ATOM 4211 O O . SER A 1 518 ? 0.992 10.888 19.397 1.00 45.12 518 SER A O 1
ATOM 4213 N N . LYS A 1 519 ? -1.078 11.310 20.134 1.00 45.56 519 LYS A N 1
ATOM 4214 C CA . LYS A 1 519 ? -1.138 10.074 20.916 1.00 45.56 519 LYS A CA 1
ATOM 4215 C C . LYS A 1 519 ? -1.220 8.942 19.901 1.00 45.56 519 LYS A C 1
ATOM 4217 O O . LYS A 1 519 ? -2.078 8.971 19.026 1.00 45.56 519 LYS A O 1
ATOM 4222 N N . LYS A 1 520 ? -0.328 7.956 19.996 1.00 43.34 520 LYS A N 1
ATOM 4223 C CA . LYS A 1 520 ? -0.431 6.739 19.187 1.00 43.34 520 LYS A CA 1
ATOM 4224 C C . LYS A 1 520 ? -1.707 6.008 19.613 1.00 43.34 520 LYS A C 1
ATOM 4226 O O . LYS A 1 520 ? -1.686 5.258 20.583 1.00 43.34 520 LYS A O 1
ATOM 4231 N N . GLY A 1 521 ? -2.815 6.281 18.928 1.00 47.56 521 GLY A N 1
ATOM 4232 C CA . GLY A 1 521 ? -4.035 5.498 19.047 1.00 47.56 521 GLY A CA 1
ATOM 4233 C C . GLY A 1 521 ? -3.763 4.050 18.639 1.00 47.56 521 GLY A C 1
ATOM 4234 O O . GLY A 1 521 ? -2.881 3.770 17.821 1.00 47.56 521 GLY A O 1
ATOM 4235 N N . ILE A 1 522 ? -4.525 3.126 19.219 1.00 44.62 522 ILE A N 1
ATOM 4236 C CA . ILE A 1 522 ? -4.381 1.665 19.064 1.00 44.62 522 ILE A CA 1
ATOM 4237 C C . ILE A 1 522 ? -4.515 1.212 17.586 1.00 44.62 522 ILE A C 1
ATOM 4239 O O . ILE A 1 522 ? -4.088 0.117 17.231 1.00 44.62 522 ILE A O 1
ATOM 4243 N N . PHE A 1 523 ? -5.004 2.086 16.702 1.00 46.91 523 PHE A N 1
ATOM 4244 C CA . PHE A 1 523 ? -5.195 1.855 15.267 1.00 46.91 523 PHE A CA 1
ATOM 4245 C C . PHE A 1 523 ? -3.898 1.655 14.459 1.00 46.91 523 PHE A C 1
ATOM 4247 O O . PHE A 1 523 ? -3.918 0.979 13.437 1.00 46.91 523 PHE A O 1
ATOM 4254 N N . ASN A 1 524 ? -2.740 2.138 14.929 1.00 46.88 524 ASN A N 1
ATOM 4255 C CA . ASN A 1 524 ? -1.473 1.983 14.189 1.00 46.88 524 ASN A CA 1
ATOM 4256 C C . ASN A 1 524 ? -0.915 0.544 14.181 1.00 46.88 524 ASN A C 1
ATOM 4258 O O . ASN A 1 524 ? 0.075 0.283 13.505 1.00 46.88 524 ASN A O 1
ATOM 4262 N N . ARG A 1 525 ? -1.498 -0.389 14.947 1.00 44.53 525 ARG A N 1
ATOM 4263 C CA . ARG A 1 525 ? -0.985 -1.765 15.080 1.00 44.53 525 ARG A CA 1
ATOM 4264 C C . ARG A 1 525 ? -1.577 -2.751 14.064 1.00 44.53 525 ARG A C 1
ATOM 4266 O O . ARG A 1 525 ? -1.081 -3.868 13.961 1.00 44.53 525 ARG A O 1
ATOM 4273 N N . LEU A 1 526 ? -2.623 -2.361 13.335 1.00 44.78 526 LEU A N 1
ATOM 4274 C CA . LEU A 1 526 ? -3.373 -3.265 12.456 1.00 44.78 526 LEU A CA 1
ATOM 4275 C C . LEU A 1 526 ? -2.931 -3.252 10.994 1.00 44.78 526 LEU A C 1
ATOM 4277 O O . LEU A 1 526 ? -3.038 -4.289 10.341 1.00 44.78 526 LEU A O 1
ATOM 4281 N N . SER A 1 527 ? -2.336 -2.157 10.504 1.00 44.91 527 SER A N 1
ATOM 4282 C CA . SER A 1 527 ? -1.824 -2.114 9.125 1.00 44.91 527 SER A CA 1
ATOM 4283 C C . SER A 1 527 ? -0.765 -3.195 8.875 1.00 44.91 527 SER A C 1
ATOM 4285 O O . SER A 1 527 ? -0.737 -3.796 7.809 1.00 44.91 527 SER A O 1
ATOM 4287 N N . GLN A 1 528 ? 0.039 -3.516 9.894 1.00 44.06 528 GLN A N 1
ATOM 4288 C CA . GLN A 1 528 ? 1.162 -4.449 9.791 1.00 44.06 528 GLN A CA 1
ATOM 4289 C C . GLN A 1 528 ? 0.734 -5.924 9.664 1.00 44.06 528 GLN A C 1
ATOM 4291 O O . GLN A 1 528 ? 1.463 -6.720 9.086 1.00 44.06 528 GLN A O 1
ATOM 4296 N N . VAL A 1 529 ? -0.454 -6.295 10.161 1.00 41.22 529 VAL A N 1
ATOM 4297 C CA . VAL A 1 529 ? -0.991 -7.673 10.072 1.00 41.22 529 VAL A CA 1
ATOM 4298 C C . VAL A 1 529 ? -1.725 -7.908 8.743 1.00 41.22 529 VAL A C 1
ATOM 4300 O O . VAL A 1 529 ? -1.941 -9.042 8.328 1.00 41.22 529 VAL A O 1
ATOM 4303 N N . MET A 1 530 ? -2.121 -6.840 8.048 1.00 46.72 530 MET A N 1
ATOM 4304 C CA . MET A 1 530 ? -2.975 -6.918 6.856 1.00 46.72 530 MET A CA 1
ATOM 4305 C C . MET A 1 530 ? -2.212 -6.830 5.528 1.00 46.72 530 MET A C 1
ATOM 4307 O O . MET A 1 530 ? -2.808 -7.073 4.473 1.00 46.72 530 MET A O 1
ATOM 4311 N N . GLU A 1 531 ? -0.907 -6.556 5.599 1.00 47.47 531 GLU A N 1
ATOM 4312 C CA . GLU A 1 531 ? 0.045 -6.467 4.483 1.00 47.47 531 GLU A CA 1
ATOM 4313 C C . GLU A 1 531 ? 0.196 -7.805 3.716 1.00 47.47 531 GLU A C 1
ATOM 4315 O O . GLU A 1 531 ? 0.534 -7.832 2.532 1.00 47.47 531 GLU A O 1
ATOM 4320 N N . GLU A 1 532 ? -0.103 -8.946 4.353 1.00 46.00 532 GLU A N 1
ATOM 4321 C CA . GLU A 1 532 ? 0.160 -10.283 3.792 1.00 46.00 532 GLU A CA 1
ATOM 4322 C C . GLU A 1 532 ? -0.805 -10.721 2.672 1.00 46.00 532 GLU A C 1
ATOM 4324 O O . GLU A 1 532 ? -0.543 -11.702 1.975 1.00 46.00 532 GLU A O 1
ATOM 4329 N N . MET A 1 533 ? -1.886 -9.977 2.408 1.00 47.09 533 MET A N 1
ATOM 4330 C CA . MET A 1 533 ? -2.857 -10.301 1.348 1.00 47.09 533 MET A CA 1
ATOM 4331 C C . MET A 1 533 ? -2.848 -9.314 0.172 1.00 47.09 533 MET A C 1
ATOM 4333 O O . MET A 1 533 ? -3.903 -8.849 -0.285 1.00 47.09 533 MET A O 1
ATOM 4337 N N . ARG A 1 534 ? -1.658 -9.033 -0.373 1.00 54.53 534 ARG A N 1
ATOM 4338 C CA . ARG A 1 534 ? -1.523 -8.430 -1.708 1.00 54.53 534 ARG A CA 1
ATOM 4339 C C . ARG A 1 534 ? -1.982 -9.449 -2.760 1.00 54.53 534 ARG A C 1
ATOM 4341 O O . ARG A 1 534 ? -1.392 -10.522 -2.896 1.00 54.53 534 ARG A O 1
ATOM 4348 N N . LYS A 1 535 ? -3.067 -9.128 -3.472 1.00 63.97 535 LYS A N 1
ATOM 4349 C CA . LYS A 1 535 ? -3.719 -10.031 -4.435 1.00 63.97 535 LYS A CA 1
ATOM 4350 C C . LYS A 1 535 ? -2.809 -10.356 -5.620 1.00 63.97 535 LYS A C 1
ATOM 4352 O O . LYS A 1 535 ? -2.180 -9.473 -6.195 1.00 63.97 535 LYS A O 1
ATOM 4357 N N . GLU A 1 536 ? -2.856 -11.620 -6.028 1.00 63.41 536 GLU A N 1
ATOM 4358 C CA . GLU A 1 536 ? -2.129 -12.245 -7.141 1.00 63.41 536 GLU A CA 1
ATOM 4359 C C . GLU A 1 536 ? -2.018 -11.387 -8.422 1.00 63.41 536 GLU A C 1
ATOM 4361 O O . GLU A 1 536 ? -0.970 -11.359 -9.059 1.00 63.41 536 GLU A O 1
ATOM 4366 N N . GLY A 1 537 ? -3.074 -10.652 -8.798 1.00 64.62 537 GLY A N 1
ATOM 4367 C CA . GLY A 1 537 ? -3.098 -9.850 -10.031 1.00 64.62 537 GLY A CA 1
ATOM 4368 C C . GLY A 1 537 ? -2.146 -8.645 -10.040 1.00 64.62 537 GLY A C 1
ATOM 4369 O O . GLY A 1 537 ? -1.523 -8.376 -11.062 1.00 64.62 537 GLY A O 1
ATOM 4370 N N . HIS A 1 538 ? -1.989 -7.949 -8.907 1.00 80.44 538 HIS A N 1
ATOM 4371 C CA . HIS A 1 538 ? -1.039 -6.832 -8.772 1.00 80.44 538 HIS A CA 1
ATOM 4372 C C . HIS A 1 538 ? 0.404 -7.326 -8.926 1.00 80.44 538 HIS A C 1
ATOM 4374 O O . HIS A 1 538 ? 1.168 -6.770 -9.711 1.00 80.44 538 HIS A O 1
ATOM 4380 N N . LYS A 1 539 ? 0.733 -8.432 -8.243 1.00 80.81 539 LYS A N 1
ATOM 4381 C CA . LYS A 1 539 ? 2.060 -9.061 -8.296 1.00 80.81 539 LYS A CA 1
ATOM 4382 C C . LYS A 1 539 ? 2.408 -9.520 -9.712 1.00 80.81 539 LYS A C 1
ATOM 4384 O O . LYS A 1 539 ? 3.481 -9.194 -10.204 1.00 80.81 539 LYS A O 1
ATOM 4389 N N . LYS A 1 540 ? 1.470 -10.180 -10.399 1.00 86.62 540 LYS A N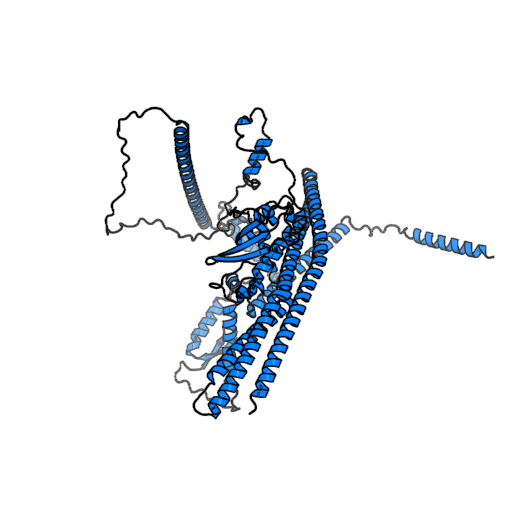 1
ATOM 4390 C CA . LYS A 1 540 ? 1.656 -10.618 -11.792 1.00 86.62 540 LYS A CA 1
ATOM 4391 C C . LYS A 1 540 ? 1.910 -9.458 -12.746 1.00 86.62 540 LYS A C 1
ATOM 4393 O O . LYS A 1 540 ? 2.789 -9.548 -13.595 1.00 86.62 540 LYS A O 1
ATOM 4398 N N . PHE A 1 541 ? 1.168 -8.357 -12.618 1.00 90.44 541 PHE A N 1
ATOM 4399 C CA . PHE A 1 541 ? 1.404 -7.196 -13.478 1.00 90.44 541 PHE A CA 1
ATOM 4400 C C . PHE A 1 541 ? 2.757 -6.532 -13.180 1.00 90.44 541 PHE A C 1
ATOM 4402 O O . PHE A 1 541 ? 3.454 -6.112 -14.099 1.00 90.44 541 PHE A O 1
ATOM 4409 N N . LEU A 1 542 ? 3.177 -6.510 -11.912 1.00 88.75 542 LEU A N 1
ATOM 4410 C CA . LEU A 1 542 ? 4.500 -6.024 -11.518 1.00 88.75 542 LEU A CA 1
ATOM 4411 C C . LEU A 1 542 ? 5.619 -6.875 -12.134 1.00 88.75 542 LEU A C 1
ATOM 4413 O O . LEU A 1 542 ? 6.589 -6.331 -12.653 1.00 88.75 542 LEU A O 1
ATOM 4417 N N . GLU A 1 543 ? 5.470 -8.200 -12.148 1.00 89.44 543 GLU A N 1
ATOM 4418 C CA . GLU A 1 543 ? 6.410 -9.111 -12.816 1.00 89.44 543 GLU A CA 1
ATOM 4419 C C . GLU A 1 543 ? 6.509 -8.852 -14.324 1.00 89.44 543 GLU A C 1
ATOM 4421 O O . GLU A 1 543 ? 7.610 -8.878 -14.879 1.00 89.44 543 GLU A O 1
ATOM 4426 N N . VAL A 1 544 ? 5.387 -8.554 -14.989 1.00 91.94 544 VAL A N 1
ATOM 4427 C CA . VAL A 1 544 ? 5.369 -8.175 -16.413 1.00 91.94 544 VAL A CA 1
ATOM 4428 C C . VAL A 1 544 ? 6.197 -6.910 -16.643 1.00 91.94 544 VAL A C 1
ATOM 4430 O O . VAL A 1 544 ? 7.048 -6.893 -17.533 1.00 91.94 544 VAL A O 1
ATOM 4433 N N . VAL A 1 545 ? 6.001 -5.879 -15.819 1.00 91.75 545 VAL A N 1
ATOM 4434 C CA . VAL A 1 545 ? 6.768 -4.625 -15.891 1.00 91.75 545 VAL A CA 1
ATOM 4435 C C . VAL A 1 545 ? 8.262 -4.878 -15.683 1.00 91.75 545 VAL A C 1
ATOM 4437 O O . VAL A 1 545 ? 9.079 -4.487 -16.515 1.00 91.75 545 VAL A O 1
ATOM 4440 N N . LEU A 1 546 ? 8.634 -5.604 -14.627 1.00 89.88 546 LEU A N 1
ATOM 4441 C CA . LEU A 1 546 ? 10.036 -5.929 -14.342 1.00 89.88 546 LEU A CA 1
ATOM 4442 C C . LEU A 1 546 ? 10.680 -6.746 -15.469 1.00 89.88 546 LEU A C 1
ATOM 4444 O O . LEU A 1 546 ? 11.857 -6.574 -15.780 1.00 89.88 546 LEU A O 1
ATOM 4448 N N . THR A 1 547 ? 9.915 -7.629 -16.110 1.00 93.44 547 THR A N 1
ATOM 4449 C CA . THR A 1 547 ? 10.391 -8.404 -17.261 1.00 93.44 547 THR A CA 1
ATOM 4450 C C . THR A 1 547 ? 10.678 -7.498 -18.457 1.00 93.44 547 THR A C 1
ATOM 4452 O O . THR A 1 547 ? 11.710 -7.662 -19.103 1.00 93.44 547 THR A O 1
ATOM 4455 N N . LYS A 1 548 ? 9.837 -6.490 -18.719 1.00 93.06 548 LYS A N 1
ATOM 4456 C CA . LYS A 1 548 ? 10.089 -5.493 -19.774 1.00 93.06 548 LYS A CA 1
ATOM 4457 C C . LYS A 1 548 ? 11.344 -4.662 -19.492 1.00 93.06 548 LYS A C 1
ATOM 4459 O O . LYS A 1 548 ? 12.147 -4.471 -20.400 1.00 93.06 548 LYS A O 1
ATOM 4464 N N . GLN A 1 549 ? 11.584 -4.264 -18.240 1.00 91.25 549 GLN A N 1
ATOM 4465 C CA . GLN A 1 549 ? 12.838 -3.598 -17.850 1.00 91.25 549 GLN A CA 1
ATOM 4466 C C . GLN A 1 549 ? 14.067 -4.496 -18.071 1.00 91.25 549 GLN A C 1
ATOM 4468 O O . GLN A 1 549 ? 15.087 -4.042 -18.587 1.00 91.25 549 GLN A O 1
ATOM 4473 N N . LYS A 1 550 ? 13.971 -5.794 -17.749 1.00 93.69 550 LYS A N 1
ATOM 4474 C CA . LYS A 1 550 ? 15.041 -6.769 -18.036 1.00 93.69 550 LYS A CA 1
ATOM 4475 C C . LYS A 1 550 ? 15.304 -6.915 -19.536 1.00 93.69 550 LYS A C 1
ATOM 4477 O O . LYS A 1 550 ? 16.461 -7.015 -19.935 1.00 93.69 550 LYS A O 1
ATOM 4482 N N . LEU A 1 551 ? 14.257 -6.908 -20.364 1.00 96.12 551 LEU A N 1
ATOM 4483 C CA . LEU A 1 551 ? 14.395 -6.934 -21.823 1.00 96.12 551 LEU A CA 1
ATOM 4484 C C . LEU A 1 551 ? 15.069 -5.664 -22.352 1.00 96.12 551 LEU A C 1
ATOM 4486 O O . LEU A 1 551 ? 15.953 -5.768 -23.201 1.00 96.12 551 LEU A O 1
ATOM 4490 N N . ALA A 1 552 ? 14.719 -4.489 -21.820 1.00 95.44 552 ALA A N 1
ATOM 4491 C CA . ALA A 1 552 ? 15.401 -3.237 -22.146 1.00 95.44 552 ALA A CA 1
ATOM 4492 C C . ALA A 1 552 ? 16.900 -3.304 -21.811 1.00 95.44 552 ALA A C 1
ATOM 4494 O O . ALA A 1 552 ? 17.740 -2.992 -22.657 1.00 95.44 552 ALA A O 1
ATOM 4495 N N . LEU A 1 553 ? 17.243 -3.792 -20.614 1.00 94.69 553 LEU A N 1
ATOM 4496 C CA . LEU A 1 553 ? 18.632 -3.973 -20.192 1.00 94.69 553 LEU A CA 1
ATOM 4497 C C . LEU A 1 553 ? 19.387 -4.937 -21.122 1.00 94.69 553 LEU A C 1
ATOM 4499 O O . LEU A 1 553 ? 20.495 -4.631 -21.560 1.00 94.69 553 LEU A O 1
ATOM 4503 N N . ALA A 1 554 ? 18.775 -6.071 -21.473 1.00 97.31 554 ALA A N 1
ATOM 4504 C CA . ALA A 1 554 ? 19.361 -7.034 -22.402 1.00 97.31 554 ALA A CA 1
ATOM 4505 C C . ALA A 1 554 ? 19.595 -6.428 -23.798 1.00 97.31 554 ALA A C 1
ATOM 4507 O O . ALA A 1 554 ? 20.654 -6.648 -24.386 1.00 97.31 554 ALA A O 1
ATOM 4508 N N . CYS A 1 555 ? 18.658 -5.616 -24.302 1.00 97.50 555 CYS A N 1
ATOM 4509 C CA . CYS A 1 555 ? 18.848 -4.863 -25.544 1.00 97.50 555 CYS A CA 1
ATOM 4510 C C . CYS A 1 555 ? 20.034 -3.890 -25.423 1.00 97.50 555 CYS A C 1
ATOM 4512 O O . CYS A 1 555 ? 20.874 -3.838 -26.314 1.00 97.50 555 CYS A O 1
ATOM 4514 N N . GLY A 1 556 ? 20.170 -3.181 -24.298 1.00 96.75 556 GLY A N 1
ATOM 4515 C CA . GLY A 1 556 ? 21.314 -2.297 -24.042 1.00 96.75 556 GLY A CA 1
ATOM 4516 C C . GLY A 1 556 ? 22.663 -3.023 -24.032 1.00 96.75 556 GLY A C 1
ATOM 4517 O O . GLY A 1 556 ? 23.633 -2.547 -24.627 1.00 96.75 556 GLY A O 1
ATOM 4518 N N . HIS A 1 557 ? 22.725 -4.209 -23.420 1.00 96.81 557 HIS A N 1
ATOM 4519 C CA . HIS A 1 557 ? 23.919 -5.056 -23.471 1.00 96.81 557 HIS A CA 1
ATOM 4520 C C . HIS A 1 557 ? 24.223 -5.505 -24.901 1.00 96.81 557 HIS A C 1
ATOM 4522 O O . HIS A 1 557 ? 25.365 -5.402 -25.337 1.00 96.81 557 HIS A O 1
ATOM 4528 N N . PHE A 1 558 ? 23.208 -5.939 -25.652 1.00 97.75 558 PHE A N 1
ATOM 4529 C CA . PHE A 1 558 ? 23.394 -6.395 -27.027 1.00 97.75 558 PHE A CA 1
ATOM 4530 C C . PHE A 1 558 ? 23.850 -5.265 -27.964 1.00 97.75 558 PHE A C 1
ATOM 4532 O O . PHE A 1 558 ? 24.777 -5.458 -28.746 1.00 97.75 558 PHE A O 1
ATOM 4539 N N . SER A 1 559 ? 23.280 -4.065 -27.818 1.00 96.75 559 SER A N 1
ATOM 4540 C CA . SER A 1 559 ? 23.722 -2.836 -28.495 1.00 96.75 559 SER A CA 1
ATOM 4541 C C . SER A 1 559 ? 25.204 -2.547 -28.209 1.00 96.75 559 SER A C 1
ATOM 4543 O O . SER A 1 559 ? 26.013 -2.367 -29.121 1.00 96.75 559 SER A O 1
ATOM 4545 N N . THR A 1 560 ? 25.611 -2.618 -26.938 1.00 96.19 560 THR A N 1
ATOM 4546 C CA . THR A 1 560 ? 27.023 -2.463 -26.545 1.00 96.19 560 THR A CA 1
ATOM 4547 C C . THR A 1 560 ? 27.914 -3.542 -27.169 1.00 96.19 560 THR A C 1
ATOM 4549 O O . THR A 1 560 ? 28.982 -3.229 -27.690 1.00 96.19 560 THR A O 1
ATOM 4552 N N . SER A 1 561 ? 27.488 -4.808 -27.171 1.00 96.56 561 SER A N 1
ATOM 4553 C CA . SER A 1 561 ? 28.248 -5.900 -27.792 1.00 96.56 561 SER A CA 1
ATOM 4554 C C . SER A 1 561 ? 28.457 -5.689 -29.293 1.00 96.56 561 SER A C 1
ATOM 4556 O O . SER A 1 561 ? 29.553 -5.940 -29.784 1.00 96.56 561 SER A O 1
ATOM 4558 N N . LEU A 1 562 ? 27.456 -5.173 -30.013 1.00 94.69 562 LEU A N 1
ATOM 4559 C CA . LEU A 1 562 ? 27.581 -4.850 -31.438 1.00 94.69 562 LEU A CA 1
ATOM 4560 C C . LEU A 1 562 ? 28.596 -3.729 -31.694 1.00 94.69 562 LEU A C 1
ATOM 4562 O O . LEU A 1 562 ? 29.359 -3.810 -32.656 1.00 94.69 562 LEU A O 1
ATOM 4566 N N . HIS A 1 563 ? 28.661 -2.725 -30.814 1.00 91.44 563 HIS A N 1
ATOM 4567 C CA . HIS A 1 563 ? 29.686 -1.678 -30.882 1.00 91.44 563 HIS A CA 1
ATOM 4568 C C . HIS A 1 563 ? 31.106 -2.224 -30.681 1.00 91.44 563 HIS A C 1
ATOM 4570 O O . HIS A 1 563 ? 32.043 -1.728 -31.302 1.00 91.44 563 HIS A O 1
ATOM 4576 N N . LEU A 1 564 ? 31.279 -3.259 -29.854 1.00 92.56 564 LEU A N 1
ATOM 4577 C CA . LEU A 1 564 ? 32.584 -3.893 -29.628 1.00 92.56 564 LEU A CA 1
ATOM 4578 C C . LEU A 1 564 ? 33.071 -4.719 -30.829 1.00 92.56 564 LEU A C 1
ATOM 4580 O O . LEU A 1 564 ? 34.263 -4.994 -30.929 1.00 92.56 564 LEU A O 1
ATOM 4584 N N . CYS A 1 565 ? 32.181 -5.098 -31.750 1.00 87.62 565 CYS A N 1
ATOM 4585 C CA . CYS A 1 565 ? 32.532 -5.835 -32.967 1.00 87.62 565 CYS A CA 1
ATOM 4586 C C . CYS A 1 565 ? 33.078 -4.946 -34.101 1.00 87.62 565 CYS A C 1
ATOM 4588 O O . CYS A 1 565 ? 33.348 -5.452 -35.191 1.00 87.62 565 CYS A O 1
ATOM 4590 N N . VAL A 1 566 ? 33.211 -3.633 -33.884 1.00 88.62 566 VAL A N 1
ATOM 4591 C CA . VAL A 1 566 ? 33.690 -2.684 -34.897 1.00 88.62 566 VAL A CA 1
ATOM 4592 C C . VAL A 1 566 ? 35.200 -2.840 -35.116 1.00 88.62 566 VAL A C 1
ATOM 4594 O O . VAL A 1 566 ? 35.992 -2.699 -34.189 1.00 88.62 566 VAL A O 1
ATOM 4597 N N . ASN A 1 567 ? 35.598 -3.087 -36.364 1.00 85.88 567 ASN A N 1
ATOM 4598 C CA . ASN A 1 567 ? 36.978 -3.282 -36.813 1.00 85.88 567 ASN A CA 1
ATOM 4599 C C . ASN A 1 567 ? 37.215 -2.566 -38.165 1.00 85.88 567 ASN A C 1
ATOM 4601 O O . ASN A 1 567 ? 36.322 -2.487 -39.008 1.00 85.88 567 ASN A O 1
ATOM 4605 N N . GLN A 1 568 ? 38.420 -2.029 -38.379 1.00 87.06 568 GLN A N 1
ATOM 4606 C CA . GLN A 1 568 ? 38.820 -1.285 -39.584 1.00 87.06 568 GLN A CA 1
ATOM 4607 C C . GLN A 1 568 ? 40.024 -1.895 -40.324 1.00 87.06 568 GLN A C 1
ATOM 4609 O O . GLN A 1 568 ? 40.618 -1.239 -41.174 1.00 87.06 568 GLN A O 1
ATOM 4614 N N . GLU A 1 569 ? 40.394 -3.139 -40.023 1.00 86.50 569 GLU A N 1
ATOM 4615 C CA . GLU A 1 569 ? 41.571 -3.802 -40.605 1.00 86.50 569 GLU A CA 1
ATOM 4616 C C . GLU A 1 569 ? 41.517 -3.962 -42.134 1.00 86.50 569 GLU A C 1
ATOM 4618 O O . GLU A 1 569 ? 42.549 -3.868 -42.798 1.00 86.50 569 GLU A O 1
ATOM 4623 N N . ASN A 1 570 ? 40.337 -4.202 -42.714 1.00 91.38 570 ASN A N 1
ATOM 4624 C CA . ASN A 1 570 ? 40.156 -4.350 -44.160 1.00 91.38 570 ASN A CA 1
ATOM 4625 C C . ASN A 1 570 ? 38.749 -3.918 -44.618 1.00 91.38 570 ASN A C 1
ATOM 4627 O O . ASN A 1 570 ? 37.880 -3.598 -43.805 1.00 91.38 570 ASN A O 1
ATOM 4631 N N . ALA A 1 571 ? 38.523 -3.883 -45.936 1.00 87.81 571 ALA A N 1
ATOM 4632 C CA . ALA A 1 571 ? 37.262 -3.417 -46.521 1.00 87.81 571 ALA A CA 1
ATOM 4633 C C . ALA A 1 571 ? 36.042 -4.235 -46.054 1.00 87.81 571 ALA A C 1
ATOM 4635 O O . ALA A 1 571 ? 34.999 -3.650 -45.752 1.00 87.81 571 ALA A O 1
ATOM 4636 N N . ASP A 1 572 ? 36.192 -5.554 -45.921 1.00 86.50 572 ASP A N 1
ATOM 4637 C CA . ASP A 1 572 ? 35.131 -6.451 -45.452 1.00 86.50 572 ASP A CA 1
ATOM 4638 C C . ASP A 1 572 ? 34.804 -6.206 -43.971 1.00 86.50 572 ASP A C 1
ATOM 4640 O O . ASP A 1 572 ? 33.635 -6.128 -43.592 1.00 86.50 572 ASP A O 1
ATOM 4644 N N . ALA A 1 573 ? 35.822 -5.984 -43.133 1.00 88.38 573 ALA A N 1
ATOM 4645 C CA . ALA A 1 573 ? 35.671 -5.622 -41.726 1.00 88.38 573 ALA A CA 1
ATOM 4646 C C . ALA A 1 573 ? 34.977 -4.261 -41.560 1.00 88.38 573 ALA A C 1
ATOM 4648 O O . ALA A 1 573 ? 34.117 -4.103 -40.691 1.00 88.38 573 ALA A O 1
ATOM 4649 N N . VAL A 1 574 ? 35.274 -3.291 -42.432 1.00 88.94 574 VAL A N 1
ATOM 4650 C CA . VAL A 1 574 ? 34.581 -1.993 -42.463 1.00 88.94 574 VAL A CA 1
ATOM 4651 C C . VAL A 1 574 ? 33.114 -2.160 -42.878 1.00 88.94 574 VAL A C 1
ATOM 4653 O O . VAL A 1 574 ? 32.237 -1.525 -42.287 1.00 88.94 574 VAL A O 1
ATOM 4656 N N . ALA A 1 575 ? 32.818 -3.006 -43.868 1.00 86.88 575 ALA A N 1
ATOM 4657 C CA . ALA A 1 575 ? 31.447 -3.294 -44.292 1.00 86.88 575 ALA A CA 1
ATOM 4658 C C . ALA A 1 575 ? 30.642 -3.988 -43.179 1.00 86.88 575 ALA A C 1
ATOM 4660 O O . ALA A 1 575 ? 29.542 -3.543 -42.844 1.00 86.88 575 ALA A O 1
ATOM 4661 N N . PHE A 1 576 ? 31.222 -5.005 -42.537 1.00 89.12 576 PHE A N 1
ATOM 4662 C CA . PHE A 1 576 ? 30.638 -5.680 -41.378 1.00 89.12 576 PHE A CA 1
ATOM 4663 C C . PHE A 1 576 ? 30.391 -4.711 -40.214 1.00 89.12 576 PHE A C 1
ATOM 4665 O O . PHE A 1 576 ? 29.296 -4.675 -39.655 1.00 89.12 576 PHE A O 1
ATOM 4672 N N . SER A 1 577 ? 31.355 -3.839 -39.912 1.00 91.44 577 SER A N 1
ATOM 4673 C CA . SER A 1 577 ? 31.219 -2.820 -38.865 1.00 91.44 577 SER A CA 1
ATOM 4674 C C . SER A 1 577 ? 30.046 -1.874 -39.109 1.00 91.44 577 SER A C 1
ATOM 4676 O O . SER A 1 577 ? 29.313 -1.547 -38.178 1.00 91.44 577 SER A O 1
ATOM 4678 N N . LYS A 1 578 ? 29.808 -1.462 -40.363 1.00 88.62 578 LYS A N 1
ATOM 4679 C CA . LYS A 1 578 ? 28.643 -0.633 -40.719 1.00 88.62 578 LYS A CA 1
ATOM 4680 C C . LYS A 1 578 ? 27.319 -1.352 -40.453 1.00 88.62 578 LYS A C 1
ATOM 4682 O O . LYS A 1 578 ? 26.363 -0.702 -40.032 1.00 88.62 578 LYS A O 1
ATOM 4687 N N . ILE A 1 579 ? 27.258 -2.664 -40.687 1.00 89.38 579 ILE A N 1
ATOM 4688 C CA . ILE A 1 579 ? 26.077 -3.489 -40.391 1.00 89.38 579 ILE A CA 1
ATOM 4689 C C . ILE A 1 579 ? 25.876 -3.595 -38.876 1.00 89.38 579 ILE A C 1
ATOM 4691 O O . ILE A 1 579 ? 24.765 -3.357 -38.405 1.00 89.38 579 ILE A O 1
ATOM 4695 N N . CYS A 1 580 ? 26.938 -3.875 -38.113 1.00 92.06 580 CYS A N 1
ATOM 4696 C CA . CYS A 1 580 ? 26.891 -3.940 -36.650 1.00 92.06 580 CYS A CA 1
ATOM 4697 C C . CYS A 1 580 ? 26.384 -2.633 -36.032 1.00 92.06 580 CYS A C 1
ATOM 4699 O O . CYS A 1 580 ? 25.493 -2.670 -35.187 1.00 92.06 580 CYS A O 1
ATOM 4701 N N . LEU A 1 581 ? 26.879 -1.480 -36.497 1.00 91.25 581 LEU A N 1
ATOM 4702 C CA . LEU A 1 581 ? 26.420 -0.168 -36.032 1.00 91.25 581 LEU A CA 1
ATOM 4703 C C . LEU A 1 581 ? 24.939 0.073 -36.363 1.00 91.25 581 LEU A C 1
ATOM 4705 O O . LEU A 1 581 ? 24.174 0.455 -35.481 1.00 91.25 581 LEU A O 1
ATOM 4709 N N . LYS A 1 582 ? 24.500 -0.236 -37.594 1.00 90.06 582 LYS A N 1
ATOM 4710 C CA . LYS A 1 582 ? 23.079 -0.123 -37.977 1.00 90.06 582 LYS A CA 1
ATOM 4711 C C . LYS A 1 582 ? 22.181 -1.008 -37.110 1.00 90.06 582 LYS A C 1
ATOM 4713 O O . LYS A 1 582 ? 21.111 -0.580 -36.687 1.00 90.06 582 LYS A O 1
ATOM 4718 N N . LEU A 1 583 ? 22.601 -2.250 -36.860 1.00 92.06 583 LEU A N 1
ATOM 4719 C CA . LEU A 1 583 ? 21.862 -3.174 -36.004 1.00 92.06 583 LEU A CA 1
ATOM 4720 C C . LEU A 1 583 ? 21.827 -2.658 -34.563 1.00 92.06 583 LEU A C 1
ATOM 4722 O O . LEU A 1 583 ? 20.791 -2.747 -33.912 1.00 92.06 583 LEU A O 1
ATOM 4726 N N . SER A 1 584 ? 22.918 -2.058 -34.090 1.00 94.62 584 SER A N 1
ATOM 4727 C CA . SER A 1 584 ? 22.967 -1.448 -32.768 1.00 94.62 584 SER A CA 1
ATOM 4728 C C . SER A 1 584 ? 21.950 -0.321 -32.610 1.00 94.62 584 SER A C 1
ATOM 4730 O O . SER A 1 584 ? 21.259 -0.287 -31.596 1.00 94.62 584 SER A O 1
ATOM 4732 N N . ASP A 1 585 ? 21.789 0.545 -33.615 1.00 92.44 585 ASP A N 1
ATOM 4733 C CA . ASP A 1 585 ? 20.780 1.614 -33.598 1.00 92.44 585 ASP A CA 1
ATOM 4734 C C . ASP A 1 585 ? 19.345 1.057 -33.510 1.00 92.44 585 ASP A C 1
ATOM 4736 O O . ASP A 1 585 ? 18.493 1.592 -32.789 1.00 92.44 585 ASP A O 1
ATOM 4740 N N . ILE A 1 586 ? 19.072 -0.050 -34.212 1.00 94.00 586 ILE A N 1
ATOM 4741 C CA . ILE A 1 586 ? 17.779 -0.753 -34.160 1.00 94.00 586 ILE A CA 1
ATOM 4742 C C . ILE A 1 586 ? 17.539 -1.322 -32.757 1.00 94.00 586 ILE A C 1
ATOM 4744 O O . ILE A 1 586 ? 16.455 -1.154 -32.192 1.00 94.00 586 ILE A O 1
ATOM 4748 N N . ILE A 1 587 ? 18.546 -1.977 -32.179 1.00 95.81 587 ILE A N 1
ATOM 4749 C CA . ILE A 1 587 ? 18.458 -2.571 -30.842 1.00 95.81 587 ILE A CA 1
ATOM 4750 C C . ILE A 1 587 ? 18.331 -1.492 -29.757 1.00 95.81 587 ILE A C 1
ATOM 4752 O O . ILE A 1 587 ? 17.551 -1.665 -28.821 1.00 95.81 587 ILE A O 1
ATOM 4756 N N . GLU A 1 588 ? 19.007 -0.351 -29.894 1.00 94.94 588 GLU A N 1
ATOM 4757 C CA . GLU A 1 588 ? 18.844 0.791 -28.986 1.00 94.94 588 GLU A CA 1
ATOM 4758 C C . GLU A 1 588 ? 17.424 1.374 -29.072 1.00 94.94 588 GLU A C 1
ATOM 4760 O O . GLU A 1 588 ? 16.829 1.746 -28.059 1.00 94.94 588 GLU A O 1
ATOM 4765 N N . THR A 1 589 ? 16.824 1.391 -30.264 1.00 94.50 589 THR A N 1
ATOM 4766 C CA . THR A 1 589 ? 15.413 1.770 -30.429 1.00 94.50 589 THR A CA 1
ATOM 4767 C C . THR A 1 589 ? 14.475 0.765 -29.758 1.00 94.50 589 THR A C 1
ATOM 4769 O O . THR A 1 589 ? 13.522 1.165 -29.088 1.00 94.50 589 THR A O 1
ATOM 4772 N N . MET A 1 590 ? 14.757 -0.535 -29.872 1.00 94.94 590 MET A N 1
ATOM 4773 C CA . MET A 1 590 ? 13.995 -1.586 -29.188 1.00 94.94 590 MET A CA 1
ATOM 4774 C C . MET A 1 590 ? 14.113 -1.483 -27.661 1.00 94.94 590 MET A C 1
ATOM 4776 O O . MET A 1 590 ? 13.108 -1.610 -26.962 1.00 94.94 590 MET A O 1
ATOM 4780 N N . LYS A 1 591 ? 15.303 -1.168 -27.137 1.00 95.62 591 LYS A N 1
ATOM 4781 C CA . LYS A 1 591 ? 15.503 -0.842 -25.718 1.00 95.62 591 LYS A CA 1
ATOM 4782 C C . LYS A 1 591 ? 14.590 0.306 -25.283 1.00 95.62 591 LYS A C 1
ATOM 4784 O O . LYS A 1 591 ? 13.809 0.130 -24.350 1.00 95.62 591 LYS A O 1
ATOM 4789 N N . ARG A 1 592 ? 14.631 1.443 -25.990 1.00 94.50 592 ARG A N 1
ATOM 4790 C CA . ARG A 1 592 ? 13.793 2.619 -25.685 1.00 94.50 592 ARG A CA 1
ATOM 4791 C C . ARG A 1 592 ? 12.300 2.303 -25.755 1.00 94.50 592 ARG A C 1
ATOM 4793 O O . ARG A 1 592 ? 11.524 2.834 -24.964 1.00 94.50 592 ARG A O 1
ATOM 4800 N N . ASN A 1 593 ? 11.883 1.430 -26.677 1.00 94.94 593 ASN A N 1
ATOM 4801 C CA . ASN A 1 593 ? 10.506 0.944 -26.728 1.00 94.94 593 ASN A CA 1
ATOM 4802 C C . ASN A 1 593 ? 10.129 0.197 -25.439 1.00 94.94 593 ASN A C 1
ATOM 4804 O O . ASN A 1 593 ? 9.113 0.530 -24.834 1.00 94.94 593 ASN A O 1
ATOM 4808 N N . PHE A 1 594 ? 10.940 -0.765 -24.990 1.00 95.00 594 PHE A N 1
ATOM 4809 C CA . PHE A 1 594 ? 10.658 -1.495 -23.751 1.00 95.00 594 PHE A CA 1
ATOM 4810 C C . PHE A 1 594 ? 10.651 -0.591 -22.515 1.00 95.00 594 PHE A C 1
ATOM 4812 O O . PHE A 1 594 ? 9.774 -0.760 -21.666 1.00 95.00 594 PHE A O 1
ATOM 4819 N N . GLU A 1 595 ? 11.566 0.380 -22.429 1.00 92.69 595 GLU A N 1
ATOM 4820 C CA . GLU A 1 595 ? 11.577 1.400 -21.369 1.00 92.69 595 GLU A CA 1
ATOM 4821 C C . GLU A 1 595 ? 10.263 2.193 -21.371 1.00 92.69 595 GLU A C 1
ATOM 4823 O O . GLU A 1 595 ? 9.554 2.219 -20.367 1.00 92.69 595 GLU A O 1
ATOM 4828 N N . LYS A 1 596 ? 9.855 2.726 -22.531 1.00 92.81 596 LYS A N 1
ATOM 4829 C CA . LYS A 1 596 ? 8.610 3.496 -22.669 1.00 92.81 596 LYS A CA 1
ATOM 4830 C C . LYS A 1 596 ? 7.363 2.669 -22.345 1.00 92.81 596 LYS A C 1
ATOM 4832 O O . LYS A 1 596 ? 6.461 3.154 -21.664 1.00 92.81 596 LYS A O 1
ATOM 4837 N N . VAL A 1 597 ? 7.289 1.420 -22.810 1.00 94.00 597 VAL A N 1
ATOM 4838 C CA . VAL A 1 597 ? 6.168 0.518 -22.494 1.00 94.00 597 VAL A CA 1
ATOM 4839 C C . VAL A 1 597 ? 6.122 0.224 -20.994 1.00 94.00 597 VAL A C 1
ATOM 4841 O O . VAL A 1 597 ? 5.041 0.255 -20.409 1.00 94.00 597 VAL A O 1
ATOM 4844 N N . SER A 1 598 ? 7.273 -0.031 -20.369 1.00 92.50 598 SER A N 1
ATOM 4845 C CA . SER A 1 598 ? 7.369 -0.231 -18.922 1.00 92.50 598 SER A CA 1
ATOM 4846 C C . SER A 1 598 ? 6.889 1.005 -18.157 1.00 92.50 598 SER A C 1
ATOM 4848 O O . SER A 1 598 ? 6.063 0.885 -17.256 1.00 92.50 598 SER A O 1
ATOM 4850 N N . ASP A 1 599 ? 7.343 2.201 -18.530 1.00 89.88 599 ASP A N 1
ATOM 4851 C CA . ASP A 1 599 ? 6.933 3.463 -17.898 1.00 89.88 599 ASP A CA 1
ATOM 4852 C C . ASP A 1 599 ? 5.432 3.729 -18.042 1.00 89.88 599 ASP A C 1
ATOM 4854 O O . ASP A 1 599 ? 4.760 4.159 -17.094 1.00 89.88 599 ASP A O 1
ATOM 4858 N N . ASN A 1 600 ? 4.869 3.415 -19.208 1.00 92.69 600 ASN A N 1
ATOM 4859 C CA . ASN A 1 600 ? 3.433 3.495 -19.435 1.00 92.69 600 ASN A CA 1
ATOM 4860 C C . ASN A 1 600 ? 2.669 2.518 -18.542 1.00 92.69 600 ASN A C 1
ATOM 4862 O O . ASN A 1 600 ? 1.704 2.925 -17.899 1.00 92.69 600 ASN A O 1
ATOM 4866 N N . ASP A 1 601 ? 3.095 1.257 -18.460 1.00 93.19 601 ASP A N 1
ATOM 4867 C CA . ASP A 1 601 ? 2.460 0.254 -17.602 1.00 93.19 601 ASP A CA 1
ATOM 4868 C C . ASP A 1 601 ? 2.447 0.698 -16.134 1.00 93.19 601 ASP A C 1
ATOM 4870 O O . ASP A 1 601 ? 1.411 0.622 -15.472 1.00 93.19 601 ASP A O 1
ATOM 4874 N N . MET A 1 602 ? 3.579 1.207 -15.636 1.00 90.44 602 MET A N 1
ATOM 4875 C CA . MET A 1 602 ? 3.721 1.667 -14.252 1.00 90.44 602 MET A CA 1
ATOM 4876 C C . MET A 1 602 ? 2.844 2.886 -13.958 1.00 90.44 602 MET A C 1
ATOM 4878 O O . MET A 1 602 ? 2.133 2.907 -12.953 1.00 90.44 602 MET A O 1
ATOM 4882 N N . SER A 1 603 ? 2.869 3.893 -14.836 1.00 89.44 603 SER A N 1
ATOM 4883 C CA . SER A 1 603 ? 2.156 5.164 -14.637 1.00 89.44 603 SER A CA 1
ATOM 4884 C C . SER A 1 603 ? 0.641 5.084 -14.850 1.00 89.44 603 SER A C 1
ATOM 4886 O O . SER A 1 603 ? -0.068 6.010 -14.458 1.00 89.44 603 SER A O 1
ATOM 4888 N N . THR A 1 604 ? 0.141 4.000 -15.452 1.00 93.12 604 THR A N 1
ATOM 4889 C CA . THR A 1 604 ? -1.286 3.800 -15.749 1.00 93.12 604 THR A CA 1
ATOM 4890 C C . THR A 1 604 ? -1.874 2.664 -14.910 1.00 93.12 604 THR A C 1
ATOM 4892 O O . THR A 1 604 ? -2.170 2.854 -13.730 1.00 93.12 604 THR A O 1
ATOM 4895 N N . LEU A 1 605 ? -2.022 1.465 -15.477 1.00 93.00 605 LEU A N 1
ATOM 4896 C CA . LEU A 1 605 ? -2.633 0.318 -14.817 1.00 93.00 605 LEU A CA 1
ATOM 4897 C C . LEU A 1 605 ? -1.888 -0.083 -13.535 1.00 93.00 605 LEU A C 1
ATOM 4899 O O . LEU A 1 605 ? -2.537 -0.438 -12.555 1.00 93.00 605 LEU A O 1
ATOM 4903 N N . GLY A 1 606 ? -0.556 0.023 -13.501 1.00 90.62 606 GLY A N 1
ATOM 4904 C CA . GLY A 1 606 ? 0.252 -0.253 -12.310 1.00 90.62 606 GLY A CA 1
ATOM 4905 C C . GLY A 1 606 ? -0.147 0.627 -11.125 1.00 90.62 606 GLY A C 1
ATOM 4906 O O . GLY A 1 606 ? -0.482 0.116 -10.054 1.00 90.62 606 GLY A O 1
ATOM 4907 N N . LEU A 1 607 ? -0.214 1.945 -11.335 1.00 89.44 607 LEU A N 1
ATOM 4908 C CA . LEU A 1 607 ? -0.691 2.907 -10.338 1.00 89.44 607 LEU A CA 1
ATOM 4909 C C . LEU A 1 607 ? -2.148 2.639 -9.921 1.00 89.44 607 LEU A C 1
ATOM 4911 O O . LEU A 1 607 ? -2.468 2.689 -8.732 1.00 89.44 607 LEU A O 1
ATOM 4915 N N . GLY A 1 608 ? -3.023 2.315 -10.876 1.00 90.88 608 GLY A N 1
ATOM 4916 C CA . GLY A 1 608 ? -4.419 1.972 -10.596 1.00 90.88 608 GLY A CA 1
ATOM 4917 C C . GLY A 1 608 ? -4.570 0.724 -9.721 1.00 90.88 608 GLY A C 1
ATOM 4918 O O . GLY A 1 608 ? -5.349 0.728 -8.766 1.00 90.88 608 GLY A O 1
ATOM 4919 N N . LEU A 1 609 ? -3.797 -0.330 -10.000 1.00 89.44 609 LEU A N 1
ATOM 4920 C CA . LEU A 1 609 ? -3.773 -1.564 -9.209 1.00 89.44 609 LEU A CA 1
ATOM 4921 C C . LEU A 1 609 ? -3.178 -1.344 -7.813 1.00 89.44 609 LEU A C 1
ATOM 4923 O O . LEU A 1 609 ? -3.675 -1.927 -6.847 1.00 89.44 609 LEU A O 1
ATOM 4927 N N . GLU A 1 610 ? -2.143 -0.509 -7.695 1.00 85.81 610 GLU A N 1
ATOM 4928 C CA . GLU A 1 610 ? -1.562 -0.113 -6.406 1.00 85.81 610 GLU A CA 1
ATOM 4929 C C . GLU A 1 610 ? -2.602 0.598 -5.530 1.00 85.81 610 GLU A C 1
ATOM 4931 O O . GLU A 1 610 ? -2.818 0.217 -4.377 1.00 85.81 610 GLU A O 1
ATOM 4936 N N . LEU A 1 611 ? -3.298 1.588 -6.098 1.00 88.81 611 LEU A N 1
ATOM 4937 C CA . LEU A 1 611 ? -4.366 2.320 -5.422 1.00 88.81 611 LEU A CA 1
ATOM 4938 C C . LEU A 1 611 ? -5.475 1.370 -4.950 1.00 88.81 611 LEU A C 1
ATOM 4940 O O . LEU A 1 611 ? -5.892 1.423 -3.793 1.00 88.81 611 LEU A O 1
ATOM 4944 N N . GLU A 1 612 ? -5.924 0.465 -5.823 1.00 88.44 612 GLU A N 1
ATOM 4945 C CA . GLU A 1 612 ? -6.969 -0.506 -5.493 1.00 88.44 612 GLU A CA 1
ATOM 4946 C C . GLU A 1 612 ? -6.556 -1.459 -4.367 1.00 88.44 612 GLU A C 1
ATOM 4948 O O . GLU A 1 612 ? -7.359 -1.737 -3.474 1.00 88.44 612 GLU A O 1
ATOM 4953 N N . SER A 1 613 ? -5.312 -1.951 -4.383 1.00 85.50 613 SER A N 1
ATOM 4954 C CA . SER A 1 613 ? -4.799 -2.842 -3.335 1.00 85.50 613 SER A CA 1
ATOM 4955 C C . SER A 1 613 ? -4.894 -2.178 -1.962 1.00 85.50 613 SER A C 1
ATOM 4957 O O . SER A 1 613 ? -5.469 -2.752 -1.035 1.00 85.50 613 SER A O 1
ATOM 4959 N N . ARG A 1 614 ? -4.423 -0.933 -1.849 1.00 85.50 614 ARG A N 1
ATOM 4960 C CA . ARG A 1 614 ? -4.450 -0.201 -0.577 1.00 85.50 614 ARG A CA 1
ATOM 4961 C C . ARG A 1 614 ? -5.860 0.172 -0.134 1.00 85.50 614 ARG A C 1
ATOM 4963 O O . ARG A 1 614 ? -6.168 0.140 1.054 1.00 85.50 614 ARG A O 1
ATOM 4970 N N . TYR A 1 615 ? -6.761 0.476 -1.066 1.00 90.25 615 TYR A N 1
ATOM 4971 C CA . TYR A 1 615 ? -8.164 0.717 -0.720 1.00 90.25 615 TYR A CA 1
ATOM 4972 C C . TYR A 1 615 ? -8.852 -0.534 -0.170 1.00 90.25 615 TYR A C 1
ATOM 4974 O O . TYR A 1 615 ? -9.699 -0.440 0.722 1.00 90.25 615 TYR A O 1
ATOM 4982 N N . GLN A 1 616 ? -8.494 -1.720 -0.665 1.00 87.44 616 GLN A N 1
ATOM 4983 C CA . GLN A 1 616 ? -8.996 -2.966 -0.090 1.00 87.44 616 GLN A CA 1
ATOM 4984 C C . GLN A 1 616 ? -8.514 -3.157 1.349 1.00 87.44 616 GLN A C 1
ATOM 4986 O O . GLN A 1 616 ? -9.303 -3.591 2.188 1.00 87.44 616 GLN A O 1
ATOM 4991 N N . GLU A 1 617 ? -7.262 -2.815 1.646 1.00 86.31 617 GLU A N 1
ATOM 4992 C CA . GLU A 1 617 ? -6.726 -2.813 3.011 1.00 86.31 617 GLU A CA 1
ATOM 4993 C C . GLU A 1 617 ? -7.470 -1.804 3.895 1.00 86.31 617 GLU A C 1
ATOM 4995 O O . GLU A 1 617 ? -7.987 -2.191 4.942 1.00 86.31 617 GLU A O 1
ATOM 5000 N N . ALA A 1 618 ? -7.662 -0.565 3.432 1.00 90.44 618 ALA A N 1
ATOM 5001 C CA . ALA A 1 618 ? -8.430 0.458 4.147 1.00 90.44 618 ALA A CA 1
ATOM 5002 C C . ALA A 1 618 ? -9.886 0.030 4.422 1.00 90.44 618 ALA A C 1
ATOM 5004 O O . ALA A 1 618 ? -10.422 0.255 5.512 1.00 90.44 618 ALA A O 1
ATOM 5005 N N . LYS A 1 619 ? -10.533 -0.649 3.463 1.00 92.12 619 LYS A N 1
ATOM 5006 C CA . LYS A 1 619 ? -11.874 -1.227 3.645 1.00 92.12 619 LYS A CA 1
ATOM 5007 C C . LYS A 1 619 ? -11.877 -2.295 4.733 1.00 92.12 619 LYS A C 1
ATOM 5009 O O . LYS A 1 619 ? -12.786 -2.321 5.563 1.00 92.12 619 LYS A O 1
ATOM 5014 N N . ARG A 1 620 ? -10.904 -3.208 4.710 1.00 89.00 620 ARG A N 1
ATOM 5015 C CA . ARG A 1 620 ? -10.787 -4.257 5.728 1.00 89.00 620 ARG A CA 1
ATOM 5016 C C . ARG A 1 620 ? -10.512 -3.643 7.112 1.00 89.00 620 ARG A C 1
ATOM 5018 O O . ARG A 1 620 ? -11.116 -4.095 8.077 1.00 89.00 620 ARG A O 1
ATOM 5025 N N . GLU A 1 621 ? -9.698 -2.590 7.200 1.00 88.38 621 GLU A N 1
ATOM 5026 C CA . GLU A 1 621 ? -9.412 -1.877 8.455 1.00 88.38 621 GLU A CA 1
ATOM 5027 C C . GLU A 1 621 ? -10.681 -1.219 9.012 1.00 88.38 621 GLU A C 1
ATOM 5029 O O . GLU A 1 621 ? -11.009 -1.361 10.185 1.00 88.38 621 GLU A O 1
ATOM 5034 N N . MET A 1 622 ? -11.480 -0.558 8.168 1.00 92.69 622 MET A N 1
ATOM 5035 C CA . MET A 1 622 ? -12.801 -0.056 8.571 1.00 92.69 622 MET A CA 1
ATOM 5036 C C . MET A 1 622 ? -13.709 -1.177 9.108 1.00 92.69 622 MET A C 1
ATOM 5038 O O . MET A 1 622 ? -14.313 -1.034 10.174 1.00 92.69 622 MET A O 1
ATOM 5042 N N . LEU A 1 623 ? -13.776 -2.320 8.417 1.00 92.19 623 LEU A N 1
ATOM 5043 C CA . LEU A 1 623 ? -14.566 -3.467 8.876 1.00 92.19 623 LEU A CA 1
ATOM 5044 C C . LEU A 1 623 ? -14.069 -4.009 10.220 1.00 92.19 623 LEU A C 1
ATOM 5046 O O . LEU A 1 623 ? -14.888 -4.405 11.054 1.00 92.19 623 LEU A O 1
ATOM 5050 N N . PHE A 1 624 ? -12.756 -4.002 10.447 1.00 89.19 624 PHE A N 1
ATOM 5051 C CA . PHE A 1 624 ? -12.162 -4.374 11.723 1.00 89.19 624 PHE A CA 1
ATOM 5052 C C . PHE A 1 624 ? -12.606 -3.422 12.840 1.00 89.19 624 PHE A C 1
ATOM 5054 O O . PHE A 1 624 ? -13.153 -3.884 13.841 1.00 89.19 624 PHE A O 1
ATOM 5061 N N . ARG A 1 625 ? -12.502 -2.101 12.639 1.00 88.94 625 ARG A N 1
ATOM 5062 C CA . ARG A 1 625 ? -12.956 -1.086 13.612 1.00 88.94 625 ARG A CA 1
ATOM 5063 C C . ARG A 1 625 ? -14.437 -1.242 13.963 1.00 88.94 625 ARG A C 1
ATOM 5065 O O . ARG A 1 625 ? -14.809 -1.262 15.138 1.00 88.94 625 ARG A O 1
ATOM 5072 N N . ARG A 1 626 ? -15.286 -1.475 12.957 1.00 93.00 626 ARG A N 1
ATOM 5073 C CA . ARG A 1 626 ? -16.703 -1.815 13.167 1.00 93.00 626 ARG A CA 1
ATOM 5074 C C . ARG A 1 626 ? -16.879 -3.107 13.977 1.00 93.00 626 ARG A C 1
ATOM 5076 O O . ARG A 1 626 ? -17.777 -3.183 14.814 1.00 93.00 626 ARG A O 1
ATOM 5083 N N . THR A 1 627 ? -16.059 -4.123 13.720 1.00 92.69 627 THR A N 1
ATOM 5084 C CA . THR A 1 627 ? -16.104 -5.411 14.432 1.00 92.69 627 THR A CA 1
ATOM 5085 C C . THR A 1 627 ? -15.688 -5.252 15.894 1.00 92.69 627 THR A C 1
ATOM 5087 O O . THR A 1 627 ? -16.353 -5.806 16.763 1.00 92.69 627 THR A O 1
ATOM 5090 N N . CYS A 1 628 ? -14.681 -4.430 16.198 1.00 89.94 628 CYS A N 1
ATOM 5091 C CA . CYS A 1 628 ? -14.345 -4.072 17.578 1.00 89.94 628 CYS A CA 1
ATOM 5092 C C . CYS A 1 628 ? -15.539 -3.443 18.304 1.00 89.94 628 CYS A C 1
ATOM 5094 O O . CYS A 1 628 ? -15.883 -3.892 19.396 1.00 89.94 628 CYS A O 1
ATOM 5096 N N . ARG A 1 629 ? -16.245 -2.491 17.672 1.00 92.06 629 ARG A N 1
ATOM 5097 C CA . ARG A 1 629 ? -17.444 -1.891 18.284 1.00 92.06 629 ARG A CA 1
ATOM 5098 C C . ARG A 1 629 ? -18.578 -2.905 18.479 1.00 92.06 629 ARG A C 1
ATOM 5100 O O . ARG A 1 629 ? -19.302 -2.823 19.466 1.00 92.06 629 ARG A O 1
ATOM 5107 N N . LEU A 1 630 ? -18.725 -3.886 17.582 1.00 94.62 630 LEU A N 1
ATOM 5108 C CA . LEU A 1 630 ? -19.676 -4.991 17.764 1.00 94.62 630 LEU A CA 1
ATOM 5109 C C . LEU A 1 630 ? -19.330 -5.845 18.992 1.00 94.62 630 LEU A C 1
ATOM 5111 O O . LEU A 1 630 ? -20.222 -6.214 19.749 1.00 94.62 630 LEU A O 1
ATOM 5115 N N . VAL A 1 631 ? -18.048 -6.149 19.199 1.00 94.56 631 VAL A N 1
ATOM 5116 C CA . VAL A 1 631 ? -17.583 -6.901 20.376 1.00 94.56 631 VAL A CA 1
ATOM 5117 C C . VAL A 1 631 ? -17.829 -6.108 21.662 1.00 94.56 631 VAL A C 1
ATOM 5119 O O . VAL A 1 631 ? -18.272 -6.672 22.659 1.00 94.56 631 VAL A O 1
ATOM 5122 N N . GLU A 1 632 ? -17.598 -4.796 21.649 1.00 93.88 632 GLU A N 1
ATOM 5123 C CA . GLU A 1 632 ? -17.909 -3.921 22.786 1.00 93.88 632 GLU A CA 1
ATOM 5124 C C . GLU A 1 632 ? -19.411 -3.887 23.098 1.00 93.88 632 GLU A C 1
ATOM 5126 O O . GLU A 1 632 ? -19.791 -3.940 24.267 1.00 93.88 632 GLU A O 1
ATOM 5131 N N . LEU A 1 633 ? -20.265 -3.876 22.069 1.00 95.81 633 LEU A N 1
ATOM 5132 C CA . LEU A 1 633 ? -21.715 -3.992 22.220 1.00 95.81 633 LEU A CA 1
ATOM 5133 C C . LEU A 1 633 ? -22.127 -5.338 22.832 1.00 95.81 633 LEU A C 1
ATOM 5135 O O . LEU A 1 633 ? -22.920 -5.365 23.770 1.00 95.81 633 LEU A O 1
ATOM 5139 N N . ASP A 1 634 ? -21.572 -6.448 22.346 1.00 96.56 634 ASP A N 1
ATOM 5140 C CA . ASP A 1 634 ? -21.839 -7.782 22.896 1.00 96.56 634 ASP A CA 1
ATOM 5141 C C . ASP A 1 634 ? -21.407 -7.889 24.370 1.00 96.56 634 ASP A C 1
ATOM 5143 O O . ASP A 1 634 ? -22.138 -8.406 25.218 1.00 96.56 634 ASP A O 1
ATOM 5147 N N . ASN A 1 635 ? -20.255 -7.308 24.713 1.00 96.56 635 ASN A N 1
ATOM 5148 C CA . ASN A 1 635 ? -19.800 -7.207 26.098 1.00 96.56 635 ASN A CA 1
ATOM 5149 C C . ASN A 1 635 ? -20.742 -6.345 26.952 1.00 96.56 635 ASN A C 1
ATOM 5151 O O . ASN A 1 635 ? -21.038 -6.711 28.090 1.00 96.56 635 ASN A O 1
ATOM 5155 N N . ALA A 1 636 ? -21.241 -5.223 26.423 1.00 96.31 636 ALA A N 1
ATOM 5156 C CA . ALA A 1 636 ? -22.211 -4.383 27.120 1.00 96.31 636 ALA A CA 1
ATOM 5157 C C . ALA A 1 636 ? -23.531 -5.131 27.379 1.00 96.31 636 ALA A C 1
ATOM 5159 O O . ALA A 1 636 ? -24.045 -5.063 28.494 1.00 96.31 636 ALA A O 1
ATOM 5160 N N . ASN A 1 637 ? -24.023 -5.910 26.408 1.00 96.19 637 ASN A N 1
ATOM 5161 C CA . ASN A 1 637 ? -25.206 -6.765 26.566 1.00 96.19 637 ASN A CA 1
ATOM 5162 C C . ASN A 1 637 ? -25.010 -7.781 27.704 1.00 96.19 637 ASN A C 1
ATOM 5164 O O . ASN A 1 637 ? -25.776 -7.797 28.666 1.00 96.19 637 ASN A O 1
ATOM 5168 N N . LYS A 1 638 ? -23.913 -8.549 27.663 1.00 96.88 638 LYS A N 1
ATOM 5169 C CA . LYS A 1 638 ? -23.570 -9.533 28.709 1.00 96.88 638 LYS A CA 1
ATOM 5170 C C . LYS A 1 638 ? -23.448 -8.901 30.093 1.00 96.88 638 LYS A C 1
ATOM 5172 O O . LYS A 1 638 ? -23.800 -9.515 31.100 1.00 96.88 638 LYS A O 1
ATOM 5177 N N . ASN A 1 639 ? -22.920 -7.682 30.158 1.00 95.25 639 ASN A N 1
ATOM 5178 C CA . ASN A 1 639 ? -22.774 -6.963 31.413 1.00 95.25 639 ASN A CA 1
ATOM 5179 C C . ASN A 1 639 ? -24.118 -6.504 31.991 1.00 95.25 639 ASN A C 1
ATOM 5181 O O . ASN A 1 639 ? -24.258 -6.499 33.212 1.00 95.25 639 ASN A O 1
ATOM 5185 N N . VAL A 1 640 ? -25.093 -6.146 31.149 1.00 95.94 640 VAL A N 1
ATOM 5186 C CA . VAL A 1 640 ? -26.470 -5.844 31.577 1.00 95.94 640 VAL A CA 1
ATOM 5187 C C . VAL A 1 640 ? -27.153 -7.092 32.126 1.00 95.94 640 VAL A C 1
ATOM 5189 O O . VAL A 1 640 ? -27.723 -7.036 33.216 1.00 95.94 640 VAL A O 1
ATOM 5192 N N . ASP A 1 641 ? -27.023 -8.228 31.438 1.00 94.88 641 ASP A N 1
ATOM 5193 C CA . ASP A 1 641 ? -27.626 -9.499 31.863 1.00 94.88 641 ASP A CA 1
ATOM 5194 C C . ASP A 1 641 ? -27.091 -9.968 33.225 1.00 94.88 641 ASP A C 1
ATOM 5196 O O . ASP A 1 641 ? -27.828 -10.501 34.055 1.00 94.88 641 ASP A O 1
ATOM 5200 N N . ARG A 1 642 ? -25.799 -9.727 33.483 1.00 95.06 642 ARG A N 1
ATOM 5201 C CA . ARG A 1 642 ? -25.111 -10.083 34.736 1.00 95.06 642 ARG A CA 1
ATOM 5202 C C . ARG A 1 642 ? -25.201 -8.999 35.819 1.00 95.06 642 ARG A C 1
ATOM 5204 O O . ARG A 1 642 ? -24.686 -9.198 36.923 1.00 95.06 642 ARG A O 1
ATOM 5211 N N . ALA A 1 643 ? -25.797 -7.840 35.532 1.00 94.94 643 ALA A N 1
ATOM 5212 C CA . ALA A 1 643 ? -25.806 -6.712 36.456 1.00 94.94 643 ALA A CA 1
ATOM 5213 C C . ALA A 1 643 ? -26.735 -6.955 37.654 1.00 94.94 643 ALA A C 1
ATOM 5215 O O . ALA A 1 643 ? -27.905 -7.310 37.517 1.00 94.94 643 ALA A O 1
ATOM 5216 N N . LYS A 1 644 ? -26.230 -6.665 38.859 1.00 95.50 644 LYS A N 1
ATOM 5217 C CA . LYS A 1 644 ? -27.058 -6.601 40.074 1.00 95.50 644 LYS A CA 1
ATOM 5218 C C . LYS A 1 644 ? -28.095 -5.464 39.956 1.00 95.50 644 LYS A C 1
ATOM 5220 O O . LYS A 1 644 ? -27.791 -4.455 39.314 1.00 95.50 644 LYS A O 1
ATOM 5225 N N . PRO A 1 645 ? -29.263 -5.550 40.630 1.00 94.56 645 PRO A N 1
ATOM 5226 C CA . PRO A 1 645 ? -30.346 -4.565 40.495 1.00 94.56 645 PRO A CA 1
ATOM 5227 C C . PRO A 1 645 ? -29.912 -3.106 40.696 1.00 94.56 645 PRO A C 1
ATOM 5229 O O . PRO A 1 645 ? -30.336 -2.224 39.960 1.00 94.56 645 PRO A O 1
ATOM 5232 N N . ASN A 1 646 ? -28.996 -2.857 41.634 1.00 93.06 646 ASN A N 1
ATOM 5233 C CA . ASN A 1 646 ? -28.476 -1.524 41.946 1.00 93.06 646 ASN A CA 1
ATOM 5234 C C . ASN A 1 646 ? -27.546 -0.920 40.874 1.00 93.06 646 ASN A C 1
ATOM 5236 O O . ASN A 1 646 ? -27.311 0.283 40.899 1.00 93.06 646 ASN A O 1
ATOM 5240 N N . LYS A 1 647 ? -27.001 -1.724 39.951 1.00 93.69 647 LYS A N 1
ATOM 5241 C CA . LYS A 1 647 ? -26.156 -1.259 38.833 1.00 93.69 647 LYS A CA 1
ATOM 5242 C C . LYS A 1 647 ? -26.825 -1.414 37.468 1.00 93.69 647 LYS A C 1
ATOM 5244 O O . LYS A 1 647 ? -26.291 -0.918 36.479 1.00 93.69 647 LYS A O 1
ATOM 5249 N N . LYS A 1 648 ? -27.979 -2.083 37.409 1.00 92.88 648 LYS A N 1
ATOM 5250 C CA . LYS A 1 648 ? -28.652 -2.454 36.162 1.00 92.88 648 LYS A CA 1
ATOM 5251 C C . LYS A 1 648 ? -28.989 -1.241 35.291 1.00 92.88 648 LYS A C 1
ATOM 5253 O O . LYS A 1 648 ? -28.606 -1.225 34.129 1.00 92.88 648 LYS A O 1
ATOM 5258 N N . ALA A 1 649 ? -29.564 -0.190 35.879 1.00 94.56 649 ALA A N 1
ATOM 5259 C CA . ALA A 1 649 ? -29.909 1.038 35.155 1.00 94.56 649 ALA A CA 1
ATOM 5260 C C . ALA A 1 649 ? -28.693 1.710 34.482 1.00 94.56 649 ALA A C 1
ATOM 5262 O O . ALA A 1 649 ? -28.775 2.130 33.332 1.00 94.56 649 ALA A O 1
ATOM 5263 N N . HIS A 1 650 ? -27.543 1.761 35.166 1.00 94.44 650 HIS A N 1
ATOM 5264 C CA . HIS A 1 650 ? -26.320 2.332 34.597 1.00 94.44 650 HIS A CA 1
ATOM 5265 C C . HIS A 1 650 ? -25.755 1.471 33.458 1.00 94.44 650 HIS A C 1
ATOM 5267 O O . HIS A 1 650 ? -25.357 1.996 32.422 1.00 94.44 650 HIS A O 1
ATOM 5273 N N . MET A 1 651 ? -25.748 0.142 33.615 1.00 94.44 651 MET A N 1
ATOM 5274 C CA . MET A 1 651 ? -25.277 -0.751 32.549 1.00 94.44 651 MET A CA 1
ATOM 5275 C C . MET A 1 651 ? -26.188 -0.693 31.316 1.00 94.44 651 MET A C 1
ATOM 5277 O O . MET A 1 651 ? -25.682 -0.719 30.197 1.00 94.44 651 MET A O 1
ATOM 5281 N N . GLU A 1 652 ? -27.506 -0.559 31.501 1.00 95.75 652 GLU A N 1
ATOM 5282 C CA . GLU A 1 652 ? -28.467 -0.366 30.405 1.00 95.75 652 GLU A CA 1
ATOM 5283 C C . GLU A 1 652 ? -28.226 0.954 29.656 1.00 95.75 652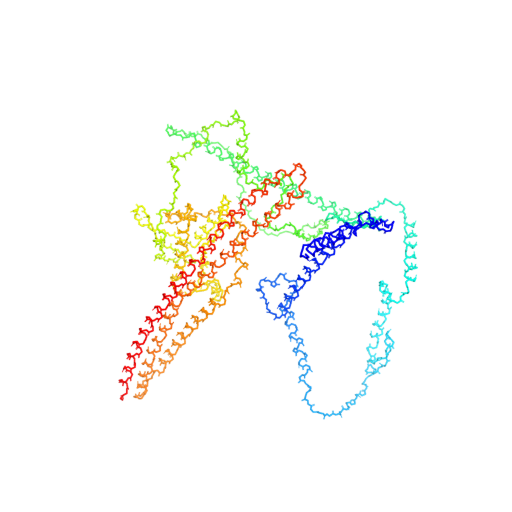 GLU A C 1
ATOM 5285 O O . GLU A 1 652 ? -28.376 1.015 28.435 1.00 95.75 652 GLU A O 1
ATOM 5290 N N . GLU A 1 653 ? -27.814 2.016 30.352 1.00 96.44 653 GLU A N 1
ATOM 5291 C CA . GLU A 1 653 ? -27.431 3.285 29.723 1.00 96.44 653 GLU A CA 1
ATOM 5292 C C . GLU A 1 653 ? -26.159 3.136 28.872 1.00 96.44 653 GLU A C 1
ATOM 5294 O O . GLU A 1 653 ? -26.140 3.549 27.708 1.00 96.44 653 GLU A O 1
ATOM 5299 N N . VAL A 1 654 ? -25.130 2.461 29.399 1.00 95.06 654 VAL A N 1
ATOM 5300 C CA . VAL A 1 654 ? -23.891 2.149 28.661 1.00 95.06 654 VAL A CA 1
ATOM 5301 C C . VAL A 1 654 ? -24.175 1.269 27.438 1.00 95.06 654 VAL A C 1
ATOM 5303 O O . VAL A 1 654 ? -23.637 1.517 26.355 1.00 95.06 654 VAL A O 1
ATOM 5306 N N . GLN A 1 655 ? -25.048 0.268 27.579 1.00 96.69 655 GLN A N 1
ATOM 5307 C CA . GLN A 1 655 ? -25.499 -0.586 26.480 1.00 96.69 655 GLN A CA 1
ATOM 5308 C C . GLN A 1 655 ? -26.209 0.234 25.397 1.00 96.69 655 GLN A C 1
ATOM 5310 O O . GLN A 1 655 ? -25.865 0.115 24.222 1.00 96.69 655 GLN A O 1
ATOM 5315 N N . LYS A 1 656 ? -27.154 1.108 25.771 1.00 97.12 656 LYS A N 1
ATOM 5316 C CA . LYS A 1 656 ? -27.867 1.984 24.826 1.00 97.12 656 LYS A CA 1
ATOM 5317 C C . LYS A 1 656 ? -26.919 2.925 24.082 1.00 97.12 656 LYS A C 1
ATOM 5319 O O . LYS A 1 656 ? -27.046 3.062 22.865 1.00 97.12 656 LYS A O 1
ATOM 5324 N N . ALA A 1 657 ? -25.965 3.541 24.780 1.00 94.75 657 ALA A N 1
ATOM 5325 C CA . ALA A 1 657 ? -24.954 4.400 24.161 1.00 94.75 657 ALA A CA 1
ATOM 5326 C C . ALA A 1 657 ? -24.096 3.616 23.152 1.00 94.75 657 ALA A C 1
ATOM 5328 O O . ALA A 1 657 ? -23.969 4.013 21.993 1.00 94.75 657 ALA A O 1
ATOM 5329 N N . THR A 1 658 ? -23.609 2.440 23.557 1.00 94.12 658 THR A N 1
ATOM 5330 C CA . THR A 1 658 ? -22.789 1.558 22.713 1.00 94.12 658 THR A CA 1
ATOM 5331 C C . THR A 1 658 ? -23.551 1.058 21.485 1.00 94.12 658 THR A C 1
ATOM 5333 O O . THR A 1 658 ? -23.026 1.068 20.371 1.00 94.12 658 THR A O 1
ATOM 5336 N N . GLN A 1 659 ? -24.823 0.6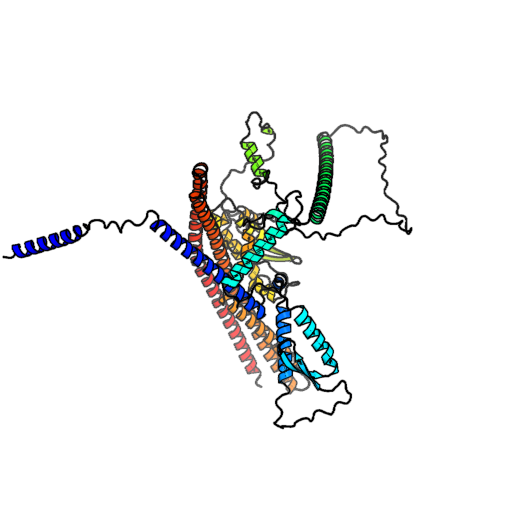91 21.654 1.00 96.62 659 GLN A N 1
ATOM 5337 C CA . GLN A 1 659 ? -25.704 0.279 20.563 1.00 96.62 659 GLN A CA 1
ATOM 5338 C C . GLN A 1 659 ? -25.934 1.414 19.562 1.00 96.62 659 GLN A C 1
ATOM 5340 O O . GLN A 1 659 ? -25.913 1.183 18.349 1.00 96.62 659 GLN A O 1
ATOM 5345 N N . LYS A 1 660 ? -26.149 2.641 20.054 1.00 95.81 660 LYS A N 1
ATOM 5346 C CA . LYS A 1 660 ? -26.338 3.827 19.211 1.00 95.81 660 LYS A CA 1
ATOM 5347 C C . LYS A 1 660 ? -25.100 4.094 18.358 1.00 95.81 660 LYS A C 1
ATOM 5349 O O . LYS A 1 660 ? -25.232 4.282 17.150 1.00 95.81 660 LYS A O 1
ATOM 5354 N N . GLU A 1 661 ? -23.913 4.053 18.954 1.00 93.69 661 GLU A N 1
ATOM 5355 C CA . GLU A 1 661 ? -22.659 4.236 18.221 1.00 93.69 661 GLU A CA 1
ATOM 5356 C C . GLU A 1 661 ? -22.402 3.120 17.205 1.00 93.69 661 GLU A C 1
ATOM 5358 O O . GLU A 1 661 ? -22.075 3.405 16.055 1.00 93.69 661 GLU A O 1
ATOM 5363 N N . PHE A 1 662 ? -22.613 1.852 17.576 1.00 95.44 662 PHE A N 1
ATOM 5364 C CA . PHE A 1 662 ? -22.469 0.733 16.643 1.00 95.44 662 PHE A CA 1
ATOM 5365 C C . PHE A 1 662 ? -23.405 0.859 15.430 1.00 95.44 662 PHE A C 1
ATOM 5367 O O . PHE A 1 662 ? -23.003 0.579 14.294 1.00 95.44 662 PHE A O 1
ATOM 5374 N N . ASN A 1 663 ? -24.647 1.297 15.654 1.00 96.19 663 ASN A N 1
ATOM 5375 C CA . ASN A 1 663 ? -25.615 1.528 14.584 1.00 96.19 663 ASN A CA 1
ATOM 5376 C C . ASN A 1 663 ? -25.171 2.666 13.660 1.00 96.19 663 ASN A C 1
ATOM 5378 O O . ASN A 1 663 ? -25.270 2.529 12.439 1.00 96.19 663 ASN A O 1
ATOM 5382 N N . LEU A 1 664 ? -24.645 3.751 14.230 1.00 94.88 664 LEU A N 1
ATOM 5383 C CA . LEU A 1 664 ? -24.130 4.891 13.476 1.00 94.88 664 LEU A CA 1
ATOM 5384 C C . LEU A 1 664 ? -22.932 4.489 12.605 1.00 94.88 664 LEU A C 1
ATOM 5386 O O . LEU A 1 664 ? -22.965 4.678 11.390 1.00 94.88 664 LEU A O 1
ATOM 5390 N N . ILE A 1 665 ? -21.943 3.813 13.196 1.00 94.12 665 ILE A N 1
ATOM 5391 C CA . ILE A 1 665 ? -20.775 3.261 12.492 1.00 94.12 665 ILE A CA 1
ATOM 5392 C C . ILE A 1 665 ? -21.212 2.320 11.371 1.00 94.12 665 ILE A C 1
ATOM 5394 O O . ILE A 1 665 ? -20.731 2.416 10.245 1.00 94.12 665 ILE A O 1
ATOM 5398 N N . SER A 1 666 ? -22.155 1.419 11.656 1.00 96.44 666 SER A N 1
ATOM 5399 C CA . SER A 1 666 ? -22.676 0.477 10.664 1.00 96.44 666 SER A CA 1
ATOM 5400 C C . SER A 1 666 ? -23.419 1.169 9.521 1.00 96.44 666 SER A C 1
ATOM 5402 O O . SER A 1 666 ? -23.400 0.660 8.402 1.00 96.44 666 SER A O 1
ATOM 5404 N N . SER A 1 667 ? -24.083 2.296 9.783 1.00 96.50 667 SER A N 1
ATOM 5405 C CA . SER A 1 667 ? -24.752 3.096 8.755 1.00 96.50 667 SER A CA 1
ATOM 5406 C C . SER A 1 667 ? -23.736 3.721 7.799 1.00 96.50 667 SER A C 1
ATOM 5408 O O . SER A 1 667 ? -23.830 3.508 6.589 1.00 96.50 667 SER A O 1
ATOM 5410 N N . VAL A 1 668 ? -22.712 4.393 8.339 1.00 95.69 668 VAL A N 1
ATOM 5411 C CA . VAL A 1 668 ? -21.641 5.004 7.535 1.00 95.69 668 VAL A CA 1
ATOM 5412 C C . VAL A 1 668 ? -20.870 3.934 6.765 1.00 95.69 668 VAL A C 1
ATOM 5414 O O . VAL A 1 668 ? -20.760 4.025 5.548 1.00 95.69 668 VAL A O 1
ATOM 5417 N N . ALA A 1 669 ? -20.467 2.841 7.421 1.00 96.25 669 ALA A N 1
ATOM 5418 C CA . ALA A 1 669 ? -19.768 1.726 6.780 1.00 96.25 669 ALA A CA 1
ATOM 5419 C C . ALA A 1 669 ? -20.527 1.154 5.571 1.00 96.25 669 ALA A C 1
ATOM 5421 O O . ALA A 1 669 ? -19.923 0.809 4.556 1.00 96.25 669 ALA A O 1
ATOM 5422 N N . LYS A 1 670 ? -21.861 1.054 5.649 1.00 96.81 670 LYS A N 1
ATOM 5423 C CA . LYS A 1 670 ? -22.686 0.611 4.515 1.00 96.81 670 LYS A CA 1
ATOM 5424 C C . LYS A 1 670 ? -22.631 1.605 3.356 1.00 96.81 670 LYS A C 1
ATOM 5426 O O . LYS A 1 670 ? -22.458 1.176 2.216 1.00 96.81 670 LYS A O 1
ATOM 5431 N N . GLN A 1 671 ? -22.773 2.900 3.638 1.00 96.25 671 GLN A N 1
ATOM 5432 C CA . GLN A 1 671 ? -22.696 3.953 2.620 1.00 96.25 671 GLN A CA 1
ATOM 5433 C C . GLN A 1 671 ? -21.319 3.964 1.944 1.00 96.25 671 GLN A C 1
ATOM 5435 O O . GLN A 1 671 ? -21.234 3.967 0.717 1.00 96.25 671 GLN A O 1
ATOM 5440 N N . GLU A 1 672 ? -20.260 3.849 2.738 1.00 95.75 672 GLU A N 1
ATOM 5441 C CA . GLU A 1 672 ? -18.870 3.808 2.291 1.00 95.75 672 GLU A CA 1
ATOM 5442 C C . GLU A 1 672 ? -18.564 2.592 1.420 1.00 95.75 672 GLU A C 1
ATOM 5444 O O . GLU A 1 672 ? -17.931 2.721 0.379 1.00 95.75 672 GLU A O 1
ATOM 5449 N N . ILE A 1 673 ? -19.062 1.403 1.774 1.00 95.50 673 ILE A N 1
ATOM 5450 C CA . ILE A 1 673 ? -18.892 0.201 0.944 1.00 95.50 673 ILE A CA 1
ATOM 5451 C C . ILE A 1 673 ? -19.575 0.375 -0.418 1.00 95.50 673 ILE A C 1
ATOM 5453 O O . ILE A 1 673 ? -19.002 -0.007 -1.442 1.00 95.50 673 ILE A O 1
ATOM 5457 N N . VAL A 1 674 ? -20.784 0.944 -0.446 1.00 94.88 674 VAL A N 1
ATOM 5458 C CA . VAL A 1 674 ? -21.508 1.220 -1.697 1.00 94.88 674 VAL A CA 1
ATOM 5459 C C . VAL A 1 674 ? -20.751 2.247 -2.539 1.00 94.88 674 VAL A C 1
ATOM 5461 O O . VAL A 1 674 ? -20.567 2.031 -3.740 1.00 94.88 674 VAL A O 1
ATOM 5464 N N . HIS A 1 675 ? -20.278 3.330 -1.917 1.00 92.38 675 HIS A N 1
ATOM 5465 C CA . HIS A 1 675 ? -19.468 4.346 -2.579 1.00 92.38 675 HIS A CA 1
ATOM 5466 C C . HIS A 1 675 ? -18.173 3.744 -3.140 1.00 92.38 675 HIS A C 1
ATOM 5468 O O . HIS A 1 675 ? -17.925 3.854 -4.337 1.00 92.38 675 HIS A O 1
ATOM 5474 N N . TYR A 1 676 ? -17.413 3.011 -2.324 1.00 92.81 676 TYR A N 1
ATOM 5475 C CA . TYR A 1 676 ? -16.186 2.322 -2.720 1.00 92.81 676 TYR A CA 1
ATOM 5476 C C . TYR A 1 676 ? -16.397 1.420 -3.939 1.00 92.81 676 TYR A C 1
ATOM 5478 O O . TYR A 1 676 ? -15.647 1.511 -4.909 1.00 92.81 676 TYR A O 1
ATOM 5486 N N . HIS A 1 677 ? -17.431 0.572 -3.939 1.00 91.00 677 HIS A N 1
ATOM 5487 C CA . HIS A 1 677 ? -17.682 -0.323 -5.069 1.00 91.00 677 HIS A CA 1
ATOM 5488 C C . HIS A 1 677 ? -18.021 0.428 -6.360 1.00 91.00 677 HIS A C 1
ATOM 5490 O O . HIS A 1 677 ? -17.574 0.005 -7.427 1.00 91.00 677 HIS A O 1
ATOM 5496 N N . ARG A 1 678 ? -18.761 1.540 -6.272 1.00 90.31 678 ARG A N 1
ATOM 5497 C CA . ARG A 1 678 ? -19.061 2.398 -7.425 1.00 90.31 678 ARG A CA 1
ATOM 5498 C C . ARG A 1 678 ? -17.799 3.096 -7.939 1.00 90.31 678 ARG A C 1
ATOM 5500 O O . ARG A 1 678 ? -17.477 2.975 -9.118 1.00 90.31 678 ARG A O 1
ATOM 5507 N N . THR A 1 679 ? -17.077 3.774 -7.053 1.00 88.94 679 THR A N 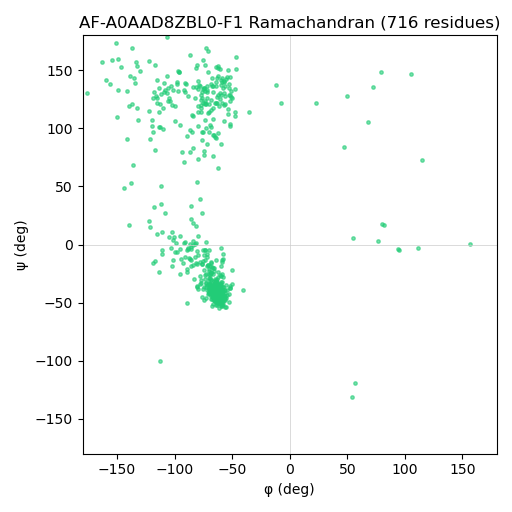1
ATOM 5508 C CA . THR A 1 679 ? -15.885 4.564 -7.385 1.00 88.94 679 THR A CA 1
ATOM 5509 C C . THR A 1 679 ? -14.768 3.683 -7.934 1.00 88.94 679 THR A C 1
ATOM 5511 O O . THR A 1 679 ? -14.174 4.017 -8.954 1.00 88.94 679 THR A O 1
ATOM 5514 N N . ARG A 1 680 ? -14.531 2.506 -7.342 1.00 89.00 680 ARG A N 1
ATOM 5515 C CA . ARG A 1 680 ? -13.521 1.551 -7.816 1.00 89.00 680 ARG A CA 1
ATOM 5516 C C . ARG A 1 680 ? -13.704 1.168 -9.281 1.00 89.00 680 ARG A C 1
ATOM 5518 O O . ARG A 1 680 ? -12.725 1.104 -10.014 1.00 89.00 680 ARG A O 1
ATOM 5525 N N . VAL A 1 681 ? -14.934 0.855 -9.695 1.00 89.94 681 VAL A N 1
ATOM 5526 C CA . VAL A 1 681 ? -15.207 0.427 -11.078 1.00 89.94 681 VAL A CA 1
ATOM 5527 C C . VAL A 1 681 ? -14.876 1.551 -12.052 1.00 89.94 681 VAL A C 1
ATOM 5529 O O . VAL A 1 681 ? -14.253 1.299 -13.079 1.00 89.94 681 VAL A O 1
ATOM 5532 N N . GLN A 1 682 ? -15.246 2.786 -11.709 1.00 90.75 682 GLN A N 1
ATOM 5533 C CA . GLN A 1 682 ? -14.928 3.957 -12.517 1.00 90.75 682 GLN A CA 1
ATOM 5534 C C . GLN A 1 682 ? -13.416 4.196 -12.593 1.00 90.75 682 GLN A C 1
ATOM 5536 O O . GLN A 1 682 ? -12.872 4.260 -13.687 1.00 90.75 682 GLN A O 1
ATOM 5541 N N . VAL A 1 683 ? -12.734 4.239 -11.447 1.00 88.75 683 VAL A N 1
ATOM 5542 C CA . VAL A 1 683 ? -11.287 4.488 -11.376 1.00 88.75 683 VAL A CA 1
ATOM 5543 C C . VAL A 1 683 ? -10.498 3.431 -12.153 1.00 88.75 683 VAL A C 1
ATOM 5545 O O . VAL A 1 683 ? -9.652 3.779 -12.969 1.00 88.75 683 VAL A O 1
ATOM 5548 N N . LEU A 1 684 ? -10.793 2.140 -11.959 1.00 89.94 684 LEU A N 1
ATOM 5549 C CA . LEU A 1 684 ? -10.121 1.067 -12.700 1.00 89.94 684 LEU A CA 1
ATOM 5550 C C . LEU A 1 684 ? -10.381 1.148 -14.204 1.00 89.94 684 LEU A C 1
ATOM 5552 O O . LEU A 1 684 ? -9.469 0.901 -14.987 1.00 89.94 684 LEU A O 1
ATOM 5556 N N . ARG A 1 685 ? -11.608 1.485 -14.615 1.00 93.81 685 ARG A N 1
ATOM 5557 C CA . ARG A 1 685 ? -11.936 1.675 -16.030 1.00 93.81 685 ARG A CA 1
ATOM 5558 C C . ARG A 1 685 ? -11.108 2.809 -16.627 1.00 93.81 685 ARG A C 1
ATOM 5560 O O . ARG A 1 685 ? -10.551 2.627 -17.701 1.00 93.81 685 ARG A O 1
ATOM 5567 N N . ASP A 1 686 ? -11.012 3.940 -15.938 1.00 93.94 686 ASP A N 1
ATOM 5568 C CA . ASP A 1 686 ? -10.288 5.107 -16.437 1.00 93.94 686 ASP A CA 1
ATOM 5569 C C . ASP A 1 686 ? -8.774 4.800 -16.557 1.00 93.94 686 ASP A C 1
ATOM 5571 O O . ASP A 1 686 ? -8.170 5.103 -17.583 1.00 93.94 686 ASP A O 1
ATOM 5575 N N . PHE A 1 687 ? -8.183 4.073 -15.595 1.00 94.25 687 PHE A N 1
ATOM 5576 C CA . PHE A 1 687 ? -6.798 3.580 -15.698 1.00 94.25 687 PHE A CA 1
ATOM 5577 C C . PHE A 1 687 ? -6.587 2.542 -16.812 1.00 94.25 687 PHE A C 1
ATOM 5579 O O . PHE A 1 687 ? -5.529 2.529 -17.437 1.00 94.25 687 PHE A O 1
ATOM 5586 N N . LEU A 1 688 ? -7.562 1.661 -17.061 1.00 95.06 688 LEU A N 1
ATOM 5587 C CA . LEU A 1 688 ? -7.496 0.686 -18.155 1.00 95.06 688 LEU A CA 1
ATOM 5588 C C . LEU A 1 688 ? -7.563 1.364 -19.525 1.00 95.06 688 LEU A C 1
ATOM 5590 O O . LEU A 1 688 ? -6.851 0.950 -20.435 1.00 95.06 688 LEU A O 1
ATOM 5594 N N . ILE A 1 689 ? -8.404 2.391 -19.668 1.00 97.25 689 ILE A N 1
ATOM 5595 C CA . ILE A 1 689 ? -8.493 3.186 -20.896 1.00 97.25 689 ILE A CA 1
ATOM 5596 C C . ILE A 1 689 ? -7.157 3.892 -21.148 1.00 97.25 689 ILE A C 1
ATOM 5598 O O . ILE A 1 689 ? -6.579 3.689 -22.212 1.00 97.25 689 ILE A O 1
ATOM 5602 N N . ASP A 1 690 ? -6.624 4.614 -20.156 1.00 95.94 690 ASP A N 1
ATOM 5603 C CA . ASP A 1 690 ? -5.334 5.315 -20.276 1.00 95.94 690 ASP A CA 1
ATOM 5604 C C . ASP A 1 690 ? -4.187 4.340 -20.601 1.00 95.94 690 ASP A C 1
ATOM 5606 O O . ASP A 1 690 ? -3.349 4.602 -21.464 1.00 95.94 690 ASP A O 1
ATOM 5610 N N . TRP A 1 691 ? -4.181 3.154 -19.981 1.00 96.00 691 TRP A N 1
ATOM 5611 C CA . TRP A 1 691 ? -3.220 2.103 -20.316 1.00 96.00 691 TRP A CA 1
ATOM 5612 C C . TRP A 1 691 ? -3.332 1.675 -21.785 1.00 96.00 691 TRP A C 1
ATOM 5614 O O . TRP A 1 691 ? -2.335 1.716 -22.505 1.00 96.00 691 TRP A O 1
ATOM 5624 N N . CYS A 1 692 ? -4.530 1.314 -22.258 1.00 97.31 692 CYS A N 1
ATOM 5625 C CA . CYS A 1 692 ? -4.759 0.905 -23.646 1.00 97.31 692 CYS A CA 1
ATOM 5626 C C . CYS A 1 692 ? -4.367 1.998 -24.653 1.00 97.31 692 CYS A C 1
ATOM 5628 O O . CYS A 1 692 ? -3.717 1.700 -25.656 1.00 97.31 692 CYS A O 1
ATOM 5630 N N . GLU A 1 693 ? -4.726 3.254 -24.384 1.00 97.56 693 GLU A N 1
ATOM 5631 C CA . GLU A 1 693 ? -4.393 4.397 -25.239 1.00 97.56 693 GLU A CA 1
ATOM 5632 C C . GLU A 1 693 ? -2.876 4.607 -25.331 1.00 97.56 693 GLU A C 1
ATOM 5634 O O . GLU A 1 693 ? -2.333 4.746 -26.433 1.00 97.56 693 GLU A O 1
ATOM 5639 N N . LYS A 1 694 ? -2.158 4.540 -24.202 1.00 95.88 694 LYS A N 1
ATOM 5640 C CA . LYS A 1 694 ? -0.691 4.652 -24.197 1.00 95.88 694 LYS A CA 1
ATOM 5641 C C . LYS A 1 694 ? 0.007 3.466 -24.855 1.00 95.88 694 LYS A C 1
ATOM 5643 O O . LYS A 1 694 ? 1.015 3.673 -25.539 1.00 95.88 694 LYS A O 1
ATOM 5648 N N . GLN A 1 695 ? -0.503 2.243 -24.684 1.00 93.94 695 GLN A N 1
ATOM 5649 C CA . GLN A 1 695 ? 0.026 1.065 -25.383 1.00 93.94 695 GLN A CA 1
ATOM 5650 C C . GLN A 1 695 ? -0.133 1.218 -26.898 1.00 93.94 695 GLN A C 1
ATOM 5652 O O . GLN A 1 695 ? 0.830 1.011 -27.635 1.00 93.94 695 GLN A O 1
ATOM 5657 N N . LEU A 1 696 ? -1.316 1.637 -27.362 1.00 96.62 696 LEU A N 1
ATOM 5658 C CA . LEU A 1 696 ? -1.590 1.841 -28.783 1.00 96.62 696 LEU A CA 1
ATOM 5659 C C . LEU A 1 696 ? -0.690 2.928 -29.380 1.00 96.62 696 LEU A C 1
ATOM 5661 O O . LEU A 1 696 ? -0.048 2.692 -30.402 1.00 96.62 696 LEU A O 1
ATOM 5665 N N . SER A 1 697 ? -0.601 4.081 -28.715 1.00 96.38 697 SER A N 1
ATOM 5666 C CA . SER A 1 697 ? 0.260 5.191 -29.134 1.00 96.38 697 SER A CA 1
ATOM 5667 C C . SER A 1 697 ? 1.727 4.752 -29.247 1.00 96.38 697 SER A C 1
ATOM 5669 O O . SER A 1 697 ? 2.370 4.922 -30.284 1.00 96.38 697 SER A O 1
ATOM 5671 N N . THR A 1 698 ? 2.239 4.053 -28.230 1.00 95.38 698 THR A N 1
ATOM 5672 C CA . THR A 1 698 ? 3.627 3.560 -28.223 1.00 95.38 698 THR A CA 1
ATOM 5673 C C . THR A 1 698 ? 3.880 2.516 -29.312 1.00 95.38 698 THR A C 1
ATOM 5675 O O . THR A 1 698 ? 4.941 2.523 -29.942 1.00 95.38 698 THR A O 1
ATOM 5678 N N . ALA A 1 699 ? 2.913 1.633 -29.576 1.00 94.75 699 ALA A N 1
ATOM 5679 C CA . ALA A 1 699 ? 3.005 0.645 -30.648 1.00 94.75 699 ALA A CA 1
ATOM 5680 C C . ALA A 1 699 ? 3.037 1.304 -32.038 1.00 94.75 699 ALA A C 1
ATOM 5682 O O . ALA A 1 699 ? 3.835 0.898 -32.883 1.00 94.75 699 ALA A O 1
ATOM 5683 N N . GLN A 1 700 ? 2.226 2.342 -32.268 1.00 96.38 700 GLN A N 1
ATOM 5684 C CA . GLN A 1 700 ? 2.201 3.095 -33.529 1.00 96.38 700 GLN A CA 1
ATOM 5685 C C . GLN A 1 700 ? 3.523 3.826 -33.792 1.00 96.38 700 GLN A C 1
ATOM 5687 O O . GLN A 1 700 ? 4.087 3.719 -34.885 1.00 96.38 700 GLN A O 1
ATOM 5692 N N . GLU A 1 701 ? 4.055 4.520 -32.784 1.00 94.31 701 GLU A N 1
ATOM 5693 C CA . GLU A 1 701 ? 5.359 5.182 -32.883 1.00 94.31 701 GLU A CA 1
ATOM 5694 C C . GLU A 1 701 ? 6.476 4.178 -33.207 1.00 94.31 701 GLU A C 1
ATOM 5696 O O . GLU A 1 701 ? 7.291 4.398 -34.105 1.00 94.31 701 GLU A O 1
ATOM 5701 N N . SER A 1 702 ? 6.477 3.032 -32.524 1.00 92.19 702 SER A N 1
ATOM 5702 C CA . SER A 1 702 ? 7.512 2.004 -32.694 1.00 92.19 702 SER A CA 1
ATOM 5703 C C . SER A 1 702 ? 7.417 1.312 -34.049 1.00 92.19 702 SER A C 1
ATOM 5705 O O . SER A 1 702 ? 8.432 1.086 -34.700 1.00 92.19 702 SER A O 1
ATOM 5707 N N . SER A 1 703 ? 6.200 1.030 -34.521 1.00 94.31 703 SER A N 1
ATOM 5708 C CA . SER A 1 703 ? 5.967 0.496 -35.866 1.00 94.31 703 SER A CA 1
ATOM 5709 C C . SER A 1 703 ? 6.485 1.445 -36.950 1.00 94.31 703 SER A C 1
ATOM 5711 O O . SER A 1 703 ? 7.114 0.998 -37.914 1.00 94.31 703 SER A O 1
ATOM 5713 N N . THR A 1 704 ? 6.295 2.754 -36.765 1.00 94.62 704 THR A N 1
ATOM 5714 C CA . THR A 1 704 ? 6.803 3.780 -37.686 1.00 94.62 704 THR A CA 1
ATOM 5715 C C . THR A 1 704 ? 8.333 3.783 -37.718 1.00 94.62 704 THR A C 1
ATOM 5717 O O . THR A 1 704 ? 8.922 3.742 -38.798 1.00 94.62 704 THR A O 1
ATOM 5720 N N . LEU A 1 705 ? 8.983 3.751 -36.550 1.00 92.12 705 LEU A N 1
ATOM 5721 C CA . LEU A 1 705 ? 10.444 3.678 -36.433 1.00 92.12 705 LEU A CA 1
ATOM 5722 C C . LEU A 1 705 ? 11.014 2.404 -37.070 1.00 92.12 705 LEU A C 1
ATOM 5724 O O . LEU A 1 705 ? 11.937 2.477 -37.877 1.00 92.12 705 LEU A O 1
ATOM 5728 N N . PHE A 1 706 ? 10.444 1.233 -36.775 1.00 90.69 706 PHE A N 1
ATOM 5729 C CA . PHE A 1 706 ? 10.907 -0.025 -37.370 1.00 90.69 706 PHE A CA 1
ATOM 5730 C C . PHE A 1 706 ? 10.719 -0.062 -38.889 1.00 90.69 706 PHE A C 1
ATOM 5732 O O . PHE A 1 706 ? 11.569 -0.602 -39.593 1.00 90.69 706 PHE A O 1
ATOM 5739 N N . SER A 1 707 ? 9.663 0.567 -39.410 1.00 92.62 707 SER A N 1
ATOM 5740 C CA . SER A 1 707 ? 9.468 0.710 -40.857 1.00 92.62 707 SER A CA 1
ATOM 5741 C C . SER A 1 707 ? 10.562 1.574 -41.495 1.00 92.62 707 SER A C 1
ATOM 5743 O O . SER A 1 707 ? 11.088 1.215 -42.546 1.00 92.62 707 SER A O 1
ATOM 5745 N N . GLN A 1 708 ? 10.969 2.670 -40.843 1.00 91.31 708 GLN A N 1
ATOM 5746 C CA . GLN A 1 708 ? 12.083 3.508 -41.310 1.00 91.31 708 GLN A CA 1
ATOM 5747 C C . GLN A 1 708 ? 13.410 2.740 -41.321 1.00 91.31 708 GLN A C 1
ATOM 5749 O O . GLN A 1 708 ? 14.160 2.823 -42.295 1.00 91.31 708 GLN A O 1
ATOM 5754 N N . TYR A 1 709 ? 13.687 1.952 -40.277 1.00 90.38 709 TYR A N 1
ATOM 5755 C CA . TYR A 1 709 ? 14.875 1.098 -40.236 1.00 90.38 709 TYR A CA 1
ATOM 5756 C C . TYR A 1 709 ? 14.858 0.026 -41.324 1.00 90.38 709 TYR A C 1
ATOM 5758 O O . TYR A 1 709 ? 15.879 -0.195 -41.970 1.00 90.38 709 TYR A O 1
ATOM 5766 N N . LEU A 1 710 ? 13.705 -0.599 -41.575 1.00 88.88 710 LEU A N 1
ATOM 5767 C CA . LEU A 1 710 ? 13.559 -1.585 -42.642 1.00 88.88 710 LEU A CA 1
ATOM 5768 C C . LEU A 1 710 ? 13.894 -0.981 -44.015 1.00 88.88 710 LEU A C 1
ATOM 5770 O O . LEU A 1 710 ? 14.642 -1.590 -44.778 1.00 88.88 710 LEU A O 1
ATOM 5774 N N . GLU A 1 711 ? 13.405 0.226 -44.316 1.00 88.44 711 GLU A N 1
ATOM 5775 C CA . GLU A 1 711 ? 13.763 0.940 -45.550 1.00 88.44 711 GLU A CA 1
ATOM 5776 C C . GLU A 1 711 ? 15.256 1.301 -45.603 1.00 88.44 711 GLU A C 1
ATOM 5778 O O . GLU A 1 711 ? 15.917 1.078 -46.618 1.00 88.44 711 GLU A O 1
ATOM 5783 N N . ALA A 1 712 ? 15.834 1.775 -44.495 1.00 84.38 712 ALA A N 1
ATOM 5784 C CA . ALA A 1 712 ? 17.263 2.081 -44.419 1.00 84.38 712 ALA A CA 1
ATOM 5785 C C . ALA A 1 712 ? 18.156 0.836 -44.603 1.00 84.38 712 ALA A C 1
ATOM 5787 O O . ALA A 1 712 ? 19.260 0.939 -45.147 1.00 84.38 712 ALA A O 1
ATOM 5788 N N . CYS A 1 713 ? 17.690 -0.340 -44.169 1.00 81.44 713 CYS A N 1
ATOM 5789 C CA . CYS A 1 713 ? 18.360 -1.625 -44.362 1.00 81.44 713 CYS A CA 1
ATOM 5790 C C . CYS A 1 713 ? 18.280 -2.127 -45.807 1.00 81.44 713 CYS A C 1
ATOM 5792 O O . CYS A 1 713 ? 19.243 -2.723 -46.282 1.00 81.44 713 CYS A O 1
ATOM 5794 N N . LYS A 1 714 ? 17.201 -1.845 -46.547 1.00 82.88 714 LYS A N 1
ATOM 5795 C CA . LYS A 1 714 ? 17.137 -2.168 -47.986 1.00 82.88 714 LYS A CA 1
ATOM 5796 C C . LYS A 1 714 ? 18.233 -1.452 -48.781 1.00 82.88 714 LYS A C 1
ATOM 5798 O O . LYS A 1 714 ? 18.778 -2.026 -49.715 1.00 82.88 714 LYS A O 1
ATOM 5803 N N . GLY A 1 715 ? 18.605 -0.238 -48.370 1.00 71.69 715 GLY A N 1
ATOM 5804 C CA . GLY A 1 715 ? 19.700 0.530 -48.974 1.00 71.69 715 GLY A CA 1
ATOM 5805 C C . GLY A 1 715 ? 21.118 0.064 -48.609 1.00 71.69 715 GLY A C 1
ATOM 5806 O O . GLY A 1 715 ? 22.078 0.620 -49.131 1.00 71.69 715 GLY A O 1
ATOM 5807 N N . LEU A 1 716 ? 21.274 -0.915 -47.707 1.00 67.56 716 LEU A N 1
ATOM 5808 C CA . LEU A 1 716 ? 22.568 -1.531 -47.366 1.00 67.56 716 LEU A CA 1
ATOM 5809 C C . LEU A 1 716 ? 22.931 -2.712 -48.277 1.00 67.56 716 LEU A C 1
ATOM 5811 O O . LEU A 1 716 ? 24.066 -3.176 -48.218 1.00 67.56 716 LEU A O 1
ATOM 5815 N N . ALA A 1 717 ? 21.995 -3.201 -49.094 1.00 56.88 717 ALA A N 1
ATOM 5816 C CA . ALA A 1 717 ? 22.259 -4.241 -50.079 1.00 56.88 717 ALA A CA 1
ATOM 5817 C C . ALA A 1 717 ? 22.829 -3.628 -51.370 1.00 56.88 717 ALA A C 1
ATOM 5819 O O . ALA A 1 717 ? 22.076 -3.391 -52.313 1.00 56.88 717 ALA A O 1
ATOM 5820 N N . VAL A 1 718 ? 24.144 -3.373 -51.388 1.00 45.94 718 VAL A N 1
ATOM 5821 C CA . VAL A 1 718 ? 24.996 -3.300 -52.595 1.00 45.94 718 VAL A CA 1
ATOM 5822 C C . VAL A 1 718 ? 26.378 -3.831 -52.253 1.00 45.94 718 VAL A C 1
ATOM 5824 O O . VAL A 1 718 ? 26.989 -3.276 -51.309 1.00 45.94 718 VAL A O 1
#

InterPro domains:
  IPR001683 Phox homology [PF00787] (414-509)
  IPR001683 Phox homology [PS50195] (381-514)
  IPR015404 Sorting nexin/Vps5-like, C-terminal [PF09325] (533-711)
  IPR025066 Coiled-coil domain-containing protein 174-like [PTHR15885] (1-286)
  IPR027267 AH/BAR domain superfamily [G3DSA:1.20.1270.60] (524-715)
  IPR036871 PX domain superfamily [G3DSA:3.30.1520.10] (376-520)
  IPR036871 PX domain superfamily [SSF64268] (389-511)
  IPR057464 CCDC174, alpha/beta GRSR domain [PF25449] (133-162)

pLDDT: mean 73.3, std 19.71, range [27.52, 97.75]

Radius of gyration: 44.14 Å; Cα contacts (8 Å, |Δi|>4): 440; chains: 1; bounding box: 131×124×122 Å

Secondary structure (DSSP, 8-state):
--HHHHHHHHHHHHHHHHHHHHTT-PPPPTT--PPTTHHHHHHHHHHHHHHHHHHHHHHHHHHHHHHHHHHHHHTT--S-GGGGGGSSS-HHHHHHHHHHHHHHHHHTTTT--S-------PPPPPSSGGG-EEEEE-TTS-EEEEETTTHHHHHHHHHHHHHT-----S--TTS-HHHHHHHHHHHHHHHHHHHHHS---PPPGGGT-TT--PPPPTT-----SSHHHHHHHHHHHHHHHHHHHHHHHHHHHHHHHHHHHHHHHHHHHHHHHHHHTT--S--------------------------PPP---------------TTS-TT-PPPPGGGTT--S-HHHHHHHHHHTS-GGGSPPGGGG-S-------------B-GGG-EEEEEEEETTEEEEEEEE-BTTSPPPEEEEEEHHHHHHHHHHHH--TT-GGGGG--PPPPPPPP--TTSS-HHHHHHHHGGGG-STTSHHHHHHHHHHHHHHHHSTTGGG-HHHHHHHH-SS----------GGGGTHHHHGGG--HHHHHHHHHHHHHHHHHHHHHHHHHHHHHT---SSHHHHHHHHHHHHHHHHHHHHHHHHHHHHHHHIIIIIHHHHHHHHHHHHHHHHHHHHHHHHHHHHHHHHHHHT--HHHHHHHHHHHHHHHHHHHHHHHHHHHHHHHHHHHHHHHHHHHHHHHHHHHHHHHHHHHHHHHHHHHHHHTT--

Solvent-accessible surface area (backbone atoms only — not comparable to full-atom values): 42986 Å² total; per-residue (Å²): 133,71,63,64,59,55,52,50,50,52,52,51,50,51,50,51,53,47,52,72,67,58,75,80,71,75,78,83,57,91,84,70,72,74,62,90,60,50,70,63,46,53,50,49,52,52,52,50,51,52,51,53,50,54,51,50,52,52,52,49,53,53,49,51,54,50,50,52,51,51,53,36,42,68,71,68,60,67,84,52,82,79,49,54,80,76,45,96,63,64,47,69,60,49,45,50,51,51,52,49,51,51,50,51,57,46,59,72,58,69,81,71,90,75,82,94,73,97,67,86,75,77,78,74,77,60,91,45,80,53,59,34,77,39,80,45,67,48,83,85,74,46,84,44,77,44,39,47,69,51,45,64,58,54,52,49,54,35,49,52,55,56,71,55,67,72,73,88,61,93,80,64,89,84,61,56,73,66,61,53,52,51,52,53,49,55,50,50,56,50,52,52,55,52,58,71,68,51,78,96,65,89,86,50,72,74,73,70,41,92,84,64,94,69,88,78,62,99,85,69,75,91,62,55,80,49,68,72,59,27,50,53,54,49,52,53,51,51,52,54,49,51,54,52,51,52,53,50,50,54,52,48,54,52,50,50,54,54,50,52,53,50,50,54,51,52,50,53,50,51,52,51,50,55,59,56,73,71,62,82,90,87,80,81,95,81,82,87,82,92,77,89,79,86,75,84,78,87,81,84,85,91,82,82,87,89,80,84,84,84,78,87,83,88,70,91,79,77,83,71,78,80,74,76,62,91,88,58,67,94,90,65,82,89,77,51,80,92,50,64,83,62,81,59,52,81,65,57,55,55,47,54,58,56,74,72,48,64,73,92,79,52,79,68,76,82,81,71,77,77,86,80,78,91,73,82,92,66,91,68,61,58,55,52,45,29,88,50,45,39,58,79,48,76,48,73,60,89,83,43,54,37,36,33,36,35,33,34,40,70,83,72,53,74,70,36,73,22,67,42,39,67,67,52,54,53,49,49,56,49,60,70,65,65,51,80,90,43,56,52,59,49,13,42,57,56,68,53,77,73,67,83,86,75,64,90,81,84,66,57,70,68,59,47,38,69,70,42,43,57,55,60,58,74,99,72,59,58,57,41,40,51,50,50,29,52,32,53,27,47,39,47,64,32,89,68,60,25,51,40,65,66,59,48,46,66,56,67,36,77,65,68,81,70,92,68,83,70,78,85,58,83,71,77,67,53,64,75,74,59,63,83,71,73,57,69,68,53,56,52,53,51,51,52,38,55,49,31,47,51,50,18,52,52,26,49,52,50,24,51,53,31,59,68,64,55,44,75,92,44,72,66,40,40,53,50,23,55,51,31,48,54,50,20,55,52,31,45,51,51,16,53,48,28,46,51,52,29,52,43,44,38,68,21,42,36,46,41,43,52,53,51,54,43,42,52,49,28,44,50,50,23,52,48,53,48,48,53,41,50,52,54,33,54,51,30,50,55,48,33,76,69,37,54,81,93,49,27,69,61,34,48,49,54,28,52,54,40,48,52,45,42,51,44,18,53,51,38,33,53,53,38,52,55,48,48,59,54,51,49,55,53,54,49,48,54,22,46,49,52,30,53,54,49,50,51,52,52,50,53,56,49,52,53,52,53,50,52,50,53,56,59,52,61,74,64,76,122